Protein AF-A0A081CBL6-F1 (afdb_monomer_lite)

Radius of gyration: 30.65 Å; chains: 1; bounding box: 88×81×90 Å

Foldseek 3Di:
DDPPVVVVVVVVDDDPDPDDDPPPVPPPPPPVPPPPPDDDDDDDDDDDDDDDDDDDDDDDDDDDDDDDDDDDDDDDDDDDPDPPVVVVVVVVVVVVPDDDDDDDDDDPDPDPPPDDPPDPDPVVVVVVVVVVVLVCQLAPALQQAEEDDPVLCVLLVVLLVLLLVLLCCLQPHQLVVCLVVLQVSLVVSLSSLSNQQRRYDAAPDDDGQLLRLRLVVSLVSLLVSLLSSLSSCLSNHDNHHWDFFEDDDPPPPDDDDDDDPDDPDPDPPNDDQAQQQFPHGPSVCVSVVLQQARTPLHAPPADHSPPPDDDDLVRLVVLLCVLCVCLVVLQVLLLLLLLQLLDCLLAVCRQPSQFAFQQVLLVHDVHPCSSLVNLVSVVSNVLSVQSNVLSVVLSCCCVPRVDDSSSCPPPQAAPLLQDLALCCNPRPHHRSSCQSSLLSQFQVVQLVVCCVPPNNPVSNLRSVLRSLQSVQVSSLSSLVSQARPRDPVLSLSSVLSNCSSVRVVVQVVCCVVVVDGRGDPNSSVVNVCSNSVSSSSNVRSSRSSCNSVRDDDGPSPCNVPSCVVVVVVVVVVVVD

Secondary structure (DSSP, 8-state):
--GGGHHHHHHH------S-SSSTTSSTTSTTSSSSS--------------------------------------------SSHHHHHHHHHHHTTS----------S-SSS--S------HHHHHHHHHHHHHHHHHS--GGG-EE--TTTTHHHHHHHHHHHHHHHHHHHS-HHHHHHHHHHHHHHHHHHHHHHHHTEE--SSSSSTTTTS-HHHHHHHHHHHHHHHHHHHHHHH--S---B-BPPPP--S-------------------SB-TTSS-BHHHHHHH-TT-TBBTTS-TTSPBSBSPPP--HHHHHHHHHHHHTTHHHHHHHHHHHHHHHTSTTT-TTTT-SS---GGGGGSSTTGGGHHHHHHHHHHHHHHHHHHHHHHHHHHHHHHTS---GGGTPSPSS--GGG-SSHHHIIIIIS-TTSHHHHIIIIITTHHHHHHHHHHHHHHHHHHHHHHHHHHHHHHHHHHHTTSTT--TT--HHHHHHHHHHHHHHHHHHHHHHHS--S-HHHHHHHHHHHHHHHTHHHHHHHHHTTSTTS------TTTTTSSHHHHHHHHHHHT-

Structure (mmCIF, N/CA/C/O backbone):
data_AF-A0A081CBL6-F1
#
_entry.id   AF-A0A081CBL6-F1
#
loop_
_atom_site.group_PDB
_atom_site.id
_atom_site.type_symbol
_atom_site.label_atom_id
_atom_site.label_alt_id
_atom_site.label_comp_id
_atom_site.label_asym_id
_atom_site.label_entity_id
_atom_site.label_seq_id
_atom_site.pdbx_PDB_ins_code
_atom_site.Cartn_x
_atom_site.Cartn_y
_atom_site.Cartn_z
_atom_site.occupancy
_atom_site.B_iso_or_equiv
_atom_site.auth_seq_id
_atom_site.auth_comp_id
_atom_site.auth_asym_id
_atom_site.auth_atom_id
_atom_site.pdbx_PDB_model_num
ATOM 1 N N . MET A 1 1 ? -8.870 -5.052 -50.401 1.00 42.97 1 MET A N 1
ATOM 2 C CA . MET A 1 1 ? -10.144 -5.650 -49.936 1.00 42.97 1 MET A CA 1
ATOM 3 C C . MET A 1 1 ? -11.299 -4.792 -50.438 1.00 42.97 1 MET A C 1
ATOM 5 O O . MET A 1 1 ? -11.183 -3.577 -50.323 1.00 42.97 1 MET A O 1
ATOM 9 N N . PRO A 1 2 ? -12.350 -5.375 -51.041 1.00 33.22 2 PRO A N 1
ATOM 10 C CA . PRO A 1 2 ? -13.433 -4.615 -51.663 1.00 33.22 2 PRO A CA 1
ATOM 11 C C . PRO A 1 2 ? -14.457 -4.103 -50.634 1.00 33.22 2 PRO A C 1
ATOM 13 O O . PRO A 1 2 ? -14.671 -4.710 -49.584 1.00 33.22 2 PRO A O 1
ATOM 16 N N . ALA A 1 3 ? -15.099 -2.980 -50.969 1.00 31.75 3 ALA A N 1
ATOM 17 C CA . ALA A 1 3 ? -15.988 -2.169 -50.130 1.00 31.75 3 ALA A CA 1
ATOM 18 C C . ALA A 1 3 ? -17.232 -2.889 -49.556 1.00 31.75 3 ALA A C 1
ATOM 20 O O . ALA A 1 3 ? -17.912 -2.338 -48.695 1.00 31.75 3 ALA A O 1
ATOM 21 N N . SER A 1 4 ? -17.499 -4.136 -49.948 1.00 32.12 4 SER A N 1
ATOM 22 C CA . SER A 1 4 ? -18.597 -4.962 -49.427 1.00 32.12 4 SER A CA 1
ATOM 23 C C . SER A 1 4 ? -18.319 -5.602 -48.055 1.00 32.12 4 SER A C 1
ATOM 25 O O . SER A 1 4 ? -19.239 -6.117 -47.426 1.00 32.12 4 SER A O 1
ATOM 27 N N . GLN A 1 5 ? -17.082 -5.543 -47.548 1.00 35.75 5 GLN A N 1
ATOM 28 C CA . GLN A 1 5 ? -16.727 -6.005 -46.192 1.00 35.75 5 GLN A CA 1
ATOM 29 C C . GLN A 1 5 ? -16.885 -4.905 -45.119 1.00 35.75 5 GLN A C 1
ATOM 31 O O . GLN A 1 5 ? -16.987 -5.208 -43.932 1.00 35.75 5 GLN A O 1
ATOM 36 N N . LEU A 1 6 ? -16.966 -3.628 -45.522 1.00 34.22 6 LEU A N 1
ATOM 37 C CA . LEU A 1 6 ? -17.095 -2.489 -44.602 1.00 34.22 6 LEU A CA 1
ATOM 38 C C . LEU A 1 6 ? -18.554 -2.254 -44.159 1.00 34.22 6 LEU A C 1
ATOM 40 O O . LEU A 1 6 ? -18.799 -1.865 -43.019 1.00 34.22 6 LEU A O 1
ATOM 44 N N . GLU A 1 7 ? -19.537 -2.571 -45.011 1.00 31.88 7 GLU A N 1
ATOM 45 C CA . GLU A 1 7 ? -20.964 -2.484 -44.654 1.00 31.88 7 GLU A CA 1
ATOM 46 C C . GLU A 1 7 ? -21.409 -3.566 -43.656 1.00 31.88 7 GLU A C 1
ATOM 48 O O . GLU A 1 7 ? -22.295 -3.317 -42.835 1.00 31.88 7 GLU A O 1
ATOM 53 N N . LEU A 1 8 ? -20.778 -4.747 -43.662 1.00 30.52 8 LEU A N 1
ATOM 54 C CA . LEU A 1 8 ? -21.083 -5.809 -42.695 1.00 30.52 8 LEU A CA 1
ATOM 55 C C . LEU A 1 8 ? -20.517 -5.484 -41.300 1.00 30.52 8 LEU A C 1
ATOM 57 O O . LEU A 1 8 ? -21.144 -5.796 -40.288 1.00 30.52 8 LEU A O 1
ATOM 61 N N . PHE A 1 9 ? -19.378 -4.786 -41.240 1.00 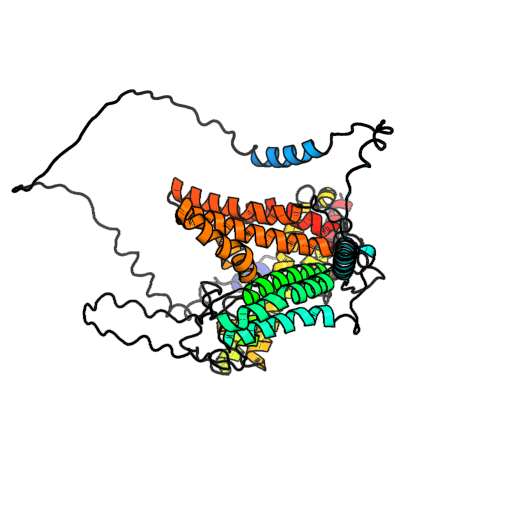31.47 9 PHE A N 1
ATOM 62 C CA . PHE A 1 9 ? -18.771 -4.325 -39.988 1.00 31.47 9 PHE A CA 1
ATOM 63 C C . PHE A 1 9 ? -19.572 -3.174 -39.353 1.00 31.47 9 PHE A C 1
ATOM 65 O O . PHE A 1 9 ? -19.792 -3.171 -38.144 1.00 31.47 9 PHE A O 1
ATOM 72 N N . LEU A 1 10 ? -20.111 -2.255 -40.166 1.00 33.44 10 LEU A N 1
ATOM 73 C CA . LEU A 1 10 ? -20.940 -1.137 -39.692 1.00 33.44 10 LEU A CA 1
ATOM 74 C C . LEU A 1 10 ? -22.372 -1.546 -39.298 1.00 33.44 10 LEU A C 1
ATOM 76 O O . LEU A 1 10 ? -22.990 -0.865 -38.481 1.00 33.44 10 LEU A O 1
ATOM 80 N N . ARG A 1 11 ? -22.895 -2.677 -39.798 1.00 33.78 11 ARG A N 1
ATOM 81 C CA . ARG A 1 11 ? -24.179 -3.246 -39.334 1.00 33.78 11 ARG A CA 1
ATOM 82 C C . ARG A 1 11 ? -24.068 -4.056 -38.036 1.00 33.78 11 ARG A C 1
ATOM 84 O O . ARG A 1 11 ? -25.076 -4.219 -37.353 1.00 33.78 11 ARG A O 1
ATOM 91 N N . LEU A 1 12 ? -22.873 -4.523 -37.665 1.00 29.41 12 LEU A N 1
ATOM 92 C CA . LEU A 1 12 ? -22.628 -5.238 -36.401 1.00 29.41 12 LEU A CA 1
ATOM 93 C C . LEU A 1 12 ? -22.269 -4.305 -35.230 1.00 29.41 12 LEU A C 1
ATOM 95 O O . LEU A 1 12 ? -22.323 -4.723 -34.074 1.00 29.41 12 LEU A O 1
ATOM 99 N N . THR A 1 13 ? -21.983 -3.029 -35.498 1.00 30.98 13 THR A N 1
ATOM 100 C CA . THR A 1 13 ? -21.730 -1.998 -34.480 1.00 30.98 13 THR A CA 1
ATOM 101 C C . THR A 1 13 ? -22.847 -0.951 -34.459 1.00 30.98 13 THR A C 1
ATOM 103 O O . THR A 1 13 ? -22.654 0.202 -34.843 1.00 30.98 13 THR A O 1
ATOM 106 N N . GLY A 1 14 ? -24.040 -1.351 -34.011 1.00 26.73 14 GLY A N 1
ATOM 107 C CA . GLY A 1 14 ? -25.102 -0.411 -33.634 1.00 26.73 14 GLY A CA 1
ATOM 108 C C . GLY A 1 14 ? -24.756 0.376 -32.353 1.00 26.73 14 GLY A C 1
ATOM 109 O O . GLY A 1 14 ? -23.910 -0.063 -31.568 1.00 26.73 14 GLY A O 1
ATOM 110 N N . PRO A 1 15 ? -25.384 1.544 -32.117 1.00 24.92 15 PRO A N 1
ATOM 111 C CA . PRO A 1 15 ? -25.003 2.459 -31.046 1.00 24.92 15 PRO A CA 1
ATOM 112 C C . PRO A 1 15 ? -25.238 1.846 -29.660 1.00 24.92 15 PRO A C 1
ATOM 114 O O . PRO A 1 15 ? -26.349 1.455 -29.301 1.00 24.92 15 PRO A O 1
ATOM 117 N N . TRP A 1 16 ? -24.178 1.816 -28.852 1.00 26.67 16 TRP A N 1
ATOM 118 C CA . TRP A 1 16 ? -24.221 1.508 -27.425 1.00 26.67 16 TRP A CA 1
ATOM 119 C C . TRP A 1 16 ? -24.975 2.616 -26.672 1.00 26.67 16 TRP A C 1
ATOM 121 O O . TRP A 1 16 ? -24.374 3.517 -26.094 1.00 26.67 16 TRP A O 1
ATOM 131 N N . SER A 1 17 ? -26.308 2.573 -26.685 1.00 26.80 17 SER A N 1
ATOM 132 C CA . SER A 1 17 ? -27.156 3.490 -25.908 1.00 26.80 17 SER A CA 1
ATOM 133 C C . SER A 1 17 ? -28.360 2.808 -25.248 1.00 26.80 17 SER A C 1
ATOM 135 O O . SER A 1 17 ? -29.390 3.440 -25.012 1.00 26.80 17 SER A O 1
ATOM 137 N N . SER A 1 18 ? -28.252 1.521 -24.908 1.00 27.67 18 SER A N 1
ATOM 138 C CA . SER A 1 18 ? -29.336 0.783 -24.244 1.00 27.67 18 SER A CA 1
ATOM 139 C C . SER A 1 18 ? -28.851 -0.361 -23.345 1.00 27.67 18 SER A C 1
ATOM 141 O O . SER A 1 18 ? -29.328 -1.482 -23.446 1.00 27.67 18 SER A O 1
ATOM 143 N N . PHE A 1 19 ? -27.939 -0.092 -22.407 1.00 26.27 19 PHE A N 1
ATOM 144 C CA . PHE A 1 19 ? -27.653 -1.033 -21.312 1.00 26.27 19 PHE A CA 1
ATOM 145 C C . PHE A 1 19 ? -27.339 -0.309 -19.997 1.00 26.27 19 PHE A C 1
ATOM 147 O O . PHE A 1 19 ? -26.332 -0.565 -19.354 1.00 26.27 19 PHE A O 1
ATOM 154 N N . ASP A 1 20 ? -28.210 0.619 -19.586 1.00 28.80 20 ASP A N 1
ATOM 155 C CA . ASP A 1 20 ? -28.221 1.097 -18.194 1.00 28.80 20 ASP A CA 1
ATOM 156 C C . ASP A 1 20 ? -29.586 1.674 -17.786 1.00 28.80 20 ASP A C 1
ATOM 158 O O . ASP A 1 20 ? -29.752 2.869 -17.546 1.00 28.80 20 ASP A O 1
ATOM 162 N N . ARG A 1 21 ? -30.623 0.825 -17.773 1.00 24.88 21 ARG A N 1
ATOM 163 C CA . ARG A 1 21 ? -31.972 1.242 -17.345 1.00 24.88 21 ARG A CA 1
ATOM 164 C C . ARG A 1 21 ? -32.588 0.409 -16.217 1.00 24.88 21 ARG A C 1
ATOM 166 O O . ARG A 1 21 ? -33.763 0.575 -15.921 1.00 24.88 21 ARG A O 1
ATOM 173 N N . SER A 1 22 ? -31.797 -0.411 -15.521 1.00 25.64 22 SER A N 1
ATOM 174 C CA . SER A 1 22 ? -32.257 -1.161 -14.335 1.00 25.64 22 SER A CA 1
ATOM 175 C C . SER A 1 22 ? -31.463 -0.882 -13.048 1.00 25.64 22 SER A C 1
ATOM 177 O O . SER A 1 22 ? -31.737 -1.498 -12.023 1.00 25.64 22 SER A O 1
ATOM 179 N N . SER A 1 23 ? -30.512 0.058 -13.076 1.00 28.64 23 SER A N 1
ATOM 180 C CA . SER A 1 23 ? -29.717 0.504 -11.911 1.00 28.64 23 SER A CA 1
ATOM 181 C C . SER A 1 23 ? -30.179 1.857 -11.344 1.00 28.64 23 SER A C 1
ATOM 183 O O . SER A 1 23 ? -29.716 2.285 -10.290 1.00 28.64 23 SER A O 1
ATOM 185 N N . ALA A 1 24 ? -31.065 2.560 -12.059 1.00 26.66 24 ALA A N 1
ATOM 186 C CA . ALA A 1 24 ? -31.340 3.984 -11.855 1.00 26.66 24 ALA A CA 1
ATOM 187 C C . ALA A 1 24 ? -32.461 4.302 -10.845 1.00 26.66 24 ALA A C 1
ATOM 189 O O . ALA A 1 24 ? -32.704 5.469 -10.557 1.00 26.66 24 ALA A O 1
ATOM 190 N N . THR A 1 25 ? -33.129 3.309 -10.256 1.00 27.80 25 THR A N 1
ATOM 191 C CA . THR A 1 25 ? -34.306 3.538 -9.392 1.00 27.80 25 THR A CA 1
ATOM 192 C C . THR A 1 25 ? -34.012 3.663 -7.893 1.00 27.80 25 THR A C 1
ATOM 194 O O . THR A 1 25 ? -34.944 3.766 -7.105 1.00 27.80 25 THR A O 1
ATOM 197 N N . LEU A 1 26 ? -32.743 3.741 -7.472 1.00 28.83 26 LEU A N 1
ATOM 198 C CA . LEU A 1 26 ? -32.376 4.013 -6.066 1.00 28.83 26 LEU A CA 1
ATOM 199 C C . LEU A 1 26 ? -31.451 5.226 -5.863 1.00 28.83 26 LEU A C 1
ATOM 201 O O . LEU A 1 26 ? -31.092 5.534 -4.731 1.00 28.83 26 LEU A O 1
ATOM 205 N N . HIS A 1 27 ? -31.113 5.954 -6.934 1.00 31.59 27 HIS A N 1
ATOM 206 C CA . HIS A 1 27 ? -30.248 7.143 -6.879 1.00 31.59 27 HIS A CA 1
ATOM 207 C C . HIS A 1 27 ? -30.905 8.446 -7.382 1.00 31.59 27 HIS A C 1
ATOM 209 O O . HIS A 1 27 ? -30.238 9.478 -7.422 1.00 31.59 27 HIS A O 1
ATOM 215 N N . ASP A 1 28 ? -32.204 8.443 -7.713 1.00 26.78 28 ASP A N 1
ATOM 216 C CA . ASP A 1 28 ? -32.896 9.614 -8.293 1.00 26.78 28 ASP A CA 1
ATOM 217 C C . ASP A 1 28 ? -33.517 10.580 -7.258 1.00 26.78 28 ASP A C 1
ATOM 219 O O . ASP A 1 28 ? -34.115 11.589 -7.626 1.00 26.78 28 ASP A O 1
ATOM 223 N N . HIS A 1 29 ? -33.353 10.335 -5.950 1.00 27.84 29 HIS A N 1
ATOM 224 C CA . HIS A 1 29 ? -33.934 11.223 -4.930 1.00 27.84 29 HIS A CA 1
ATOM 225 C C . HIS A 1 29 ? -33.075 12.449 -4.566 1.00 27.84 29 HIS A C 1
ATOM 227 O O . HIS A 1 29 ? -33.626 13.428 -4.065 1.00 27.84 29 HIS A O 1
ATOM 233 N N . ASP A 1 30 ? -31.777 12.452 -4.898 1.00 32.84 30 ASP A N 1
ATOM 234 C CA . ASP A 1 30 ? -30.866 13.582 -4.628 1.00 32.84 30 ASP A CA 1
ATOM 235 C C . ASP A 1 30 ? -30.673 14.530 -5.827 1.00 32.84 30 ASP A C 1
ATOM 237 O O . ASP A 1 30 ? -30.264 15.675 -5.654 1.00 32.84 30 ASP A O 1
ATOM 241 N N . ARG A 1 31 ? -31.019 14.117 -7.057 1.00 31.25 31 ARG A N 1
ATOM 242 C CA . ARG A 1 31 ? -30.854 14.961 -8.261 1.00 31.25 31 ARG A CA 1
ATOM 243 C C . ARG A 1 31 ? -31.952 16.004 -8.467 1.00 31.25 31 ARG A C 1
ATOM 245 O O . ARG A 1 31 ? -31.728 16.972 -9.188 1.00 31.25 31 ARG A O 1
ATOM 252 N N . ARG A 1 32 ? -33.128 15.841 -7.849 1.00 29.02 32 ARG A N 1
ATOM 253 C CA . ARG A 1 32 ? -34.268 16.761 -8.036 1.00 29.02 32 ARG A CA 1
ATOM 254 C C . ARG A 1 32 ? -34.315 17.936 -7.053 1.00 29.02 32 ARG A C 1
ATOM 256 O O . ARG A 1 32 ? -35.168 18.800 -7.223 1.00 29.02 32 ARG A O 1
ATOM 263 N N . ARG A 1 33 ? -33.413 18.013 -6.064 1.00 32.50 33 ARG A N 1
ATOM 264 C CA . ARG A 1 33 ? -33.375 19.134 -5.101 1.00 32.50 33 ARG A CA 1
ATOM 265 C C . ARG A 1 33 ? -32.414 20.272 -5.461 1.00 32.50 33 ARG A C 1
ATOM 267 O O . ARG A 1 33 ? -32.643 21.380 -5.004 1.00 32.50 33 ARG A O 1
ATOM 274 N N . GLU A 1 34 ? -31.423 20.067 -6.330 1.00 31.62 34 GLU A N 1
ATOM 275 C CA . GLU A 1 34 ? -30.453 21.128 -6.691 1.00 31.62 34 GLU A CA 1
ATOM 276 C C . GLU A 1 34 ? -30.831 21.956 -7.937 1.00 31.62 34 GLU A C 1
ATOM 278 O O . GLU A 1 34 ? -30.138 22.911 -8.272 1.00 31.62 34 GLU A O 1
ATOM 283 N N . VAL A 1 35 ? -31.937 21.643 -8.626 1.00 29.61 35 VAL A N 1
ATOM 284 C CA . VAL A 1 35 ? -32.333 22.328 -9.882 1.00 29.61 35 VAL A CA 1
ATOM 285 C C . VAL A 1 35 ? -33.513 23.303 -9.697 1.00 29.61 35 VAL A C 1
ATOM 287 O O . VAL A 1 35 ? -33.879 24.015 -10.627 1.00 29.61 35 VAL A O 1
ATOM 290 N N . ALA A 1 36 ? -34.085 23.416 -8.493 1.00 29.20 36 ALA A N 1
ATOM 291 C CA . ALA A 1 36 ? -35.257 24.268 -8.245 1.00 29.20 36 ALA A CA 1
ATOM 292 C C . ALA A 1 36 ? -34.954 25.667 -7.662 1.00 29.20 36 ALA A C 1
ATOM 294 O O . ALA A 1 36 ? -35.874 26.470 -7.554 1.00 29.20 36 ALA A O 1
ATOM 295 N N . GLU A 1 37 ? -33.701 26.005 -7.334 1.00 30.92 37 GLU A N 1
ATOM 296 C CA . GLU A 1 37 ? -33.381 27.240 -6.584 1.00 30.92 37 GLU A CA 1
ATOM 297 C C . GLU A 1 37 ? -32.565 28.285 -7.370 1.00 30.92 37 GLU A C 1
ATOM 299 O O . GLU A 1 37 ? -31.956 29.187 -6.806 1.00 30.92 37 GLU A O 1
ATOM 304 N N . CYS A 1 38 ? -32.591 28.217 -8.703 1.00 28.44 38 CYS A N 1
ATOM 305 C CA . CYS A 1 38 ? -32.017 29.251 -9.567 1.00 28.44 38 CYS A CA 1
ATOM 306 C C . CYS A 1 38 ? -33.053 29.739 -10.582 1.00 28.44 38 CYS A C 1
ATOM 308 O O . CYS A 1 38 ? -33.014 29.355 -11.747 1.00 28.44 38 CYS A O 1
ATOM 310 N N . ARG A 1 39 ? -33.990 30.585 -10.137 1.00 27.95 39 ARG A N 1
ATOM 311 C CA . ARG A 1 39 ? -34.743 31.534 -10.981 1.00 27.95 39 ARG A CA 1
ATOM 312 C C . ARG A 1 39 ? -35.579 32.465 -10.094 1.00 27.95 39 ARG A C 1
ATOM 314 O O . ARG A 1 39 ? -36.661 32.068 -9.676 1.00 27.95 39 ARG A O 1
ATOM 321 N N . ARG A 1 40 ? -35.121 33.707 -9.882 1.00 26.31 40 ARG A N 1
ATOM 322 C CA . ARG A 1 40 ? -35.835 34.964 -10.224 1.00 26.31 40 ARG A CA 1
ATOM 323 C C . ARG A 1 40 ? -35.125 36.224 -9.673 1.00 26.31 40 ARG A C 1
ATOM 325 O O . ARG A 1 40 ? -34.264 36.085 -8.810 1.00 26.31 40 ARG A O 1
ATOM 332 N N . PRO A 1 41 ? -35.401 37.409 -10.259 1.00 29.36 41 PRO A N 1
ATOM 333 C CA . PRO A 1 41 ? -34.462 38.526 -10.363 1.00 29.36 41 PRO A CA 1
ATOM 334 C C . PRO A 1 41 ? -34.690 39.660 -9.346 1.00 29.36 41 PRO A C 1
ATOM 336 O O . PRO A 1 41 ? -35.698 39.706 -8.648 1.00 29.36 41 PRO A O 1
ATOM 339 N N . LEU A 1 42 ? -33.726 40.587 -9.338 1.00 30.47 42 LEU A N 1
ATOM 340 C CA . LEU A 1 42 ? -33.721 41.908 -8.700 1.00 30.47 42 LEU A CA 1
ATOM 341 C C . LEU A 1 42 ? -34.988 42.740 -8.989 1.00 30.47 42 LEU A C 1
ATOM 343 O O . LEU A 1 42 ? -35.357 42.870 -10.153 1.00 30.47 42 LEU A O 1
ATOM 347 N N . HIS A 1 43 ? -35.553 43.392 -7.962 1.00 24.92 43 HIS A N 1
ATOM 348 C CA . HIS A 1 43 ? -35.974 44.803 -8.018 1.00 24.92 43 HIS A CA 1
ATOM 349 C C . HIS A 1 43 ? -36.296 45.400 -6.632 1.00 24.92 43 HIS A C 1
ATOM 351 O O . HIS A 1 43 ? -36.644 44.697 -5.688 1.00 24.92 43 HIS A O 1
ATOM 357 N N . CYS A 1 44 ? -36.102 46.719 -6.566 1.00 24.17 44 CYS A N 1
ATOM 358 C CA . CYS A 1 44 ? -36.130 47.655 -5.442 1.00 24.17 44 CYS A CA 1
ATOM 359 C C . CYS A 1 44 ? -37.512 47.927 -4.811 1.00 24.17 44 CYS A C 1
ATOM 361 O O . CYS A 1 44 ? -38.540 47.724 -5.447 1.00 24.17 44 CYS A O 1
ATOM 363 N N . GLY A 1 45 ? -37.488 48.538 -3.618 1.00 23.30 45 GLY A N 1
ATOM 364 C CA . GLY A 1 45 ? -38.610 49.221 -2.949 1.00 23.30 45 GLY A CA 1
ATOM 365 C C . GLY A 1 45 ? -38.493 49.044 -1.429 1.00 23.30 45 GLY A C 1
ATOM 366 O O . GLY A 1 45 ? -38.679 47.938 -0.948 1.00 23.30 45 GLY A O 1
ATOM 367 N N . ALA A 1 46 ? -37.878 49.975 -0.694 1.00 22.86 46 ALA A N 1
ATOM 368 C CA . ALA A 1 46 ? -38.472 51.197 -0.129 1.00 22.86 46 ALA A CA 1
ATOM 369 C C . ALA A 1 46 ? -39.357 50.931 1.106 1.00 22.86 46 ALA A C 1
ATOM 371 O O . ALA A 1 46 ? -40.309 50.165 1.020 1.00 22.86 46 ALA A O 1
ATOM 372 N N . GLY A 1 47 ? -39.067 51.648 2.199 1.00 22.55 47 GLY A N 1
ATOM 373 C CA . GLY A 1 47 ? -40.078 52.050 3.184 1.00 22.55 47 GLY A CA 1
ATOM 374 C C . GLY A 1 47 ? -39.945 51.487 4.600 1.00 22.55 47 GLY A C 1
ATOM 375 O O . GLY A 1 47 ? -40.233 50.322 4.827 1.00 22.55 47 GLY A O 1
ATOM 376 N N . ASP A 1 48 ? -39.603 52.402 5.513 1.00 24.91 48 ASP A N 1
ATOM 377 C CA . ASP A 1 48 ? -40.121 52.573 6.885 1.00 24.91 48 ASP A CA 1
ATOM 378 C C . ASP A 1 48 ? -39.611 51.617 7.988 1.00 24.91 48 ASP A C 1
ATOM 380 O O . ASP A 1 48 ? -39.873 50.422 7.983 1.00 24.91 48 ASP A O 1
ATOM 384 N N . ALA A 1 49 ? -38.717 52.019 8.905 1.00 22.61 49 ALA A 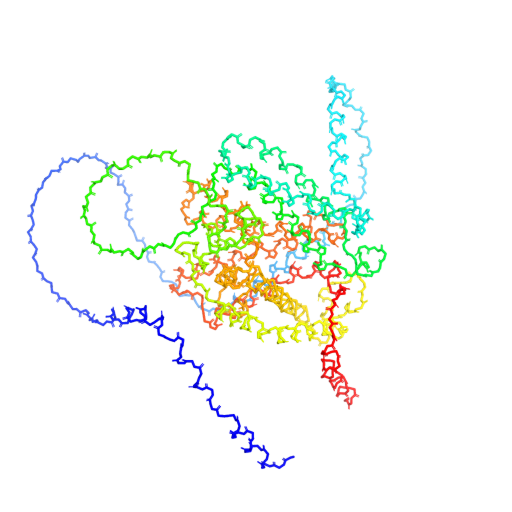N 1
ATOM 385 C CA . ALA A 1 49 ? -38.740 53.090 9.923 1.00 22.61 49 ALA A CA 1
ATOM 386 C C . ALA A 1 49 ? -39.522 52.741 11.212 1.00 22.61 49 ALA A C 1
ATOM 388 O O . ALA A 1 49 ? -40.552 52.082 11.178 1.00 22.61 49 ALA A O 1
ATOM 389 N N . VAL A 1 50 ? -39.010 53.292 12.329 1.00 25.17 50 VAL A N 1
ATOM 390 C CA . VAL A 1 50 ? -39.457 53.254 13.747 1.00 25.17 50 VAL A CA 1
ATOM 391 C C . VAL A 1 50 ? -38.838 52.093 14.567 1.00 25.17 50 VAL A C 1
ATOM 393 O O . VAL A 1 50 ? -39.196 50.945 14.355 1.00 25.17 50 VAL A O 1
ATOM 396 N N . GLN A 1 51 ? -37.813 52.217 15.431 1.00 22.06 51 GLN A N 1
ATOM 397 C CA . GLN A 1 51 ? -37.348 53.202 16.438 1.00 22.06 51 GLN A CA 1
ATOM 398 C C . GLN A 1 51 ? -37.715 52.782 17.881 1.00 22.06 51 GLN A C 1
ATOM 400 O O . GLN A 1 51 ? -38.825 52.325 18.127 1.00 22.06 51 GLN A O 1
ATOM 405 N N . ALA A 1 52 ? -36.759 53.027 18.800 1.00 23.70 52 ALA A N 1
ATOM 406 C CA . ALA A 1 52 ? -36.810 52.977 20.278 1.00 23.70 52 ALA A CA 1
ATOM 407 C C . ALA A 1 52 ? -36.575 51.595 20.953 1.00 23.70 52 ALA A C 1
ATOM 409 O O . ALA A 1 52 ? -37.129 50.597 20.527 1.00 23.70 52 ALA A O 1
ATOM 410 N N . SER A 1 53 ? -35.813 51.434 22.048 1.00 22.56 53 SER A N 1
ATOM 411 C CA . SER A 1 53 ? -35.054 52.364 22.901 1.00 22.56 53 SER A CA 1
ATOM 412 C C . SER A 1 53 ? -34.332 51.581 24.032 1.00 22.56 53 SER A C 1
ATOM 414 O O . SER A 1 53 ? -34.935 50.718 24.657 1.00 22.56 53 SER A O 1
ATOM 416 N N . TYR A 1 54 ? -33.068 51.959 24.280 1.00 23.36 54 TYR A N 1
ATOM 417 C CA . TYR A 1 54 ? -32.352 52.119 25.566 1.00 23.36 54 TYR A CA 1
ATOM 418 C C . TYR A 1 54 ? -31.804 50.971 26.447 1.00 23.36 54 TYR A C 1
ATOM 420 O O . TYR A 1 54 ? -32.503 50.068 26.891 1.00 23.36 54 TYR A O 1
ATOM 428 N N . GLY A 1 55 ? -30.538 51.210 26.846 1.00 24.59 55 GLY A N 1
ATOM 429 C CA . GLY A 1 55 ? -29.846 50.755 28.063 1.00 24.59 55 GLY A CA 1
ATOM 430 C C . GLY A 1 55 ? -28.566 49.960 27.757 1.00 24.59 55 GLY A C 1
ATOM 431 O O . GLY A 1 55 ? -28.661 48.787 27.440 1.00 24.59 55 GLY A O 1
ATOM 432 N N . GLY A 1 56 ? -27.326 50.459 27.792 1.00 23.25 56 GLY A N 1
ATOM 433 C CA . GLY A 1 56 ? -26.749 51.653 28.410 1.00 23.25 56 GLY A CA 1
ATOM 434 C C . GLY A 1 56 ? -25.615 51.248 29.367 1.00 23.25 56 GLY A C 1
ATOM 435 O O . GLY A 1 56 ? -25.915 50.857 30.491 1.00 23.25 56 GLY A O 1
ATOM 436 N N . LYS A 1 57 ? -24.356 51.317 28.895 1.00 25.31 57 LYS A N 1
ATOM 437 C CA . LYS A 1 57 ? -23.090 51.729 29.568 1.00 25.31 57 LYS A CA 1
ATOM 438 C C . LYS A 1 57 ? -21.880 51.121 28.815 1.00 25.31 57 LYS A C 1
ATOM 440 O O . LYS A 1 57 ? -21.793 49.903 28.718 1.00 25.31 57 LYS A O 1
ATOM 445 N N . GLU A 1 58 ? -21.102 51.886 28.035 1.00 25.59 58 GLU A N 1
ATOM 446 C CA . GLU A 1 58 ? -20.012 52.816 28.447 1.00 25.59 58 GLU A CA 1
ATOM 447 C C . GLU A 1 58 ? -18.811 52.073 29.073 1.00 25.59 58 GLU A C 1
ATOM 449 O O . GLU A 1 58 ? -19.022 51.240 29.944 1.00 25.59 58 GLU A O 1
ATOM 454 N N . THR A 1 59 ? -17.527 52.260 28.732 1.00 24.72 59 THR A N 1
ATOM 455 C CA . THR A 1 59 ? -16.752 53.167 27.844 1.00 24.72 59 THR A CA 1
ATOM 456 C C . THR A 1 59 ? -15.342 52.540 27.762 1.00 24.72 59 THR A C 1
ATOM 458 O O . THR A 1 59 ? -14.916 51.909 28.725 1.00 24.72 59 THR A O 1
ATOM 461 N N . LEU A 1 60 ? -14.623 52.523 26.638 1.00 23.81 60 LEU A N 1
ATOM 462 C CA . LEU A 1 60 ? -13.489 53.401 26.259 1.00 23.81 60 LEU A CA 1
ATOM 463 C C . LEU A 1 60 ? -12.723 52.593 25.184 1.00 23.81 60 LEU A C 1
ATOM 465 O O . LEU A 1 60 ? -12.551 51.393 25.356 1.00 23.81 60 LEU A O 1
ATOM 469 N N . GLY A 1 61 ? -12.236 53.107 24.059 1.00 21.77 61 GLY A N 1
ATOM 470 C CA . GLY A 1 61 ? -12.008 54.483 23.640 1.00 21.77 61 GLY A CA 1
ATOM 471 C C . GLY A 1 61 ? -10.602 54.591 23.030 1.00 21.77 61 GLY A C 1
ATOM 472 O O . GLY A 1 61 ? -9.647 54.160 23.666 1.00 21.77 61 GLY A O 1
ATOM 473 N N . LEU A 1 62 ? -10.531 55.222 21.847 1.00 22.38 62 LEU A N 1
ATOM 474 C CA . LEU A 1 62 ? -9.363 55.773 21.115 1.00 22.38 62 LEU A CA 1
ATOM 475 C C . LEU A 1 62 ? -8.685 54.830 20.087 1.00 22.38 62 LEU A C 1
ATOM 477 O O . LEU A 1 62 ? -8.063 53.851 20.477 1.00 22.38 62 LEU A O 1
ATOM 481 N N . ILE A 1 63 ? -8.916 54.948 18.758 1.00 22.41 63 ILE A N 1
ATOM 482 C CA . ILE A 1 63 ? -8.734 56.062 17.761 1.00 22.41 63 ILE A CA 1
ATOM 483 C C . ILE A 1 63 ? -7.229 56.227 17.431 1.00 22.41 63 ILE A C 1
ATOM 485 O O . ILE A 1 63 ? -6.438 56.359 18.354 1.00 22.41 63 ILE A O 1
ATOM 489 N N . PHE A 1 64 ? -6.723 56.040 16.199 1.00 24.39 64 PHE A N 1
ATOM 490 C CA . PHE A 1 64 ? -6.716 56.848 14.943 1.00 24.39 64 PHE A CA 1
ATOM 491 C C . PHE A 1 64 ? -6.226 55.902 13.792 1.00 24.39 64 PHE A C 1
ATOM 493 O O . PHE A 1 64 ? -5.597 54.898 14.103 1.00 24.39 64 PHE A O 1
ATOM 500 N N . ALA A 1 65 ? -6.353 56.081 12.468 1.00 23.66 65 ALA A N 1
ATOM 501 C CA . ALA A 1 65 ? -6.983 57.047 11.570 1.00 23.66 65 ALA A CA 1
ATOM 502 C C . ALA A 1 65 ? -6.948 56.538 10.103 1.00 23.66 65 ALA A C 1
ATOM 504 O O . ALA A 1 65 ? -6.422 55.472 9.803 1.00 23.66 65 ALA A O 1
ATOM 505 N N . ASN A 1 66 ? -7.573 57.353 9.257 1.00 24.09 66 ASN A N 1
ATOM 506 C CA . ASN A 1 66 ? -8.107 57.221 7.898 1.00 24.09 66 ASN A CA 1
ATOM 507 C C . ASN A 1 66 ? -7.030 57.303 6.750 1.00 24.09 66 ASN A C 1
ATOM 509 O O . ASN A 1 66 ? -5.860 57.090 7.053 1.00 24.09 66 ASN A O 1
ATOM 513 N N . PRO A 1 67 ? -7.351 57.550 5.448 1.00 43.69 67 PRO A N 1
ATOM 514 C CA . PRO A 1 67 ? -7.038 56.649 4.324 1.00 43.69 67 PRO A CA 1
ATOM 515 C C . PRO A 1 67 ? -6.353 57.376 3.119 1.00 43.69 67 PRO A C 1
ATOM 517 O O . PRO A 1 67 ? -5.819 58.463 3.295 1.00 43.69 67 PRO A O 1
ATOM 520 N N . HIS A 1 68 ? -6.477 56.811 1.903 1.00 23.02 68 HIS A N 1
ATOM 521 C CA . HIS A 1 68 ? -6.071 57.301 0.560 1.00 23.02 68 HIS A CA 1
ATOM 522 C C . HIS A 1 68 ? -4.624 57.005 0.107 1.00 23.02 68 HIS A C 1
ATOM 524 O O . HIS A 1 68 ? -3.669 57.482 0.701 1.00 23.02 68 HIS A O 1
ATOM 530 N N . ASP A 1 69 ? -4.451 56.225 -0.974 1.00 24.61 69 ASP A N 1
ATOM 531 C CA . ASP A 1 69 ? -4.283 56.806 -2.319 1.00 24.61 69 ASP A CA 1
ATOM 532 C C . ASP A 1 69 ? -4.246 55.775 -3.465 1.00 24.61 69 ASP A C 1
ATOM 534 O O . ASP A 1 69 ? -3.899 54.604 -3.309 1.00 24.61 69 ASP A O 1
ATOM 538 N N . HIS A 1 70 ? -4.670 56.256 -4.634 1.00 24.48 70 HIS A N 1
ATOM 539 C CA . HIS A 1 70 ? -4.774 55.575 -5.922 1.00 24.48 70 HIS A CA 1
ATOM 540 C C . HIS A 1 70 ? -3.409 55.301 -6.579 1.00 24.48 70 HIS A C 1
ATOM 542 O O . HIS A 1 70 ? -2.554 56.179 -6.594 1.00 24.48 70 HIS A O 1
ATOM 548 N N . CYS A 1 71 ? -3.274 54.180 -7.303 1.00 21.44 71 CYS A N 1
ATOM 549 C CA . CYS A 1 71 ? -2.622 54.191 -8.622 1.00 21.44 71 CYS A CA 1
ATOM 550 C C . CYS A 1 71 ? -2.909 52.927 -9.446 1.00 21.44 71 CYS A C 1
ATOM 552 O O . CYS A 1 71 ? -2.543 51.809 -9.088 1.00 21.44 71 CYS A O 1
ATOM 554 N N . LEU A 1 72 ? -3.551 53.149 -10.594 1.00 21.98 72 LEU A N 1
ATOM 555 C CA . LEU A 1 72 ? -3.562 52.265 -11.752 1.00 21.98 72 LEU A CA 1
ATOM 556 C C . LEU A 1 72 ? -2.127 52.088 -12.261 1.00 21.98 72 LEU A C 1
ATOM 558 O O . LEU A 1 72 ? -1.490 53.076 -12.613 1.00 21.98 72 LEU A O 1
ATOM 562 N N . LEU A 1 73 ? -1.662 50.849 -12.423 1.00 22.16 73 LEU A N 1
ATOM 563 C CA . LEU A 1 73 ? -0.651 50.558 -13.435 1.00 22.16 73 LEU A CA 1
ATOM 564 C C . LEU A 1 73 ? -0.974 49.244 -14.149 1.00 22.16 73 LEU A C 1
ATOM 566 O O . LEU A 1 73 ? -0.883 48.147 -13.603 1.00 22.16 73 LEU A O 1
ATOM 570 N N . SER A 1 74 ? -1.385 49.420 -15.401 1.00 23.72 74 SER A N 1
ATOM 571 C CA . SER A 1 74 ? -1.388 48.425 -16.464 1.00 23.72 74 SER A CA 1
ATOM 572 C C . SER A 1 74 ? -0.058 47.670 -16.487 1.00 23.72 74 SER A C 1
ATOM 574 O O . SER A 1 74 ? 0.999 48.290 -16.606 1.00 23.72 74 SER A O 1
ATOM 576 N N . LEU A 1 75 ? -0.096 46.339 -16.411 1.00 22.41 75 LEU A N 1
ATOM 577 C CA . LEU A 1 75 ? 1.063 45.508 -16.715 1.00 22.41 75 LEU A CA 1
ATOM 578 C C . LEU A 1 75 ? 0.642 44.326 -17.583 1.00 22.41 75 LEU A C 1
ATOM 580 O O . LEU A 1 75 ? -0.058 43.402 -17.170 1.00 22.41 75 LEU A O 1
ATOM 584 N N . ARG A 1 76 ? 1.074 44.454 -18.840 1.00 21.56 76 ARG A N 1
ATOM 585 C CA . ARG A 1 76 ? 1.078 43.472 -19.919 1.00 21.56 76 ARG A CA 1
ATOM 586 C C . ARG A 1 76 ? 1.305 42.052 -19.412 1.00 21.56 76 ARG A C 1
ATOM 588 O O . ARG A 1 76 ? 2.323 41.738 -18.802 1.00 21.56 76 ARG A O 1
ATOM 595 N N . ILE A 1 77 ? 0.394 41.184 -19.827 1.00 26.38 77 ILE A N 1
ATOM 596 C CA . ILE A 1 77 ? 0.591 39.746 -19.941 1.00 26.38 77 ILE A CA 1
ATOM 597 C C . ILE A 1 77 ? 1.776 39.514 -20.892 1.00 26.38 77 ILE A C 1
ATOM 599 O O . ILE A 1 77 ? 1.670 39.761 -22.093 1.00 26.38 77 ILE A O 1
ATOM 603 N N . GLN A 1 78 ? 2.900 39.036 -20.362 1.00 21.81 78 GLN A N 1
ATOM 604 C CA . GLN A 1 78 ? 3.925 38.352 -21.144 1.00 21.81 78 GLN A CA 1
ATOM 605 C C . GLN A 1 78 ? 4.173 36.959 -20.558 1.00 21.81 78 GLN A C 1
ATOM 607 O O . GLN A 1 78 ? 4.413 36.771 -19.367 1.00 21.81 78 GLN A O 1
ATOM 612 N N . HIS A 1 79 ? 4.047 35.981 -21.452 1.00 28.47 79 HIS A N 1
ATOM 613 C CA . HIS A 1 79 ? 4.337 34.563 -21.299 1.00 28.47 79 HIS A CA 1
ATOM 614 C C . HIS A 1 79 ? 5.663 34.300 -20.570 1.00 28.47 79 HIS A C 1
ATOM 616 O O . HIS A 1 79 ? 6.707 34.394 -21.199 1.00 28.47 79 HIS A O 1
ATOM 622 N N . THR A 1 80 ? 5.637 33.870 -19.302 1.00 24.86 80 THR A N 1
ATOM 623 C CA . THR A 1 80 ? 6.783 33.172 -18.673 1.00 24.86 80 THR A CA 1
ATOM 624 C C . THR A 1 80 ? 6.387 32.449 -17.377 1.00 24.86 80 THR A C 1
ATOM 626 O O . THR A 1 80 ? 6.889 32.735 -16.300 1.00 24.86 80 THR A O 1
ATOM 629 N N . THR A 1 81 ? 5.495 31.460 -17.448 1.00 25.47 81 THR A N 1
ATOM 630 C CA . THR A 1 81 ? 5.222 30.550 -16.313 1.00 25.47 81 THR A CA 1
ATOM 631 C C . THR A 1 81 ? 4.971 29.126 -16.804 1.00 25.47 81 THR A C 1
ATOM 633 O O . THR A 1 81 ? 3.904 28.556 -16.629 1.00 25.47 81 THR A O 1
ATOM 636 N N . PHE A 1 82 ? 5.977 28.530 -17.449 1.00 25.23 82 PHE A N 1
ATOM 637 C CA . PHE A 1 82 ? 6.006 27.072 -17.663 1.00 25.23 82 PHE A CA 1
ATOM 638 C C . PHE A 1 82 ? 7.421 26.453 -17.651 1.00 25.23 82 PHE A C 1
ATOM 640 O O . PHE A 1 82 ? 7.575 25.254 -17.851 1.00 25.23 82 PHE A O 1
ATOM 647 N N . ARG A 1 83 ? 8.476 27.241 -17.374 1.00 24.20 83 ARG A N 1
ATOM 648 C CA . ARG A 1 83 ? 9.874 26.757 -17.299 1.00 24.20 83 ARG A CA 1
ATOM 649 C C . ARG A 1 83 ? 10.432 26.584 -15.876 1.00 24.20 83 ARG A C 1
ATOM 651 O O . ARG A 1 83 ? 11.497 25.996 -15.724 1.00 24.20 83 ARG A O 1
ATOM 658 N N . SER A 1 84 ? 9.739 27.033 -14.826 1.00 25.94 84 SER A N 1
ATOM 659 C CA . SER A 1 84 ? 10.299 27.040 -13.461 1.00 25.94 84 SER A CA 1
ATOM 660 C C . SER A 1 84 ? 10.200 25.702 -12.715 1.00 25.94 84 SER A C 1
ATOM 662 O O . SER A 1 84 ? 11.029 25.434 -11.851 1.00 25.94 84 SER A O 1
ATOM 664 N N . SER A 1 85 ? 9.266 24.813 -13.068 1.00 28.27 85 SER A N 1
ATOM 665 C CA . SER A 1 85 ? 9.097 23.528 -12.363 1.00 28.27 85 SER A CA 1
ATOM 666 C C . SER A 1 85 ? 10.152 22.478 -12.743 1.00 28.27 85 SER A C 1
ATOM 668 O O . SER A 1 85 ? 10.502 21.639 -11.921 1.00 28.27 85 SER A O 1
ATOM 670 N N . VAL A 1 86 ? 10.707 22.557 -13.959 1.00 32.47 86 VAL A N 1
ATOM 671 C CA . VAL A 1 86 ? 11.783 21.665 -14.440 1.00 32.47 86 VAL A CA 1
ATOM 672 C C . VAL A 1 86 ? 13.165 22.166 -13.991 1.00 32.47 86 VAL A C 1
ATOM 674 O O . VAL A 1 86 ? 14.058 21.371 -13.709 1.00 32.47 86 VAL A O 1
ATOM 677 N N . SER A 1 87 ? 13.333 23.485 -13.838 1.00 26.67 87 SER A N 1
ATOM 678 C CA . SER A 1 87 ? 14.608 24.085 -13.422 1.00 26.67 87 SER A CA 1
ATOM 679 C C . SER A 1 87 ? 14.944 23.839 -11.949 1.00 26.67 87 SER A C 1
ATOM 681 O O . SER A 1 87 ? 16.120 23.747 -11.616 1.00 26.67 87 SER A O 1
ATOM 683 N N . ILE A 1 88 ? 13.947 23.700 -11.068 1.00 33.00 88 ILE A N 1
ATOM 684 C CA . ILE A 1 88 ? 14.178 23.428 -9.637 1.00 33.00 88 ILE A CA 1
ATOM 685 C C . ILE A 1 88 ? 14.590 21.963 -9.415 1.00 33.00 88 ILE A C 1
ATOM 687 O O . ILE A 1 88 ? 15.481 21.696 -8.612 1.00 33.00 88 ILE A O 1
ATOM 691 N N . ALA A 1 89 ? 14.012 21.024 -10.174 1.00 31.61 89 ALA A N 1
ATOM 692 C CA . ALA A 1 89 ? 14.402 19.613 -10.128 1.00 31.61 89 ALA A CA 1
ATOM 693 C C . ALA A 1 89 ? 15.838 19.399 -10.645 1.00 31.61 89 ALA A C 1
ATOM 695 O O . ALA A 1 89 ? 16.620 18.696 -10.010 1.00 31.61 89 ALA A O 1
ATOM 696 N N . ASN A 1 90 ? 16.221 20.086 -11.728 1.00 31.55 90 ASN A N 1
ATOM 697 C CA . ASN A 1 90 ? 17.584 20.013 -12.264 1.00 31.55 90 ASN A CA 1
ATOM 698 C C . ASN A 1 90 ? 18.613 20.765 -11.390 1.00 31.55 90 ASN A C 1
ATOM 700 O O . ASN A 1 90 ? 19.744 20.304 -11.254 1.00 31.55 90 ASN A O 1
ATOM 704 N N . ALA A 1 91 ? 18.234 21.879 -10.747 1.00 29.05 91 ALA A N 1
ATOM 705 C CA . ALA A 1 91 ? 19.121 22.630 -9.847 1.00 29.05 91 ALA A CA 1
ATOM 706 C C . ALA A 1 91 ? 19.412 21.891 -8.527 1.00 29.05 91 ALA A C 1
ATOM 708 O O . ALA A 1 91 ? 20.513 21.999 -7.992 1.00 29.05 91 ALA A O 1
ATOM 709 N N . LEU A 1 92 ? 18.462 21.094 -8.023 1.00 34.31 92 LEU A N 1
ATOM 710 C CA . LEU A 1 92 ? 18.688 20.237 -6.853 1.00 34.31 92 LEU A CA 1
ATOM 711 C C . LEU A 1 92 ? 19.578 19.028 -7.174 1.00 34.31 92 LEU A C 1
ATOM 713 O O . LEU A 1 92 ? 20.258 18.534 -6.283 1.00 34.31 92 LEU A O 1
ATOM 717 N N . GLN A 1 93 ? 19.624 18.585 -8.434 1.00 34.53 93 GLN A N 1
ATOM 718 C CA . GLN A 1 93 ? 20.453 17.458 -8.863 1.00 34.53 93 GLN A CA 1
ATOM 719 C C . GLN A 1 93 ? 21.900 17.874 -9.200 1.00 34.53 93 GLN A C 1
ATOM 721 O O . GLN A 1 93 ? 22.823 17.105 -8.948 1.00 34.53 93 GLN A O 1
ATOM 726 N N . ALA A 1 94 ? 22.121 19.101 -9.692 1.00 29.42 94 ALA A N 1
ATOM 727 C CA . ALA A 1 94 ? 23.455 19.613 -10.036 1.00 29.42 94 ALA A CA 1
ATOM 728 C C . ALA A 1 94 ? 24.295 20.068 -8.821 1.00 29.42 94 ALA A C 1
ATOM 730 O O . ALA A 1 94 ? 25.521 19.979 -8.852 1.00 29.42 94 ALA A O 1
ATOM 731 N N . ASN A 1 95 ? 23.664 20.501 -7.722 1.00 29.67 95 ASN A N 1
ATOM 732 C CA . ASN A 1 95 ? 24.386 20.941 -6.516 1.00 29.67 95 ASN A CA 1
ATOM 733 C C . ASN A 1 95 ? 24.935 19.793 -5.646 1.00 29.67 95 ASN A C 1
ATOM 735 O O . ASN A 1 95 ? 25.678 20.053 -4.704 1.00 29.67 95 ASN A O 1
ATOM 739 N N . PHE A 1 96 ? 24.613 18.532 -5.954 1.00 34.34 96 PHE A N 1
ATOM 740 C CA . PHE A 1 96 ? 25.135 17.367 -5.225 1.00 34.34 96 PHE A CA 1
ATOM 741 C C . PHE A 1 96 ? 26.373 16.718 -5.870 1.00 34.34 96 PHE A C 1
ATOM 743 O O . PHE A 1 96 ? 26.937 15.797 -5.285 1.00 34.34 96 PHE A O 1
ATOM 750 N N . SER A 1 97 ? 26.837 17.202 -7.030 1.00 28.36 97 SER A N 1
ATOM 751 C CA . SER A 1 97 ? 27.982 16.622 -7.757 1.00 28.36 97 SER A CA 1
ATOM 752 C C . SER A 1 97 ? 29.306 17.388 -7.636 1.00 28.36 97 SER A C 1
ATOM 754 O O . SER A 1 97 ? 30.282 16.995 -8.268 1.00 28.36 97 SER A O 1
ATOM 756 N N . GLN A 1 98 ? 29.394 18.454 -6.836 1.00 28.75 98 GLN A N 1
ATOM 757 C CA . GLN A 1 98 ? 30.656 19.180 -6.636 1.00 28.75 98 GLN A CA 1
ATOM 758 C C . GLN A 1 98 ? 30.857 19.579 -5.175 1.00 28.75 98 GLN A C 1
ATOM 760 O O . GLN A 1 98 ? 30.450 20.650 -4.752 1.00 28.75 98 GLN A O 1
ATOM 765 N N . THR A 1 99 ? 31.515 18.713 -4.404 1.00 26.45 99 THR A N 1
ATOM 766 C CA . THR A 1 99 ? 32.378 19.107 -3.275 1.00 26.45 99 THR A CA 1
ATOM 767 C C . THR A 1 99 ? 33.374 17.979 -3.008 1.00 26.45 99 THR A C 1
ATOM 769 O O . THR A 1 99 ? 33.160 17.089 -2.193 1.00 26.45 99 THR A O 1
ATOM 772 N N . SER A 1 100 ? 34.478 18.009 -3.748 1.00 28.56 100 SER A N 1
ATOM 773 C CA . SER A 1 100 ? 35.716 17.298 -3.432 1.00 28.56 100 SER A CA 1
ATOM 774 C C . SER A 1 100 ? 36.659 18.275 -2.730 1.00 28.56 100 SER A C 1
ATOM 776 O O . SER A 1 100 ? 37.046 19.267 -3.346 1.00 28.56 100 SER A O 1
ATOM 778 N N . VAL A 1 101 ? 37.030 18.016 -1.474 1.00 29.05 101 VAL A N 1
ATOM 779 C CA . VAL A 1 101 ? 38.105 18.724 -0.744 1.00 29.05 101 VAL A CA 1
ATOM 780 C C . VAL A 1 101 ? 38.819 17.700 0.170 1.00 29.05 101 VAL A C 1
ATOM 782 O O . VAL A 1 101 ? 38.144 16.787 0.650 1.00 29.05 101 VAL A O 1
ATOM 785 N N . PRO A 1 102 ? 40.158 17.773 0.339 1.00 29.12 102 PRO A N 1
ATOM 786 C CA . PRO A 1 102 ? 41.035 16.601 0.409 1.00 29.12 102 PRO A CA 1
ATOM 787 C C . PRO A 1 102 ? 41.446 16.162 1.823 1.00 29.12 102 PRO A C 1
ATOM 789 O O . PRO A 1 102 ? 41.325 16.907 2.794 1.00 29.12 102 PRO A O 1
ATOM 792 N N . ASP A 1 103 ? 42.006 14.950 1.887 1.00 30.19 103 ASP A N 1
ATOM 793 C CA . ASP A 1 103 ? 42.797 14.417 2.998 1.00 30.19 103 ASP A CA 1
ATOM 794 C C . ASP A 1 103 ? 43.987 15.326 3.336 1.00 30.19 103 ASP A C 1
ATOM 796 O O . ASP A 1 103 ? 44.835 15.561 2.476 1.00 30.19 103 ASP A O 1
ATOM 800 N N . LEU A 1 104 ? 44.088 15.770 4.598 1.00 27.41 104 LEU A N 1
ATOM 801 C CA . LEU A 1 104 ? 45.356 15.912 5.329 1.00 27.41 104 LEU A CA 1
ATOM 802 C C . LEU A 1 104 ? 45.147 16.307 6.806 1.00 27.41 104 LEU A C 1
ATOM 804 O O . LEU A 1 104 ? 44.500 17.297 7.129 1.00 27.41 104 LEU A O 1
ATOM 808 N N . ALA A 1 105 ? 45.810 15.529 7.666 1.00 29.80 105 ALA A N 1
ATOM 809 C CA . ALA A 1 105 ? 46.366 15.880 8.976 1.00 29.80 105 ALA A CA 1
ATOM 810 C C . ALA A 1 105 ? 45.419 16.321 10.114 1.00 29.80 105 ALA A C 1
ATOM 812 O O . ALA A 1 105 ? 45.129 17.496 10.295 1.00 29.80 105 ALA A O 1
ATOM 813 N N . LEU A 1 106 ? 45.100 15.370 11.003 1.00 28.80 106 LEU A N 1
ATOM 814 C CA . LEU A 1 106 ? 44.896 15.622 12.441 1.00 28.80 106 LEU A CA 1
ATOM 815 C C . LEU A 1 106 ? 45.272 14.367 13.255 1.00 28.80 106 LEU A C 1
ATOM 817 O O . LEU A 1 106 ? 44.485 13.780 13.996 1.00 28.80 106 LEU A O 1
ATOM 821 N N . SER A 1 107 ? 46.526 13.945 13.070 1.00 33.12 107 SER A N 1
ATOM 822 C CA . SER A 1 107 ? 47.313 13.316 14.135 1.00 33.12 107 SER A CA 1
ATOM 823 C C . SER A 1 107 ? 47.661 14.408 15.158 1.00 33.12 107 SER A C 1
ATOM 825 O O . SER A 1 107 ? 47.807 15.560 14.772 1.00 33.12 107 SER A O 1
ATOM 827 N N . GLU A 1 108 ? 47.781 14.056 16.439 1.00 32.28 108 GLU A N 1
ATOM 828 C CA . GLU A 1 108 ? 48.105 14.956 17.567 1.00 32.28 108 GLU A CA 1
ATOM 829 C C . GLU A 1 108 ? 46.978 15.859 18.101 1.00 32.28 108 GLU A C 1
ATOM 831 O O . GLU A 1 108 ? 47.053 17.082 18.090 1.00 32.28 108 GLU A O 1
ATOM 836 N N . LYS A 1 109 ? 45.943 15.244 18.692 1.00 27.84 109 LYS A N 1
ATOM 837 C CA . LYS A 1 109 ? 45.239 15.803 19.875 1.00 27.84 109 LYS A CA 1
ATOM 838 C C . LYS A 1 109 ? 44.445 14.746 20.661 1.00 27.84 109 LYS A C 1
ATOM 840 O O . LYS A 1 109 ? 43.377 15.005 21.206 1.00 27.84 109 LYS A O 1
ATOM 845 N N . ARG A 1 110 ? 44.985 13.523 20.751 1.00 30.19 110 ARG A N 1
ATOM 846 C CA . ARG A 1 110 ? 44.497 12.434 21.624 1.00 30.19 110 ARG A CA 1
ATOM 847 C C . ARG A 1 110 ? 45.509 12.139 22.735 1.00 30.19 110 ARG A C 1
ATOM 849 O O . ARG A 1 110 ? 46.003 11.028 22.841 1.00 30.19 110 ARG A O 1
ATOM 856 N N . ALA A 1 111 ? 45.850 13.140 23.542 1.00 31.53 111 ALA A N 1
ATOM 857 C CA . ALA A 1 111 ? 46.722 12.929 24.700 1.00 31.53 111 ALA A CA 1
ATOM 858 C C . ALA A 1 111 ? 46.577 14.023 25.772 1.00 31.53 111 ALA A C 1
ATOM 860 O O . ALA A 1 111 ? 47.578 14.492 26.286 1.00 31.53 111 ALA A O 1
ATOM 861 N N . ALA A 1 112 ? 45.359 14.485 26.094 1.00 29.86 112 ALA A N 1
ATOM 862 C CA . ALA A 1 112 ? 45.162 15.390 27.243 1.00 29.86 112 ALA A CA 1
ATOM 863 C C . ALA A 1 112 ? 43.696 15.543 27.704 1.00 29.86 112 ALA A C 1
ATOM 865 O O . ALA A 1 112 ? 43.293 16.626 28.098 1.00 29.86 112 ALA A O 1
ATOM 866 N N . VAL A 1 113 ? 42.865 14.494 27.655 1.00 30.77 113 VAL A N 1
ATOM 867 C CA . VAL A 1 113 ? 41.585 14.459 28.407 1.00 30.77 113 VAL A CA 1
ATOM 868 C C . VAL A 1 113 ? 41.351 13.032 28.915 1.00 30.77 113 VAL A C 1
ATOM 870 O O . VAL A 1 113 ? 40.348 12.385 28.637 1.00 30.77 113 VAL A O 1
ATOM 873 N N . VAL A 1 114 ? 42.342 12.495 29.626 1.00 38.47 114 VAL A N 1
ATOM 874 C CA . VAL A 1 114 ? 42.206 11.280 30.440 1.00 38.47 114 VAL A CA 1
ATOM 875 C C . VAL A 1 114 ? 42.630 11.658 31.847 1.00 38.47 114 VAL A C 1
ATOM 877 O O . VAL A 1 114 ? 43.761 11.430 32.241 1.00 38.47 114 VAL A O 1
ATOM 880 N N . SER A 1 115 ? 41.740 12.324 32.576 1.00 33.34 115 SER A N 1
ATOM 881 C CA . SER A 1 115 ? 41.727 12.326 34.042 1.00 33.34 115 SER A CA 1
ATOM 882 C C . SER A 1 115 ? 40.495 13.096 34.505 1.00 33.34 115 SER A C 1
ATOM 884 O O . SER A 1 115 ? 40.587 14.272 34.809 1.00 33.34 115 SER A O 1
ATOM 886 N N . TYR A 1 116 ? 39.318 12.470 34.398 1.00 32.69 116 TYR A N 1
ATOM 887 C CA . TYR A 1 116 ? 38.128 12.672 35.251 1.00 32.69 116 TYR A CA 1
ATOM 888 C C . TYR A 1 116 ? 36.992 11.757 34.743 1.00 32.69 116 TYR A C 1
ATOM 890 O O . TYR A 1 116 ? 35.891 12.184 34.411 1.00 32.69 116 TYR A O 1
ATOM 898 N N . ALA A 1 117 ? 37.263 10.452 34.641 1.00 35.88 117 ALA A N 1
ATOM 899 C CA . ALA A 1 117 ? 36.250 9.432 34.357 1.00 35.88 117 ALA A CA 1
ATOM 900 C C . ALA A 1 117 ? 36.084 8.525 35.583 1.00 35.88 117 ALA A C 1
ATOM 902 O O . ALA A 1 117 ? 36.394 7.336 35.571 1.00 35.88 117 ALA A O 1
ATOM 903 N N . GLY A 1 118 ? 35.611 9.116 36.680 1.00 35.59 118 GLY A N 1
ATOM 904 C CA . GLY A 1 118 ? 35.179 8.371 37.853 1.00 35.59 118 GLY A CA 1
ATOM 905 C C . GLY A 1 118 ? 33.922 7.553 37.540 1.00 35.59 118 GLY A C 1
ATOM 906 O O . GLY A 1 118 ? 32.855 8.109 37.305 1.00 35.59 118 GLY A O 1
ATOM 907 N N . ARG A 1 119 ? 34.059 6.222 37.560 1.00 44.75 119 ARG A N 1
ATOM 908 C CA . ARG A 1 119 ? 32.989 5.222 37.766 1.00 44.75 119 ARG A CA 1
ATOM 909 C C . ARG A 1 119 ? 31.711 5.394 36.919 1.00 44.75 119 ARG A C 1
ATOM 911 O O . ARG A 1 119 ? 30.625 5.594 37.462 1.00 44.75 119 ARG A O 1
ATOM 918 N N . ARG A 1 120 ? 31.777 5.146 35.604 1.00 45.25 120 ARG A N 1
ATOM 919 C CA . ARG A 1 120 ? 30.599 4.613 34.884 1.00 45.25 120 ARG A CA 1
ATOM 920 C C . ARG A 1 120 ? 30.603 3.086 35.001 1.00 45.25 120 ARG A C 1
ATOM 922 O O . ARG A 1 120 ? 31.555 2.426 34.611 1.00 45.25 120 ARG A O 1
ATOM 929 N N . LYS A 1 121 ? 29.555 2.559 35.637 1.00 44.34 121 LYS A N 1
ATOM 930 C CA . LYS A 1 121 ? 29.411 1.170 36.102 1.00 44.34 121 LYS A CA 1
ATOM 931 C C . LYS A 1 121 ? 29.472 0.147 34.942 1.00 44.34 121 LYS A C 1
ATOM 933 O O . LYS A 1 121 ? 28.853 0.407 33.909 1.00 44.34 121 LYS A O 1
ATOM 938 N N . PRO A 1 122 ? 30.076 -1.045 35.136 1.00 53.97 122 PRO A N 1
ATOM 939 C CA . PRO A 1 122 ? 30.143 -2.130 34.137 1.00 53.97 122 PRO A CA 1
ATOM 940 C C . PRO A 1 122 ? 28.767 -2.574 33.604 1.00 53.97 122 PRO A C 1
ATOM 942 O O . PRO A 1 122 ? 28.644 -3.005 32.461 1.00 53.97 122 PRO A O 1
ATOM 945 N N . PHE A 1 123 ? 27.706 -2.370 34.389 1.00 46.62 123 PHE A N 1
ATOM 946 C CA . PHE A 1 123 ? 26.317 -2.630 34.001 1.00 46.62 123 PHE A CA 1
ATOM 947 C C . PHE A 1 123 ? 25.844 -1.806 32.786 1.00 46.62 123 PHE A C 1
ATOM 949 O O . PHE A 1 123 ? 25.125 -2.321 31.937 1.00 46.62 123 PHE A O 1
ATOM 956 N N . SER A 1 124 ? 26.280 -0.546 32.662 1.00 53.91 124 SER A N 1
ATOM 957 C CA . SER A 1 124 ? 25.908 0.324 31.531 1.00 53.91 124 SER A CA 1
ATOM 958 C C . SER A 1 124 ? 26.493 -0.189 30.209 1.00 53.91 124 SER A C 1
ATOM 960 O O . SER A 1 124 ? 25.831 -0.181 29.174 1.00 53.91 124 SER A O 1
ATOM 962 N N . MET A 1 125 ? 27.721 -0.714 30.266 1.00 60.09 125 MET A N 1
ATOM 963 C CA . MET A 1 125 ? 28.430 -1.256 29.107 1.00 60.09 125 MET A CA 1
ATOM 964 C C . MET A 1 125 ? 27.842 -2.608 28.668 1.00 60.09 125 MET A C 1
ATOM 966 O O . MET A 1 125 ? 27.642 -2.844 27.476 1.00 60.09 125 MET A O 1
ATOM 970 N N . ALA A 1 126 ? 27.466 -3.460 29.629 1.00 62.41 126 ALA A N 1
ATOM 971 C CA . ALA A 1 126 ? 26.772 -4.719 29.364 1.00 62.41 126 ALA A CA 1
ATOM 972 C C . ALA A 1 126 ? 25.375 -4.500 28.751 1.00 62.41 126 ALA A C 1
ATOM 974 O O . ALA A 1 126 ? 25.030 -5.160 27.773 1.00 62.41 126 ALA A O 1
ATOM 975 N N . LEU A 1 127 ? 24.605 -3.528 29.262 1.00 65.69 127 LEU A N 1
ATOM 976 C CA . LEU A 1 127 ? 23.298 -3.164 28.705 1.00 65.69 127 LEU A CA 1
ATOM 977 C C . LEU A 1 127 ? 23.431 -2.603 27.279 1.00 65.69 127 LEU A C 1
ATOM 979 O O . LEU A 1 127 ? 22.639 -2.960 26.410 1.00 65.69 127 LEU A O 1
ATOM 983 N N . SER A 1 128 ? 24.462 -1.789 27.009 1.00 81.50 128 SER A N 1
ATOM 984 C CA . SER A 1 128 ? 24.729 -1.297 25.651 1.00 81.50 128 SER A CA 1
ATOM 985 C C . SER A 1 128 ? 25.120 -2.411 24.682 1.00 81.50 128 SER A C 1
ATOM 987 O O . SER A 1 128 ? 24.690 -2.387 23.532 1.00 81.50 128 SER A O 1
ATOM 989 N N . LYS A 1 129 ? 25.869 -3.421 25.149 1.00 88.25 129 LYS A N 1
ATOM 990 C CA . LYS A 1 129 ? 26.229 -4.582 24.331 1.00 88.25 129 LYS A CA 1
ATOM 991 C C . LYS A 1 129 ? 25.008 -5.451 24.035 1.00 88.25 129 LYS A C 1
ATOM 993 O O . LYS A 1 129 ? 24.784 -5.786 22.883 1.00 88.25 129 LYS A O 1
ATOM 998 N N . ALA A 1 130 ? 24.184 -5.755 25.037 1.00 86.12 130 ALA A N 1
ATOM 999 C CA . ALA A 1 130 ? 22.964 -6.537 24.840 1.00 86.12 130 ALA A CA 1
ATOM 1000 C C . ALA A 1 130 ? 21.975 -5.838 23.891 1.00 86.12 130 ALA A C 1
ATOM 1002 O O . ALA A 1 130 ? 21.393 -6.482 23.023 1.00 86.12 130 ALA A O 1
ATOM 1003 N N . ALA A 1 131 ? 21.816 -4.516 24.016 1.00 85.62 131 ALA A N 1
ATOM 1004 C CA . ALA A 1 131 ? 20.993 -3.730 23.100 1.00 85.62 131 ALA A CA 1
ATOM 1005 C C . ALA A 1 131 ? 21.556 -3.733 21.668 1.00 85.62 131 ALA A C 1
ATOM 1007 O O . ALA A 1 131 ? 20.792 -3.867 20.715 1.00 85.62 131 ALA A O 1
ATOM 1008 N N . TYR A 1 132 ? 22.879 -3.625 21.518 1.00 88.50 132 TYR A N 1
ATOM 1009 C CA . TYR A 1 132 ? 23.556 -3.722 20.226 1.00 88.50 132 TYR A CA 1
ATOM 1010 C C . TYR A 1 132 ? 23.383 -5.109 19.589 1.00 88.50 132 TYR A C 1
ATOM 1012 O O . TYR A 1 132 ? 22.967 -5.205 18.437 1.00 88.50 132 TYR A O 1
ATOM 1020 N N . ASP A 1 133 ? 23.624 -6.177 20.352 1.00 91.50 133 ASP A N 1
ATOM 1021 C CA . ASP A 1 133 ? 23.479 -7.562 19.895 1.00 91.50 133 ASP A CA 1
ATOM 1022 C C . ASP A 1 133 ? 22.025 -7.851 19.483 1.00 91.50 133 ASP A C 1
ATOM 1024 O O . ASP A 1 133 ? 21.777 -8.469 18.448 1.00 91.50 133 ASP A O 1
ATOM 1028 N N . LEU A 1 134 ? 21.047 -7.341 20.240 1.00 92.06 134 LEU A N 1
ATOM 1029 C CA . LEU A 1 134 ? 19.625 -7.475 19.920 1.00 92.06 134 LEU A CA 1
ATOM 1030 C C . LEU A 1 134 ? 19.232 -6.689 18.662 1.00 92.06 134 LEU A C 1
ATOM 1032 O O . LEU A 1 134 ? 18.484 -7.198 17.826 1.00 92.06 134 LEU A O 1
ATOM 1036 N N . ALA A 1 135 ? 19.746 -5.466 18.505 1.00 89.38 135 ALA A N 1
ATOM 1037 C CA . ALA A 1 135 ? 19.526 -4.667 17.306 1.00 89.38 135 ALA A CA 1
ATOM 1038 C C . ALA A 1 135 ? 20.111 -5.358 16.069 1.00 89.38 135 ALA A C 1
ATOM 1040 O O . ALA A 1 135 ? 19.432 -5.445 15.050 1.00 89.38 135 ALA A O 1
ATOM 1041 N N . ARG A 1 136 ? 21.319 -5.923 16.177 1.00 91.00 136 ARG A N 1
ATOM 1042 C CA . ARG A 1 136 ? 21.979 -6.658 15.090 1.00 91.00 136 ARG A CA 1
ATOM 1043 C C . ARG A 1 136 ? 21.323 -8.006 14.799 1.00 91.00 136 ARG A C 1
ATOM 1045 O O . ARG A 1 136 ? 21.306 -8.451 13.659 1.00 91.00 136 ARG A O 1
ATOM 1052 N N . TRP A 1 137 ? 20.713 -8.636 15.800 1.00 93.69 137 TRP A N 1
ATOM 1053 C CA . TRP A 1 137 ? 19.866 -9.808 15.594 1.00 93.69 137 TRP A CA 1
ATOM 1054 C C . TRP A 1 137 ? 18.571 -9.462 14.841 1.00 93.69 137 TRP A C 1
ATOM 1056 O O . TRP A 1 137 ? 18.127 -10.236 13.993 1.00 93.69 137 TRP A O 1
ATOM 1066 N N . ALA A 1 138 ? 17.944 -8.321 15.133 1.00 92.81 138 ALA A N 1
ATOM 1067 C CA . ALA A 1 138 ? 16.719 -7.901 14.450 1.00 92.81 138 ALA A CA 1
ATOM 1068 C C . ALA A 1 138 ? 16.991 -7.324 13.052 1.00 92.81 138 ALA A C 1
ATOM 1070 O O . ALA A 1 138 ? 16.199 -7.515 12.135 1.00 92.81 138 ALA A O 1
ATOM 1071 N N . VAL A 1 139 ? 18.105 -6.618 12.886 1.00 93.19 139 VAL A N 1
ATOM 1072 C CA . VAL A 1 139 ? 18.512 -5.957 11.646 1.00 93.19 139 VAL A CA 1
ATOM 1073 C C . VAL A 1 139 ? 19.984 -6.299 11.395 1.00 93.19 139 VAL A C 1
ATOM 1075 O O . VAL A 1 139 ? 20.864 -5.501 11.727 1.00 93.19 139 VAL A O 1
ATOM 1078 N N . PRO A 1 140 ? 20.272 -7.511 10.886 1.00 91.38 140 PRO A N 1
ATOM 1079 C CA . PRO A 1 140 ? 21.622 -7.864 10.464 1.00 91.38 140 PRO A CA 1
ATOM 1080 C C . PRO A 1 140 ? 22.018 -7.072 9.212 1.00 91.38 140 PRO A C 1
ATOM 1082 O O . PRO A 1 140 ? 21.196 -6.360 8.621 1.00 91.38 140 PRO A O 1
ATOM 1085 N N . ASP A 1 141 ? 23.282 -7.186 8.799 1.00 88.25 141 ASP A N 1
ATOM 1086 C CA . ASP A 1 141 ? 23.737 -6.511 7.586 1.00 88.25 141 ASP A CA 1
ATOM 1087 C C . ASP A 1 141 ? 23.022 -7.075 6.355 1.00 88.25 141 ASP A C 1
ATOM 1089 O O . ASP A 1 141 ? 22.601 -8.232 6.314 1.00 88.25 141 ASP A O 1
ATOM 1093 N N . PHE A 1 142 ? 22.891 -6.245 5.319 1.00 87.25 142 PHE A N 1
ATOM 1094 C CA . PHE A 1 142 ? 22.145 -6.595 4.109 1.00 87.25 142 PHE A CA 1
ATOM 1095 C C . PHE A 1 142 ? 22.615 -7.915 3.474 1.00 87.25 142 PHE A C 1
ATOM 1097 O O . PHE A 1 142 ? 21.795 -8.699 3.003 1.00 87.25 142 PHE A O 1
ATOM 1104 N N . HIS A 1 143 ? 23.924 -8.171 3.491 1.00 87.25 143 HIS A N 1
ATOM 1105 C CA . HIS A 1 143 ? 24.526 -9.374 2.915 1.00 87.25 143 HIS A CA 1
ATOM 1106 C C . HIS A 1 143 ? 24.430 -10.612 3.822 1.00 87.25 143 HIS A C 1
ATOM 1108 O O . HIS A 1 143 ? 24.610 -11.722 3.332 1.00 87.25 143 HIS A O 1
ATOM 1114 N N . ASP A 1 144 ? 24.077 -10.441 5.099 1.00 90.06 144 ASP A N 1
ATOM 1115 C CA . ASP A 1 144 ? 23.942 -11.532 6.077 1.00 90.06 144 ASP A CA 1
ATOM 1116 C C . ASP A 1 144 ? 22.525 -12.133 6.097 1.00 90.06 144 ASP A C 1
ATOM 1118 O O . ASP A 1 144 ? 22.205 -13.016 6.900 1.00 90.06 144 ASP A O 1
ATOM 1122 N N . LYS A 1 145 ? 21.633 -11.635 5.238 1.00 91.25 145 LYS A N 1
ATOM 1123 C CA . LYS A 1 145 ? 20.260 -12.123 5.142 1.00 91.25 145 LYS A CA 1
ATOM 1124 C C . LYS A 1 145 ? 20.218 -13.564 4.654 1.00 91.25 145 LYS A C 1
ATOM 1126 O O . LYS A 1 145 ? 21.002 -13.990 3.813 1.00 91.25 145 LYS A O 1
ATOM 1131 N N . THR A 1 146 ? 19.225 -14.301 5.137 1.00 93.12 146 THR A N 1
ATOM 1132 C CA . THR A 1 146 ? 19.017 -15.714 4.785 1.00 93.12 146 THR A CA 1
ATOM 1133 C C . THR A 1 146 ? 17.662 -15.928 4.114 1.00 93.12 146 THR A C 1
ATOM 1135 O O . THR A 1 146 ? 16.706 -15.222 4.434 1.00 93.12 146 THR A O 1
ATOM 1138 N N . PRO A 1 147 ? 17.519 -16.891 3.193 1.00 93.69 147 PRO A N 1
ATOM 1139 C CA . PRO A 1 147 ? 16.228 -17.151 2.574 1.00 93.69 147 PRO A CA 1
ATOM 1140 C C . PRO A 1 147 ? 15.205 -17.659 3.603 1.00 93.69 147 PRO A C 1
ATOM 1142 O O . PRO A 1 147 ? 15.556 -18.340 4.576 1.00 93.69 147 PRO A O 1
ATOM 1145 N N . TYR A 1 148 ? 13.926 -17.350 3.390 1.00 93.69 148 TYR A N 1
ATOM 1146 C CA . TYR A 1 148 ? 12.853 -17.933 4.195 1.00 93.69 148 TYR A CA 1
ATOM 1147 C C . TYR A 1 148 ? 12.794 -19.455 4.037 1.00 93.69 148 TYR A C 1
ATOM 1149 O O . TYR A 1 148 ? 12.874 -19.989 2.933 1.00 93.69 148 TYR A O 1
ATOM 1157 N N . ASN A 1 149 ? 12.609 -20.151 5.152 1.00 93.56 149 ASN A N 1
ATOM 1158 C CA . ASN A 1 149 ? 12.462 -21.598 5.232 1.00 93.56 149 ASN A CA 1
ATOM 1159 C C . ASN A 1 149 ? 11.563 -21.975 6.428 1.00 93.56 149 ASN A C 1
ATOM 1161 O O . ASN A 1 149 ? 11.066 -21.118 7.165 1.00 93.56 149 ASN A O 1
ATOM 1165 N N . SER A 1 150 ? 11.357 -23.273 6.647 1.00 92.94 150 SER A N 1
ATOM 1166 C CA . SER A 1 150 ? 10.518 -23.775 7.741 1.00 92.94 150 SER A CA 1
ATOM 1167 C C . SER A 1 150 ? 11.019 -23.391 9.141 1.00 92.94 150 SER A C 1
ATOM 1169 O O . SER A 1 150 ? 10.206 -23.277 10.055 1.00 92.94 150 SER A O 1
ATOM 1171 N N . SER A 1 151 ? 12.322 -23.151 9.326 1.00 94.56 151 SER A N 1
ATOM 1172 C CA . SER A 1 151 ? 12.906 -22.829 10.634 1.00 94.56 151 SER A CA 1
ATOM 1173 C C . SER A 1 151 ? 12.854 -21.343 10.990 1.00 94.56 151 SER A C 1
ATOM 1175 O O . SER A 1 151 ? 13.024 -21.004 12.161 1.00 94.56 151 SER A O 1
ATOM 1177 N N . ASN A 1 152 ? 12.587 -20.450 10.029 1.00 94.75 152 ASN A N 1
ATOM 1178 C CA . ASN A 1 152 ? 12.553 -19.000 10.258 1.00 94.75 152 ASN A CA 1
ATOM 1179 C C . ASN A 1 152 ? 11.221 -18.315 9.896 1.00 94.75 152 ASN A C 1
ATOM 1181 O O . ASN A 1 152 ? 10.997 -17.182 10.327 1.00 94.75 152 ASN A O 1
ATOM 1185 N N . VAL A 1 153 ? 10.298 -18.989 9.196 1.00 93.44 153 VAL A N 1
ATOM 1186 C CA . VAL A 1 153 ? 8.993 -18.416 8.796 1.00 93.44 153 VAL A CA 1
ATOM 1187 C C . VAL A 1 153 ? 8.148 -17.938 9.984 1.00 93.44 153 VAL A C 1
ATOM 1189 O O . VAL A 1 153 ? 7.367 -16.993 9.869 1.00 93.44 153 VAL A O 1
ATOM 1192 N N . TRP A 1 154 ? 8.350 -18.526 11.166 1.00 95.00 154 TRP A N 1
ATOM 1193 C CA . TRP A 1 154 ? 7.689 -18.109 12.404 1.00 95.00 154 TRP A CA 1
ATOM 1194 C C . TRP A 1 154 ? 7.966 -16.641 12.763 1.00 95.00 154 TRP A C 1
ATOM 1196 O O . TRP A 1 154 ? 7.129 -16.014 13.410 1.00 95.00 154 TRP A O 1
ATOM 1206 N N . THR A 1 155 ? 9.085 -16.061 12.306 1.00 94.94 155 THR A N 1
ATOM 1207 C CA . THR A 1 155 ? 9.406 -14.639 12.520 1.00 94.94 155 THR A CA 1
ATOM 1208 C C . THR A 1 155 ? 8.381 -13.704 11.873 1.00 94.94 155 THR A C 1
ATOM 1210 O O . THR A 1 155 ? 8.137 -12.624 12.403 1.00 94.94 155 THR A O 1
ATOM 1213 N N . MET A 1 156 ? 7.722 -14.126 10.785 1.00 93.44 156 MET A N 1
ATOM 1214 C CA . MET A 1 156 ? 6.621 -13.380 10.159 1.00 93.44 156 MET A CA 1
ATOM 1215 C C . MET A 1 156 ? 5.308 -13.510 10.945 1.00 93.44 156 MET A C 1
ATOM 1217 O O . MET A 1 156 ? 4.506 -12.580 10.982 1.00 93.44 156 MET A O 1
ATOM 1221 N N . VAL A 1 157 ? 5.082 -14.665 11.577 1.00 95.75 157 VAL A N 1
ATOM 1222 C CA . VAL A 1 157 ? 3.824 -14.999 12.269 1.00 95.75 157 VAL A CA 1
ATOM 1223 C C . VAL A 1 157 ? 3.798 -14.450 13.697 1.00 95.75 157 VAL A C 1
ATOM 1225 O O . VAL A 1 157 ? 2.762 -13.971 14.157 1.00 95.75 157 VAL A O 1
ATOM 1228 N N . ALA A 1 158 ? 4.936 -14.459 14.393 1.00 96.88 158 ALA A N 1
ATOM 1229 C CA . ALA A 1 158 ? 5.072 -13.976 15.766 1.00 96.88 158 ALA A CA 1
ATOM 1230 C C . ALA A 1 158 ? 4.468 -12.574 16.013 1.00 96.88 158 ALA A C 1
ATOM 1232 O O . ALA A 1 158 ? 3.643 -12.453 16.923 1.00 96.88 158 ALA A O 1
ATOM 1233 N N . PRO A 1 159 ? 4.781 -11.519 15.228 1.00 97.50 159 PRO A N 1
ATOM 1234 C CA . PRO A 1 159 ? 4.200 -10.196 15.461 1.00 97.50 159 PRO A CA 1
ATOM 1235 C C . PRO A 1 159 ? 2.679 -10.181 15.256 1.00 97.50 159 PRO A C 1
ATOM 1237 O O . PRO A 1 159 ? 1.978 -9.493 15.993 1.00 97.50 159 PRO A O 1
ATOM 1240 N N . ILE A 1 160 ? 2.150 -10.976 14.319 1.00 97.19 160 ILE A N 1
ATOM 1241 C CA . ILE A 1 160 ? 0.706 -11.089 14.059 1.00 97.19 160 ILE A CA 1
ATOM 1242 C C . ILE A 1 160 ? -0.010 -11.677 15.283 1.00 97.19 160 ILE A C 1
ATOM 1244 O O . ILE A 1 160 ? -1.035 -11.144 15.710 1.00 97.19 160 ILE A O 1
ATOM 1248 N N . LEU A 1 161 ? 0.550 -12.728 15.890 1.00 97.38 161 LEU A N 1
ATOM 1249 C CA . LEU A 1 161 ? -0.006 -13.342 17.101 1.00 97.38 161 LEU A CA 1
ATOM 1250 C C . LEU A 1 161 ? 0.035 -12.387 18.298 1.00 97.38 161 LEU A C 1
ATOM 1252 O O . LEU A 1 161 ? -0.957 -12.258 19.014 1.00 97.38 161 LEU A O 1
ATOM 1256 N N . ILE A 1 162 ? 1.150 -11.675 18.490 1.00 98.19 162 ILE A N 1
ATOM 1257 C CA . ILE A 1 162 ? 1.293 -10.700 19.580 1.00 98.19 162 ILE A CA 1
ATOM 1258 C C . ILE A 1 162 ? 0.277 -9.559 19.428 1.00 98.19 162 ILE A C 1
ATOM 1260 O O . ILE A 1 162 ? -0.379 -9.185 20.401 1.00 98.19 162 ILE A O 1
ATOM 1264 N N . ILE A 1 163 ? 0.095 -9.035 18.213 1.00 98.19 163 ILE A N 1
ATOM 1265 C CA . ILE A 1 163 ? -0.923 -8.010 17.940 1.00 98.19 163 ILE A CA 1
ATOM 1266 C C . ILE A 1 163 ? -2.330 -8.574 18.174 1.00 98.19 163 ILE A C 1
ATOM 1268 O O . ILE A 1 163 ? -3.173 -7.885 18.746 1.00 98.19 163 ILE A O 1
ATOM 1272 N N . GLY A 1 164 ? -2.584 -9.835 17.813 1.00 97.88 164 GLY A N 1
ATOM 1273 C CA . GLY A 1 164 ? -3.832 -10.529 18.140 1.00 97.88 164 GLY A CA 1
ATOM 1274 C C . GLY A 1 164 ? -4.119 -10.550 19.646 1.00 97.88 164 GLY A C 1
ATOM 1275 O O . GLY A 1 164 ? -5.234 -10.235 20.059 1.00 97.88 164 GLY A O 1
ATOM 1276 N N . ILE A 1 165 ? -3.104 -10.819 20.475 1.00 98.06 165 ILE A N 1
ATOM 1277 C CA . ILE A 1 165 ? -3.209 -10.746 21.942 1.00 98.06 165 ILE A CA 1
ATOM 1278 C C . ILE A 1 165 ? -3.508 -9.311 22.395 1.00 98.06 165 ILE A C 1
ATOM 1280 O O . ILE A 1 165 ? -4.403 -9.103 23.212 1.00 98.06 165 ILE A O 1
ATOM 1284 N N . GLN A 1 166 ? -2.817 -8.304 21.848 1.00 98.19 166 GLN A N 1
ATOM 1285 C CA . GLN A 1 166 ? -3.079 -6.894 22.173 1.00 98.19 166 GLN A CA 1
ATOM 1286 C C . GLN A 1 166 ? -4.526 -6.488 21.852 1.00 98.19 166 GLN A C 1
ATOM 1288 O O . GLN A 1 166 ? -5.173 -5.831 22.669 1.00 98.19 166 GLN A O 1
ATOM 1293 N N . ILE A 1 167 ? -5.044 -6.906 20.693 1.00 97.38 167 ILE A N 1
ATOM 1294 C CA . ILE A 1 167 ? -6.429 -6.660 20.271 1.00 97.38 167 ILE A CA 1
ATOM 1295 C C . ILE A 1 167 ? -7.412 -7.377 21.202 1.00 97.38 167 ILE A C 1
ATOM 1297 O O . ILE A 1 167 ? -8.374 -6.759 21.659 1.00 97.38 167 ILE A O 1
ATOM 1301 N N . HIS A 1 168 ? -7.171 -8.650 21.518 1.00 96.88 168 HIS A N 1
ATOM 1302 C CA . HIS A 1 168 ? -8.030 -9.424 22.413 1.00 96.88 168 HIS A CA 1
ATOM 1303 C C . HIS A 1 168 ? -8.122 -8.782 23.804 1.00 96.88 168 HIS A C 1
ATOM 1305 O O . HIS A 1 168 ? -9.222 -8.545 24.308 1.00 96.88 168 HIS A O 1
ATOM 1311 N N . LEU A 1 169 ? -6.975 -8.410 24.385 1.00 96.69 169 LEU A N 1
ATOM 1312 C CA . LEU A 1 169 ? -6.908 -7.709 25.668 1.00 96.69 169 LEU A CA 1
ATOM 1313 C C . LEU A 1 169 ? -7.671 -6.379 25.632 1.00 96.69 169 LEU A C 1
ATOM 1315 O O . LEU A 1 169 ? -8.410 -6.065 26.562 1.00 96.69 169 LEU A O 1
ATOM 1319 N N . LEU A 1 170 ? -7.532 -5.616 24.545 1.00 95.88 170 LEU A N 1
ATOM 1320 C CA . LEU A 1 170 ? -8.220 -4.338 24.367 1.00 95.88 170 LEU A CA 1
ATOM 1321 C C . LEU A 1 170 ? -9.746 -4.497 24.259 1.00 95.88 170 LEU A C 1
ATOM 1323 O O . LEU A 1 170 ? -10.484 -3.666 24.791 1.00 95.88 170 LEU A O 1
ATOM 1327 N N . LEU A 1 171 ? -10.225 -5.520 23.549 1.00 94.44 171 LEU A N 1
ATOM 1328 C CA . LEU A 1 171 ? -11.654 -5.734 23.318 1.00 94.44 171 LEU A CA 1
ATOM 1329 C C . LEU A 1 171 ? -12.367 -6.346 24.526 1.00 94.44 171 LEU A C 1
ATOM 1331 O O . LEU A 1 171 ? -13.460 -5.899 24.875 1.00 94.44 171 LEU A O 1
ATOM 1335 N N . ARG A 1 172 ? -11.775 -7.380 25.136 1.00 94.38 172 ARG A N 1
ATOM 1336 C CA . ARG A 1 172 ? -12.456 -8.239 26.120 1.00 94.38 172 ARG A CA 1
ATOM 1337 C C . ARG A 1 172 ? -12.264 -7.793 27.563 1.00 94.38 172 ARG A C 1
ATOM 1339 O O . ARG A 1 172 ? -13.113 -8.082 28.399 1.00 94.38 172 ARG A O 1
ATOM 1346 N N . TYR A 1 173 ? -11.204 -7.046 27.849 1.00 93.88 173 TYR A N 1
ATOM 1347 C CA . TYR A 1 173 ? -10.884 -6.584 29.197 1.00 93.88 173 TYR A CA 1
ATOM 1348 C C . TYR A 1 173 ? -10.918 -5.060 29.274 1.00 93.88 173 TYR A C 1
ATOM 1350 O O . TYR A 1 173 ? -11.093 -4.361 28.269 1.00 93.88 173 TYR A O 1
ATOM 1358 N N . ASP A 1 174 ? -10.826 -4.516 30.484 1.00 92.88 174 ASP A N 1
ATOM 1359 C CA . ASP A 1 174 ? -10.765 -3.070 30.650 1.00 92.88 174 ASP A CA 1
ATOM 1360 C C . ASP A 1 174 ? -9.448 -2.518 30.052 1.00 92.88 174 ASP A C 1
ATOM 1362 O O . ASP A 1 174 ? -8.360 -2.980 30.424 1.00 92.88 174 ASP A O 1
ATOM 1366 N N . PRO A 1 175 ? -9.501 -1.536 29.126 1.00 94.00 175 PRO A N 1
ATOM 1367 C CA . PRO A 1 175 ? -8.303 -1.024 28.470 1.00 94.00 175 PRO A CA 1
ATOM 1368 C C . PRO A 1 175 ? -7.279 -0.421 29.430 1.00 94.00 175 PRO A C 1
ATOM 1370 O O . PRO A 1 175 ? -6.092 -0.464 29.109 1.00 94.00 175 PRO A O 1
ATOM 1373 N N . SER A 1 176 ? -7.711 0.142 30.566 1.00 93.69 176 SER A N 1
ATOM 1374 C CA . SER A 1 176 ? -6.803 0.787 31.520 1.00 93.69 176 SER A CA 1
ATOM 1375 C C . SER A 1 176 ? -5.997 -0.242 32.313 1.00 93.69 176 SER A C 1
ATOM 1377 O O . SER A 1 176 ? -4.781 -0.106 32.425 1.00 93.69 176 SER A O 1
ATOM 1379 N N . THR A 1 177 ? -6.641 -1.331 32.747 1.00 95.12 177 THR A N 1
ATOM 1380 C CA . THR A 1 177 ? -5.974 -2.433 33.464 1.00 95.12 177 THR A CA 1
ATOM 1381 C C . THR A 1 177 ? -4.990 -3.209 32.588 1.00 95.12 177 THR A C 1
ATOM 1383 O O . THR A 1 177 ? -3.912 -3.585 33.041 1.00 95.12 177 THR A O 1
ATOM 1386 N N . THR A 1 178 ? -5.324 -3.423 31.312 1.00 96.62 178 THR A N 1
ATOM 1387 C CA . THR A 1 178 ? -4.475 -4.184 30.381 1.00 96.62 178 THR A CA 1
ATOM 1388 C C . THR A 1 178 ? -3.404 -3.343 29.696 1.00 96.62 178 THR A C 1
ATOM 1390 O O . THR A 1 178 ? -2.536 -3.907 29.032 1.00 96.62 178 THR A O 1
ATOM 1393 N N . LEU A 1 179 ? -3.435 -2.011 29.831 1.00 97.19 179 LEU A N 1
ATOM 1394 C CA . LEU A 1 179 ? -2.500 -1.111 29.152 1.00 97.19 179 LEU A CA 1
ATOM 1395 C C . LEU A 1 179 ? -1.023 -1.456 29.420 1.00 97.19 179 LEU A C 1
ATOM 1397 O O . LEU A 1 179 ? -0.285 -1.543 28.441 1.00 97.19 179 LEU A O 1
ATOM 1401 N N . PRO A 1 180 ? -0.563 -1.717 30.664 1.00 97.50 180 PRO A N 1
ATOM 1402 C CA . PRO A 1 180 ? 0.844 -2.044 30.907 1.00 97.50 180 PRO A CA 1
ATOM 1403 C C . PRO A 1 180 ? 1.286 -3.331 30.199 1.00 97.50 180 PRO A C 1
ATOM 1405 O O . PRO A 1 180 ? 2.368 -3.373 29.617 1.00 97.50 180 PRO A O 1
ATOM 1408 N N . LEU A 1 181 ? 0.429 -4.360 30.196 1.00 97.50 181 LEU A N 1
ATOM 1409 C CA . LEU A 1 181 ? 0.691 -5.628 29.511 1.00 97.50 181 LEU A CA 1
ATOM 1410 C C . LEU A 1 181 ? 0.686 -5.454 27.988 1.00 97.50 181 LEU A C 1
ATOM 1412 O O . LEU A 1 181 ? 1.573 -5.940 27.296 1.00 97.50 181 LEU A O 1
ATOM 1416 N N . ARG A 1 182 ? -0.293 -4.728 27.441 1.00 97.94 182 ARG A N 1
ATOM 1417 C CA . ARG A 1 182 ? -0.346 -4.443 26.001 1.00 97.94 182 ARG A CA 1
ATOM 1418 C C . ARG A 1 182 ? 0.862 -3.618 25.549 1.00 97.94 182 ARG A C 1
ATOM 1420 O O . ARG A 1 182 ? 1.426 -3.912 24.495 1.00 97.94 182 ARG A O 1
ATOM 1427 N N . ALA A 1 183 ? 1.283 -2.639 26.349 1.00 97.94 183 ALA A N 1
ATOM 1428 C CA . ALA A 1 183 ? 2.442 -1.796 26.077 1.00 97.94 183 ALA A CA 1
ATOM 1429 C C . ALA A 1 183 ? 3.768 -2.573 26.155 1.00 97.94 183 ALA A C 1
ATOM 1431 O O . ALA A 1 183 ? 4.643 -2.352 25.320 1.00 97.94 183 ALA A O 1
ATOM 1432 N N . SER A 1 184 ? 3.920 -3.517 27.093 1.00 97.62 184 SER A N 1
ATOM 1433 C CA . SER A 1 184 ? 5.148 -4.322 27.213 1.00 97.62 184 SER A CA 1
ATOM 1434 C C . SER A 1 184 ? 5.372 -5.275 26.030 1.00 97.62 184 SER A C 1
ATOM 1436 O O . SER A 1 184 ? 6.513 -5.623 25.729 1.00 97.62 184 SER A O 1
ATOM 1438 N N . LEU A 1 185 ? 4.309 -5.638 25.305 1.00 98.12 185 LEU A N 1
ATOM 1439 C CA . LEU A 1 185 ? 4.376 -6.459 24.091 1.00 98.12 185 LEU A CA 1
ATOM 1440 C C . LEU A 1 185 ? 4.876 -5.698 22.846 1.00 98.12 185 LEU A C 1
ATOM 1442 O O . LEU A 1 185 ? 5.359 -6.325 21.903 1.00 98.12 185 LEU A O 1
ATOM 1446 N N . VAL A 1 186 ? 4.803 -4.361 22.840 1.00 98.19 186 VAL A N 1
ATOM 1447 C CA . VAL A 1 186 ? 5.217 -3.502 21.711 1.00 98.19 186 VAL A CA 1
ATOM 1448 C C . VAL A 1 186 ? 6.676 -3.720 21.282 1.00 98.19 186 VAL A C 1
ATOM 1450 O O . VAL A 1 186 ? 6.900 -3.975 20.094 1.00 98.19 186 VAL A O 1
ATOM 1453 N N . PRO A 1 187 ? 7.686 -3.650 22.176 1.00 97.00 187 PRO A N 1
ATOM 1454 C CA . PRO A 1 187 ? 9.076 -3.879 21.779 1.00 97.00 187 PRO A CA 1
ATOM 1455 C C . PRO A 1 187 ? 9.300 -5.292 21.226 1.00 97.00 187 PRO A C 1
ATOM 1457 O O . PRO A 1 187 ? 10.044 -5.453 20.263 1.00 97.00 187 PRO A O 1
ATOM 1460 N N . ILE A 1 188 ? 8.612 -6.302 21.767 1.00 96.62 188 ILE A N 1
ATOM 1461 C CA . ILE A 1 188 ? 8.741 -7.699 21.330 1.00 96.62 188 ILE A CA 1
ATOM 1462 C C . ILE A 1 188 ? 8.200 -7.869 19.904 1.00 96.62 188 ILE A C 1
ATOM 1464 O O . ILE A 1 188 ? 8.902 -8.375 19.028 1.00 96.62 188 ILE A O 1
ATOM 1468 N N . ALA A 1 189 ? 6.979 -7.394 19.639 1.00 97.81 189 ALA A N 1
ATOM 1469 C CA . ALA A 1 189 ? 6.395 -7.429 18.298 1.0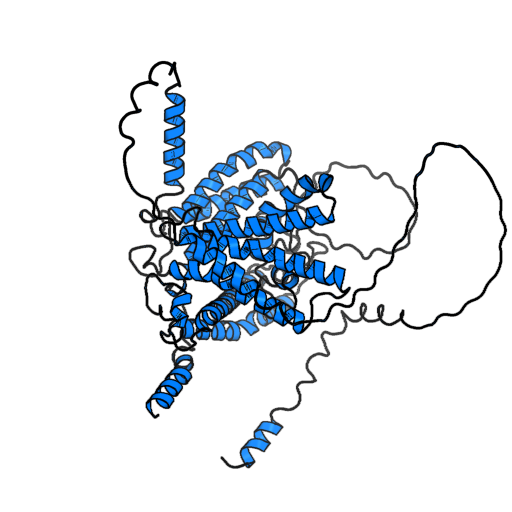0 97.81 189 ALA A CA 1
ATOM 1470 C C . ALA A 1 189 ? 7.221 -6.614 17.291 1.00 97.81 189 ALA A C 1
ATOM 1472 O O . ALA A 1 189 ? 7.409 -7.051 16.157 1.00 97.81 189 ALA A O 1
ATOM 1473 N N . THR A 1 190 ? 7.760 -5.465 17.712 1.00 97.44 190 THR A N 1
ATOM 1474 C CA . THR A 1 190 ? 8.619 -4.619 16.871 1.00 97.44 190 THR A CA 1
ATOM 1475 C C . THR A 1 190 ? 9.895 -5.350 16.460 1.00 97.44 190 THR A C 1
ATOM 1477 O O . THR A 1 190 ? 10.248 -5.343 15.283 1.00 97.44 190 THR A O 1
ATOM 1480 N N . LEU A 1 191 ? 10.562 -6.030 17.397 1.00 96.75 191 LEU A N 1
ATOM 1481 C CA . LEU A 1 191 ? 11.776 -6.798 17.116 1.00 96.75 191 LEU A CA 1
ATOM 1482 C C . LEU A 1 191 ? 11.523 -7.933 16.121 1.00 96.75 191 LEU A C 1
ATOM 1484 O O . LEU A 1 191 ? 12.291 -8.088 15.174 1.00 96.75 191 LEU A O 1
ATOM 1488 N N . PHE A 1 192 ? 10.435 -8.693 16.284 1.00 97.38 192 PHE A N 1
ATOM 1489 C CA . PHE A 1 192 ? 10.097 -9.748 15.325 1.00 97.38 192 PHE A CA 1
ATOM 1490 C C . PHE A 1 192 ? 9.675 -9.196 13.964 1.00 97.38 192 PHE A C 1
ATOM 1492 O O . PHE A 1 192 ? 10.074 -9.755 12.947 1.00 97.38 192 PHE A O 1
ATOM 1499 N N . ALA A 1 193 ? 8.935 -8.085 13.921 1.00 97.12 193 ALA A N 1
ATOM 1500 C CA . ALA A 1 193 ? 8.593 -7.428 12.663 1.00 97.12 193 ALA A CA 1
ATOM 1501 C C . ALA A 1 193 ? 9.857 -6.982 11.909 1.00 97.12 193 ALA A C 1
ATOM 1503 O O . ALA A 1 193 ? 10.001 -7.301 10.730 1.00 97.12 193 ALA A O 1
ATOM 1504 N N . LEU A 1 194 ? 10.810 -6.334 12.591 1.00 96.06 194 LEU A N 1
ATOM 1505 C CA . LEU A 1 194 ? 12.105 -5.961 12.011 1.00 96.06 194 LEU A CA 1
ATOM 1506 C C . LEU A 1 194 ? 12.883 -7.188 11.526 1.00 96.06 194 LEU A C 1
ATOM 1508 O O . LEU A 1 194 ? 13.292 -7.227 10.366 1.00 96.06 194 LEU A O 1
ATOM 1512 N N . ARG A 1 195 ? 13.003 -8.219 12.370 1.00 95.94 195 ARG A N 1
ATOM 1513 C CA . ARG A 1 195 ? 13.698 -9.459 12.010 1.00 95.94 195 ARG A CA 1
ATOM 1514 C C . ARG A 1 195 ? 13.094 -10.125 10.790 1.00 95.94 195 ARG A C 1
ATOM 1516 O O . ARG A 1 195 ? 13.837 -10.541 9.906 1.00 95.94 195 ARG A O 1
ATOM 1523 N N . SER A 1 196 ? 11.767 -10.195 10.728 1.00 95.06 196 SER A N 1
ATOM 1524 C CA . SER A 1 196 ? 11.073 -10.835 9.619 1.00 95.06 196 SER A CA 1
ATOM 1525 C C . SER A 1 196 ? 11.535 -10.254 8.285 1.00 95.06 196 SER A C 1
ATOM 1527 O O . SER A 1 196 ? 11.849 -11.023 7.391 1.00 95.06 196 SER A O 1
ATOM 1529 N N . THR A 1 197 ? 11.702 -8.934 8.166 1.00 93.88 197 THR A N 1
ATOM 1530 C CA . THR A 1 197 ? 12.056 -8.290 6.891 1.00 93.88 197 THR A CA 1
ATOM 1531 C C . THR A 1 197 ? 13.552 -8.044 6.675 1.00 93.88 197 THR A C 1
ATOM 1533 O O . THR A 1 197 ? 13.992 -7.970 5.525 1.00 93.88 197 THR A O 1
ATOM 1536 N N . TYR A 1 198 ? 14.336 -7.844 7.737 1.00 93.69 198 TYR A N 1
ATOM 1537 C CA . TYR A 1 198 ? 15.748 -7.472 7.615 1.00 93.69 198 TYR A CA 1
ATOM 1538 C C . TYR A 1 198 ? 16.709 -8.632 7.837 1.00 93.69 198 TYR A C 1
ATOM 1540 O O . TYR A 1 198 ? 17.847 -8.511 7.415 1.00 93.69 198 TYR A O 1
ATOM 1548 N N . ALA A 1 199 ? 16.285 -9.746 8.436 1.00 94.50 199 ALA A N 1
ATOM 1549 C CA . ALA A 1 199 ? 17.123 -10.943 8.543 1.00 94.50 199 ALA A CA 1
ATOM 1550 C C . ALA A 1 199 ? 16.840 -11.975 7.446 1.00 94.50 199 ALA A C 1
ATOM 1552 O O . ALA A 1 199 ? 17.652 -12.879 7.226 1.00 94.50 199 ALA A O 1
ATOM 1553 N N . HIS A 1 200 ? 15.698 -11.844 6.766 1.00 94.25 200 HIS A N 1
ATOM 1554 C CA . HIS A 1 200 ? 15.230 -12.832 5.809 1.00 94.25 200 HIS A CA 1
ATOM 1555 C C . HIS A 1 200 ? 14.797 -12.224 4.477 1.00 94.25 200 HIS A C 1
ATOM 1557 O O . HIS A 1 200 ? 14.408 -11.057 4.408 1.00 94.25 200 HIS A O 1
ATOM 1563 N N . PHE A 1 201 ? 14.866 -13.030 3.419 1.00 92.94 201 PHE A N 1
ATOM 1564 C CA . PHE A 1 201 ? 14.372 -12.673 2.093 1.00 92.94 201 PHE A CA 1
ATOM 1565 C C . PHE A 1 201 ? 13.647 -13.844 1.427 1.00 92.94 201 PHE A C 1
ATOM 1567 O O . PHE A 1 201 ? 13.909 -15.017 1.680 1.00 92.94 201 PHE A O 1
ATOM 1574 N N . TYR A 1 202 ? 12.716 -13.512 0.548 1.00 91.19 202 TYR A N 1
ATOM 1575 C CA . TYR A 1 202 ? 12.084 -14.424 -0.385 1.00 91.19 202 TYR A CA 1
ATOM 1576 C C . TYR A 1 202 ? 12.885 -14.459 -1.691 1.00 91.19 202 TYR A C 1
ATOM 1578 O O . TYR A 1 202 ? 13.229 -13.409 -2.249 1.00 91.19 202 TYR A O 1
ATOM 1586 N N . ALA A 1 203 ? 13.141 -15.665 -2.191 1.00 89.31 203 ALA A N 1
ATOM 1587 C CA . ALA A 1 203 ? 13.772 -15.907 -3.480 1.00 89.31 203 ALA A CA 1
ATOM 1588 C C . ALA A 1 203 ? 12.983 -16.951 -4.273 1.00 89.31 203 ALA A C 1
ATOM 1590 O O . ALA A 1 203 ? 12.471 -17.916 -3.712 1.00 89.31 203 ALA A O 1
ATOM 1591 N N . VAL A 1 204 ? 12.885 -16.729 -5.583 1.00 83.75 204 VAL A N 1
ATOM 1592 C CA . VAL A 1 204 ? 12.297 -17.669 -6.549 1.00 83.75 204 VAL A CA 1
ATOM 1593 C C . VAL A 1 204 ? 13.391 -18.542 -7.166 1.00 83.75 204 VAL A C 1
ATOM 1595 O O . VAL A 1 204 ? 13.200 -19.739 -7.349 1.00 83.75 204 VAL A O 1
ATOM 1598 N N . ALA A 1 205 ? 14.538 -17.939 -7.475 1.00 75.25 205 ALA A N 1
ATOM 1599 C CA . ALA A 1 205 ? 15.718 -18.584 -8.038 1.00 75.25 205 ALA A CA 1
ATOM 1600 C C . ALA A 1 205 ? 16.967 -17.801 -7.607 1.00 75.25 205 ALA A C 1
ATOM 1602 O O . ALA A 1 205 ? 16.842 -16.631 -7.275 1.00 75.25 205 ALA A O 1
ATOM 1603 N N . GLY A 1 206 ? 18.154 -18.411 -7.648 1.00 73.38 206 GLY A N 1
ATOM 1604 C CA . GLY A 1 206 ? 19.411 -17.756 -7.260 1.00 73.38 206 GLY A CA 1
ATOM 1605 C C . GLY A 1 206 ? 19.813 -17.994 -5.800 1.00 73.38 206 GLY A C 1
ATOM 1606 O O . GLY A 1 206 ? 19.005 -18.418 -4.977 1.00 73.38 206 GLY A O 1
ATOM 1607 N N . ALA A 1 207 ? 21.096 -17.767 -5.502 1.00 72.50 207 ALA A N 1
ATOM 1608 C CA . ALA A 1 207 ? 21.699 -18.081 -4.202 1.00 72.50 207 ALA A CA 1
ATOM 1609 C C . ALA A 1 207 ? 21.593 -16.941 -3.172 1.00 72.50 207 ALA A C 1
ATOM 1611 O O . ALA A 1 207 ? 21.675 -17.192 -1.972 1.00 72.50 207 ALA A O 1
ATOM 1612 N N . ASP A 1 208 ? 21.401 -15.700 -3.626 1.00 82.19 208 ASP A N 1
ATOM 1613 C CA . ASP A 1 208 ? 21.390 -14.501 -2.784 1.00 82.19 208 ASP A CA 1
ATOM 1614 C C . ASP A 1 208 ? 20.160 -13.621 -3.046 1.00 82.19 208 ASP A C 1
ATOM 1616 O O . ASP A 1 208 ? 19.377 -13.864 -3.964 1.00 82.19 208 ASP A O 1
ATOM 1620 N N . GLN A 1 209 ? 19.972 -12.586 -2.225 1.00 81.94 209 GLN A N 1
ATOM 1621 C CA . GLN A 1 209 ? 18.811 -11.709 -2.326 1.00 81.94 209 GLN A CA 1
ATOM 1622 C C . GLN A 1 209 ? 18.735 -10.955 -3.657 1.00 81.94 209 GLN A C 1
ATOM 1624 O O . GLN A 1 209 ? 17.631 -10.786 -4.173 1.00 81.94 209 GLN A O 1
ATOM 1629 N N . LEU A 1 210 ? 19.856 -10.471 -4.195 1.00 81.88 210 LEU A N 1
ATOM 1630 C CA . LEU A 1 210 ? 19.868 -9.633 -5.398 1.00 81.88 210 LEU A CA 1
ATOM 1631 C C . LEU A 1 210 ? 19.520 -10.459 -6.633 1.00 81.88 210 LEU A C 1
ATOM 1633 O O . LEU A 1 210 ? 18.662 -10.069 -7.419 1.00 81.88 210 LEU A O 1
ATOM 1637 N N . ASN A 1 211 ? 20.096 -11.652 -6.718 1.00 80.81 211 ASN A N 1
ATOM 1638 C CA . ASN A 1 211 ? 19.836 -12.634 -7.759 1.00 80.81 211 ASN A CA 1
ATOM 1639 C C . ASN A 1 211 ? 18.565 -13.458 -7.496 1.00 80.81 211 ASN A C 1
ATOM 1641 O O . ASN A 1 211 ? 18.123 -14.191 -8.375 1.00 80.81 211 ASN A O 1
ATOM 1645 N N . GLY A 1 212 ? 17.958 -13.293 -6.314 1.00 76.50 212 GLY A N 1
ATOM 1646 C CA . GLY A 1 212 ? 16.797 -14.016 -5.792 1.00 76.50 212 GLY A CA 1
ATOM 1647 C C . GLY A 1 212 ? 15.515 -13.863 -6.613 1.00 76.50 212 GLY A C 1
ATOM 1648 O O . GLY A 1 212 ? 14.551 -14.611 -6.430 1.00 76.50 212 GLY A O 1
ATOM 1649 N N . ARG A 1 213 ? 15.456 -12.833 -7.470 1.00 82.56 213 ARG A N 1
ATOM 1650 C CA . ARG A 1 213 ? 14.303 -12.476 -8.317 1.00 82.56 213 ARG A CA 1
ATOM 1651 C C . ARG A 1 213 ? 12.968 -12.313 -7.561 1.00 82.56 213 ARG A C 1
ATOM 1653 O O . ARG A 1 213 ? 11.906 -12.303 -8.175 1.00 82.56 213 ARG A O 1
ATOM 1660 N N . GLY A 1 214 ? 13.006 -12.132 -6.239 1.00 86.69 214 GLY A N 1
ATOM 1661 C CA . GLY A 1 214 ? 11.840 -12.036 -5.348 1.00 86.69 214 GLY A CA 1
ATOM 1662 C C . GLY A 1 214 ? 11.504 -10.622 -4.859 1.00 86.69 214 GLY A C 1
ATOM 1663 O O . GLY A 1 214 ? 10.734 -10.475 -3.908 1.00 86.69 214 GLY A O 1
ATOM 1664 N N . GLN A 1 215 ? 12.069 -9.569 -5.466 1.00 88.00 215 GLN A N 1
ATOM 1665 C CA . GLN A 1 215 ? 12.067 -8.218 -4.878 1.00 88.00 215 GLN A CA 1
ATOM 1666 C C . GLN A 1 215 ? 10.676 -7.633 -4.618 1.00 88.00 215 GLN A C 1
ATOM 1668 O O . GLN A 1 215 ? 10.479 -6.954 -3.614 1.00 88.00 215 GLN A O 1
ATOM 1673 N N . HIS A 1 216 ? 9.681 -7.938 -5.456 1.00 87.31 216 HIS A N 1
ATOM 1674 C CA . HIS A 1 216 ? 8.299 -7.508 -5.217 1.00 87.31 216 HIS A CA 1
ATOM 1675 C C . HIS A 1 216 ? 7.746 -8.002 -3.876 1.00 87.31 216 HIS A C 1
ATOM 1677 O O . HIS A 1 216 ? 7.094 -7.247 -3.150 1.00 87.31 216 HIS A O 1
ATOM 1683 N N . ILE A 1 217 ? 8.018 -9.265 -3.541 1.00 89.56 217 ILE A N 1
ATOM 1684 C CA . ILE A 1 217 ? 7.575 -9.875 -2.288 1.00 89.56 217 ILE A CA 1
ATOM 1685 C C . ILE A 1 217 ? 8.385 -9.293 -1.132 1.00 89.56 217 ILE A C 1
ATOM 1687 O O . ILE A 1 217 ? 7.792 -8.885 -0.140 1.00 89.56 217 ILE A O 1
ATOM 1691 N N . ASN A 1 218 ? 9.702 -9.148 -1.288 1.00 92.12 218 ASN A N 1
ATOM 1692 C CA . ASN A 1 218 ? 10.570 -8.589 -0.248 1.00 92.12 218 ASN A CA 1
ATOM 1693 C C . ASN A 1 218 ? 10.188 -7.151 0.138 1.00 92.12 218 ASN A C 1
ATOM 1695 O O . ASN A 1 218 ? 10.047 -6.859 1.324 1.00 92.12 218 ASN A O 1
ATOM 1699 N N . VAL A 1 219 ? 9.923 -6.273 -0.839 1.00 91.88 219 VAL A N 1
ATOM 1700 C CA . VAL A 1 219 ? 9.418 -4.910 -0.572 1.00 91.88 219 VAL A CA 1
ATOM 1701 C C . VAL A 1 219 ? 8.059 -4.954 0.123 1.00 91.88 219 VAL A C 1
ATOM 1703 O O . VAL A 1 219 ? 7.817 -4.200 1.066 1.00 91.88 219 VAL A O 1
ATOM 1706 N N . THR A 1 220 ? 7.166 -5.847 -0.312 1.00 92.50 220 THR A N 1
ATOM 1707 C CA . THR A 1 220 ? 5.835 -5.998 0.295 1.00 92.50 220 THR A CA 1
ATOM 1708 C C . THR A 1 220 ? 5.937 -6.443 1.753 1.00 92.50 220 THR A C 1
ATOM 1710 O O . THR A 1 220 ? 5.258 -5.878 2.609 1.00 92.50 220 THR A O 1
ATOM 1713 N N . VAL A 1 221 ? 6.813 -7.405 2.053 1.00 93.94 221 VAL A N 1
ATOM 1714 C CA . VAL A 1 221 ? 7.102 -7.864 3.416 1.00 93.94 221 VAL A CA 1
ATOM 1715 C C . VAL A 1 221 ? 7.702 -6.736 4.256 1.00 93.94 221 VAL A C 1
ATOM 1717 O O . VAL A 1 221 ? 7.272 -6.546 5.391 1.00 93.94 221 VAL A O 1
ATOM 1720 N N . GLY A 1 222 ? 8.606 -5.927 3.698 1.00 94.50 222 GLY A N 1
ATOM 1721 C CA . GLY A 1 222 ? 9.151 -4.754 4.384 1.00 94.50 222 GLY A CA 1
ATOM 1722 C C . GLY A 1 222 ? 8.087 -3.712 4.732 1.00 94.50 222 GLY A C 1
ATOM 1723 O O . GLY A 1 222 ? 7.988 -3.281 5.883 1.00 94.50 222 GLY A O 1
ATOM 1724 N N . CYS A 1 223 ? 7.212 -3.369 3.784 1.00 95.44 223 CYS A N 1
ATOM 1725 C CA . CYS A 1 223 ? 6.069 -2.491 4.044 1.00 95.44 223 CYS A CA 1
ATOM 1726 C C . CYS A 1 223 ? 5.105 -3.089 5.086 1.00 95.44 223 CYS A C 1
ATOM 1728 O O . CYS A 1 223 ? 4.602 -2.368 5.954 1.00 95.44 223 CYS A O 1
ATOM 1730 N N . ALA A 1 224 ? 4.853 -4.401 5.023 1.00 95.38 224 ALA A N 1
ATOM 1731 C CA . ALA A 1 224 ? 4.003 -5.105 5.977 1.00 95.38 224 ALA A CA 1
ATOM 1732 C C . ALA A 1 224 ? 4.603 -5.079 7.389 1.00 95.38 224 ALA A C 1
ATOM 1734 O O . ALA A 1 224 ? 3.894 -4.737 8.330 1.00 95.38 224 ALA A O 1
ATOM 1735 N N . ALA A 1 225 ? 5.905 -5.337 7.540 1.00 96.06 225 ALA A N 1
ATOM 1736 C CA . ALA A 1 225 ? 6.612 -5.250 8.815 1.00 96.06 225 ALA A CA 1
ATOM 1737 C C . ALA A 1 225 ? 6.477 -3.856 9.442 1.00 96.06 225 ALA A C 1
ATOM 1739 O O . ALA A 1 225 ? 6.125 -3.741 10.615 1.00 96.06 225 ALA A O 1
ATOM 1740 N N . MET A 1 226 ? 6.655 -2.789 8.657 1.00 96.19 226 MET A N 1
ATOM 1741 C CA . MET A 1 226 ? 6.441 -1.422 9.148 1.00 96.19 226 MET A CA 1
ATOM 1742 C C . MET A 1 226 ? 4.988 -1.172 9.571 1.00 96.19 226 MET A C 1
ATOM 1744 O O . MET A 1 226 ? 4.739 -0.515 10.582 1.00 96.19 226 MET A O 1
ATOM 1748 N N . CYS A 1 227 ? 4.012 -1.724 8.846 1.00 96.81 227 CYS A N 1
ATOM 1749 C CA . CYS A 1 227 ? 2.609 -1.649 9.255 1.00 96.81 227 CYS A CA 1
ATOM 1750 C C . CYS A 1 227 ? 2.341 -2.410 10.556 1.00 96.81 227 CYS A C 1
ATOM 1752 O O . CYS A 1 227 ? 1.628 -1.887 11.406 1.00 96.81 227 CYS A O 1
ATOM 1754 N N . LEU A 1 228 ? 2.940 -3.588 10.750 1.00 97.06 228 LEU A N 1
ATOM 1755 C CA . LEU A 1 228 ? 2.832 -4.352 11.995 1.00 97.06 228 LEU A CA 1
ATOM 1756 C C . LEU A 1 228 ? 3.427 -3.581 13.177 1.00 97.06 228 LEU A C 1
ATOM 1758 O O . LEU A 1 228 ? 2.825 -3.570 14.249 1.00 97.06 228 LEU A O 1
ATOM 1762 N N . ILE A 1 229 ? 4.541 -2.868 12.974 1.00 97.62 229 ILE A N 1
ATOM 1763 C CA . ILE A 1 229 ? 5.100 -1.955 13.982 1.00 97.62 229 ILE A CA 1
ATOM 1764 C C . ILE A 1 229 ? 4.064 -0.878 14.329 1.00 97.62 229 ILE A C 1
ATOM 1766 O O . ILE A 1 229 ? 3.689 -0.724 15.488 1.00 97.62 229 ILE A O 1
ATOM 1770 N N . ILE A 1 230 ? 3.512 -0.183 13.331 1.00 97.44 230 ILE A N 1
ATOM 1771 C CA . ILE A 1 230 ? 2.474 0.835 13.564 1.00 97.44 230 ILE A CA 1
ATOM 1772 C C . ILE A 1 230 ? 1.277 0.246 14.325 1.00 97.44 230 ILE A C 1
ATOM 1774 O O . ILE A 1 230 ? 0.764 0.872 15.253 1.00 97.44 230 ILE A O 1
ATOM 1778 N N . TRP A 1 231 ? 0.829 -0.954 13.958 1.00 97.00 231 TRP A N 1
ATOM 1779 C CA . TRP A 1 231 ? -0.315 -1.604 14.590 1.00 97.00 231 TRP A CA 1
ATOM 1780 C C . TRP A 1 231 ? -0.030 -2.028 16.025 1.00 97.00 231 TRP A C 1
ATOM 1782 O O . TRP A 1 231 ? -0.893 -1.816 16.872 1.00 97.00 231 TRP A O 1
ATOM 1792 N N . THR A 1 232 ? 1.155 -2.565 16.335 1.00 97.88 232 THR A N 1
ATOM 1793 C CA . THR A 1 232 ? 1.480 -2.918 17.723 1.00 97.88 232 THR A CA 1
ATOM 1794 C C . THR A 1 232 ? 1.578 -1.675 18.601 1.00 97.88 232 THR A C 1
ATOM 1796 O O . THR A 1 232 ? 1.055 -1.682 19.710 1.00 97.88 232 THR A O 1
ATOM 1799 N N . PHE A 1 233 ? 2.115 -0.560 18.093 1.00 97.38 233 PHE A N 1
ATOM 1800 C CA . PHE A 1 233 ? 2.069 0.716 18.812 1.00 97.38 233 PHE A CA 1
ATOM 1801 C C . PHE A 1 233 ? 0.629 1.204 19.004 1.00 97.38 233 PHE A C 1
ATOM 1803 O O . PHE A 1 233 ? 0.253 1.610 20.101 1.00 97.38 233 PHE A O 1
ATOM 1810 N N . HIS A 1 234 ? -0.203 1.137 17.963 1.00 96.12 234 HIS A N 1
ATOM 1811 C CA . HIS A 1 234 ? -1.590 1.582 18.044 1.00 96.12 234 HIS A CA 1
ATOM 1812 C C . HIS A 1 234 ? -2.410 0.748 19.040 1.00 96.12 234 HIS A C 1
ATOM 1814 O O . HIS A 1 234 ? -2.944 1.287 20.009 1.00 96.12 234 HIS A O 1
ATOM 1820 N N . TRP A 1 235 ? -2.492 -0.568 18.840 1.00 96.44 235 TRP A N 1
ATOM 1821 C CA . TRP A 1 235 ? -3.277 -1.467 19.690 1.00 96.44 235 TRP A CA 1
ATOM 1822 C C . TRP A 1 235 ? -2.647 -1.682 21.068 1.00 96.44 235 TRP A C 1
ATOM 1824 O O . TRP A 1 235 ? -3.365 -1.938 22.035 1.00 96.44 235 TRP A O 1
ATOM 1834 N N . GLY A 1 236 ? -1.328 -1.524 21.178 1.00 96.94 236 GLY A N 1
ATOM 1835 C CA . GLY A 1 236 ? -0.585 -1.578 22.432 1.00 96.94 236 GLY A CA 1
ATOM 1836 C C . GLY A 1 236 ? -0.851 -0.387 23.351 1.00 96.94 236 GLY A C 1
ATOM 1837 O O . GLY A 1 236 ? -0.904 -0.562 24.565 1.00 96.94 236 GLY A O 1
ATOM 1838 N N . LEU A 1 237 ? -1.052 0.810 22.783 1.00 96.62 237 LEU A N 1
ATOM 1839 C CA . LEU A 1 237 ? -1.101 2.067 23.542 1.00 96.62 237 LEU A CA 1
ATOM 1840 C C . LEU A 1 237 ? -2.474 2.746 23.568 1.00 96.62 237 LEU A C 1
ATOM 1842 O O . LEU A 1 237 ? -2.680 3.682 24.339 1.00 96.62 237 LEU A O 1
ATOM 1846 N N . VAL A 1 238 ? -3.435 2.317 22.744 1.00 94.31 238 VAL A N 1
ATOM 1847 C CA . VAL A 1 238 ? -4.764 2.938 22.739 1.00 94.31 238 VAL A CA 1
ATOM 1848 C C . VAL A 1 238 ? -5.496 2.683 24.065 1.00 94.31 238 VAL A C 1
ATOM 1850 O O . VAL A 1 238 ? -5.604 1.548 24.543 1.00 94.31 238 VAL A O 1
ATOM 1853 N N . CYS A 1 239 ? -6.026 3.756 24.655 1.00 92.62 239 CYS A N 1
ATOM 1854 C CA . CYS A 1 239 ? -6.746 3.718 25.936 1.00 92.62 239 CYS A CA 1
ATOM 1855 C C . CYS A 1 239 ? -8.261 3.526 25.781 1.00 92.62 239 CYS A C 1
ATOM 1857 O O . CYS A 1 239 ? -8.989 3.503 26.768 1.00 92.62 239 CYS A O 1
ATOM 1859 N N . ARG A 1 240 ? -8.766 3.465 24.546 1.00 91.38 240 ARG A N 1
ATOM 1860 C CA . ARG A 1 240 ? -10.196 3.353 24.247 1.00 91.38 240 ARG A CA 1
ATOM 1861 C C . ARG A 1 240 ? -10.439 2.209 23.281 1.00 91.38 240 ARG A C 1
ATOM 1863 O O . ARG A 1 240 ? -9.667 2.016 22.345 1.00 91.38 240 ARG A O 1
ATOM 1870 N N . ARG A 1 241 ? -11.537 1.488 23.500 1.00 93.00 241 ARG A N 1
ATOM 1871 C CA . ARG A 1 241 ? -11.963 0.410 22.609 1.00 93.00 241 ARG A CA 1
ATOM 1872 C C . ARG A 1 241 ? -12.360 0.975 21.236 1.00 93.00 241 ARG A C 1
ATOM 1874 O O . ARG A 1 241 ? -12.956 2.058 21.183 1.00 93.00 241 ARG A O 1
ATOM 1881 N N . PRO A 1 242 ? -12.039 0.275 20.135 1.00 92.88 242 PRO A N 1
ATOM 1882 C CA . PRO A 1 242 ? -12.526 0.645 18.815 1.00 92.88 242 PRO A CA 1
ATOM 1883 C C . PRO A 1 242 ? -14.048 0.487 18.756 1.00 92.88 242 PRO A C 1
ATOM 1885 O O . PRO A 1 242 ? -14.625 -0.354 19.439 1.00 92.88 242 PRO A O 1
ATOM 1888 N N . ARG A 1 243 ? -14.704 1.301 17.928 1.00 92.19 243 ARG A N 1
ATOM 1889 C CA . ARG A 1 243 ? -16.164 1.314 17.796 1.00 92.19 243 ARG A CA 1
ATOM 1890 C C . ARG A 1 243 ? -16.608 0.845 16.423 1.00 92.19 243 ARG A C 1
ATOM 1892 O O . ARG A 1 243 ? -16.001 1.197 15.404 1.00 92.19 243 ARG A O 1
ATOM 1899 N N . LEU A 1 244 ? -17.696 0.084 16.415 1.00 92.62 244 LEU A N 1
ATOM 1900 C CA . LEU A 1 244 ? -18.390 -0.310 15.199 1.00 92.62 244 LEU A CA 1
ATOM 1901 C C . LEU A 1 244 ? -19.158 0.889 14.635 1.00 92.62 244 LEU A C 1
ATOM 1903 O O . LEU A 1 244 ? -19.815 1.636 15.356 1.00 92.62 244 LEU A O 1
ATOM 1907 N N . LYS A 1 245 ? -19.072 1.074 13.321 1.00 91.56 245 LYS A N 1
ATOM 1908 C CA . LYS A 1 245 ? -19.750 2.140 12.588 1.00 91.56 245 LYS A CA 1
ATOM 1909 C C . LYS A 1 245 ? -21.240 1.819 12.500 1.00 91.56 245 LYS A C 1
ATOM 1911 O O . LYS A 1 245 ? -21.615 0.795 11.933 1.00 91.56 245 LYS A O 1
ATOM 1916 N N . VAL A 1 246 ? -22.085 2.716 12.997 1.00 89.56 246 VAL A N 1
ATOM 1917 C CA . VAL A 1 246 ? -23.550 2.604 12.919 1.00 89.56 246 VAL A CA 1
ATOM 1918 C C . VAL A 1 246 ? -24.078 3.565 11.855 1.00 89.56 246 VAL A C 1
ATOM 1920 O O . VAL A 1 246 ? -23.622 4.706 11.766 1.00 89.56 246 VAL A O 1
ATOM 1923 N N . ALA A 1 247 ? -25.022 3.110 11.027 1.00 84.38 247 ALA A N 1
ATOM 1924 C CA . ALA A 1 247 ? -25.727 3.969 10.085 1.00 84.38 247 ALA A CA 1
ATOM 1925 C C . ALA A 1 247 ? -26.444 5.089 10.851 1.00 84.38 247 ALA A C 1
ATOM 1927 O O . ALA A 1 247 ? -27.273 4.826 11.722 1.00 84.38 247 ALA A O 1
ATOM 1928 N N . GLN A 1 248 ? -26.137 6.344 10.526 1.00 75.38 248 GLN A N 1
ATOM 1929 C CA . GLN A 1 248 ? -26.909 7.464 11.052 1.00 75.38 248 GLN A CA 1
ATOM 1930 C C . GLN A 1 248 ? -28.296 7.423 10.407 1.00 75.38 248 GLN A C 1
ATOM 1932 O O . GLN A 1 248 ? -28.401 7.388 9.179 1.00 75.38 248 GLN A O 1
ATOM 1937 N N . LYS A 1 249 ? -29.360 7.408 11.223 1.00 60.41 249 LYS A N 1
ATOM 1938 C CA . LYS A 1 249 ? -30.709 7.667 10.708 1.00 60.41 249 LYS A CA 1
ATOM 1939 C C . LYS A 1 249 ? -30.705 9.062 10.065 1.00 60.41 249 LYS A C 1
ATOM 1941 O O . LYS A 1 249 ? -30.057 9.955 10.621 1.00 60.41 249 LYS A O 1
ATOM 1946 N N . PRO A 1 250 ? -31.389 9.271 8.926 1.00 45.56 250 PRO A N 1
ATOM 1947 C CA . PRO A 1 250 ? -31.581 10.613 8.393 1.00 45.56 250 PRO A CA 1
ATOM 1948 C C . PRO A 1 250 ? -32.158 11.480 9.510 1.00 45.56 250 PRO A C 1
ATOM 1950 O O . PRO A 1 250 ? -33.107 11.065 10.174 1.00 45.56 250 PRO A O 1
ATOM 1953 N N . ALA A 1 251 ? -31.544 12.632 9.773 1.00 47.22 251 ALA A N 1
ATOM 1954 C CA . ALA A 1 251 ? -32.058 13.554 10.769 1.00 47.22 251 ALA A CA 1
ATOM 1955 C C . ALA A 1 251 ? -33.454 14.008 10.323 1.00 47.22 251 ALA A C 1
ATOM 1957 O O . ALA A 1 251 ? -33.581 14.792 9.383 1.00 47.22 251 ALA A O 1
ATOM 1958 N N . GLU A 1 252 ? -34.495 13.507 10.986 1.00 37.66 252 GLU A N 1
ATOM 1959 C CA . GLU A 1 252 ? -35.797 14.158 10.987 1.00 37.66 252 GLU A CA 1
ATOM 1960 C C . GLU A 1 252 ? -35.598 15.519 11.647 1.00 37.66 252 GLU A C 1
ATOM 1962 O O . GLU A 1 252 ? -35.500 15.670 12.866 1.00 37.66 252 GLU A O 1
ATOM 1967 N N . HIS A 1 253 ? -35.441 16.524 10.797 1.00 41.34 253 HIS A N 1
ATOM 1968 C CA . HIS A 1 253 ? -35.446 17.917 11.180 1.00 41.34 253 HIS A CA 1
ATOM 1969 C C . HIS A 1 253 ? -36.884 18.253 11.596 1.00 41.34 253 HIS A C 1
ATOM 1971 O O . HIS A 1 253 ? -37.666 18.676 10.755 1.00 41.34 253 HIS A O 1
ATOM 1977 N N . ASN A 1 254 ? -37.242 17.935 12.847 1.00 44.03 254 ASN A N 1
ATOM 1978 C CA . ASN A 1 254 ? -38.264 18.559 13.704 1.00 44.03 254 ASN A CA 1
ATOM 1979 C C . ASN A 1 254 ? -38.812 17.560 14.736 1.00 44.03 254 ASN A C 1
ATOM 1981 O O . ASN A 1 254 ? -39.818 16.903 14.503 1.00 44.03 254 ASN A O 1
ATOM 1985 N N . ALA A 1 255 ? -38.216 17.544 15.927 1.00 33.84 255 ALA A N 1
ATOM 1986 C CA . ALA A 1 255 ? -38.958 17.329 17.167 1.00 33.84 255 ALA A CA 1
ATOM 1987 C C . ALA A 1 255 ? -38.183 17.985 18.317 1.00 33.84 255 ALA A C 1
ATOM 1989 O O . ALA A 1 255 ? -37.164 17.483 18.789 1.00 33.84 255 ALA A O 1
ATOM 1990 N N . LYS A 1 256 ? -38.649 19.168 18.728 1.00 42.91 256 LYS A N 1
ATOM 1991 C CA . LYS A 1 256 ? -38.349 19.723 20.049 1.00 42.91 256 LYS A CA 1
ATOM 1992 C C . LYS A 1 256 ? -39.155 18.939 21.092 1.00 42.91 256 LYS A C 1
ATOM 1994 O O . LYS A 1 256 ? -40.305 18.590 20.841 1.00 42.91 256 LYS A O 1
ATOM 1999 N N . SER A 1 257 ? -38.568 18.820 22.284 1.00 36.25 257 SER A N 1
ATOM 2000 C CA . SER A 1 257 ? -39.081 18.170 23.505 1.00 36.25 257 SER A CA 1
ATOM 2001 C C . SER A 1 257 ? -39.029 16.633 23.469 1.00 36.25 257 SER A C 1
ATOM 2003 O O . SER A 1 257 ? -39.212 16.029 22.427 1.00 36.25 257 SER A O 1
ATOM 2005 N N . ALA A 1 258 ? -38.720 15.919 24.545 1.00 32.78 258 ALA A N 1
ATOM 2006 C CA . ALA A 1 258 ? -38.710 16.274 25.953 1.00 32.78 258 ALA A CA 1
ATOM 2007 C C . ALA A 1 258 ? -37.570 15.529 26.666 1.00 32.78 258 ALA A C 1
ATOM 2009 O O . ALA A 1 258 ? -37.070 14.510 26.189 1.00 32.78 258 ALA A O 1
ATOM 2010 N N . GLY A 1 259 ? -37.133 16.082 27.795 1.00 37.44 259 GLY A N 1
ATOM 2011 C CA . GLY A 1 259 ? -36.061 15.514 28.594 1.00 37.44 259 GLY A CA 1
ATOM 2012 C C . GLY A 1 259 ? -36.384 14.112 29.095 1.00 37.44 259 GLY A C 1
ATOM 2013 O O . GLY A 1 259 ? -37.482 13.839 29.565 1.00 37.44 259 GLY A O 1
ATOM 2014 N N . MET A 1 260 ? -35.371 13.253 29.087 1.00 31.62 260 MET A N 1
ATOM 2015 C CA . MET A 1 260 ? -35.245 12.246 30.124 1.00 31.62 260 MET A CA 1
ATOM 2016 C C . MET A 1 260 ? -33.762 12.017 30.384 1.00 31.62 260 MET A C 1
ATOM 2018 O O . MET A 1 260 ? -33.015 11.529 29.537 1.00 31.62 260 MET A O 1
ATOM 2022 N N . SER A 1 261 ? -33.344 12.451 31.571 1.00 39.69 261 SER A N 1
ATOM 2023 C CA . SER A 1 261 ? -32.077 12.110 32.206 1.00 39.69 261 SER A CA 1
ATOM 2024 C C . SER A 1 261 ? -32.027 10.590 32.391 1.00 39.69 261 SER A C 1
ATOM 2026 O O . SER A 1 261 ? -32.475 10.040 33.394 1.00 39.69 261 SER A O 1
ATOM 2028 N N . GLY A 1 262 ? -31.553 9.893 31.361 1.00 30.67 262 GLY A N 1
ATOM 2029 C CA . GLY A 1 262 ? -31.327 8.456 31.365 1.00 30.67 262 GLY A CA 1
ATOM 2030 C C . GLY A 1 262 ? -29.910 8.156 31.829 1.00 30.67 262 GLY A C 1
ATOM 2031 O O . GLY A 1 262 ? -28.972 8.211 31.040 1.00 30.67 262 GLY A O 1
ATOM 2032 N N . ARG A 1 263 ? -29.778 7.892 33.131 1.00 30.66 263 ARG A N 1
ATOM 2033 C CA . ARG A 1 263 ? -28.800 7.004 33.781 1.00 30.66 263 ARG A CA 1
ATOM 2034 C C . ARG A 1 263 ? -27.659 6.533 32.858 1.00 30.66 263 ARG A C 1
ATOM 2036 O O . ARG A 1 263 ? -27.837 5.618 32.062 1.00 30.66 263 ARG A O 1
ATOM 2043 N N . LYS A 1 264 ? -26.457 7.100 33.028 1.00 33.88 264 LYS A N 1
ATOM 2044 C CA . LYS A 1 264 ? -25.205 6.483 32.556 1.00 33.88 264 LYS A CA 1
ATOM 2045 C C . LYS A 1 264 ? -24.994 5.180 33.330 1.00 33.88 264 LYS A C 1
ATOM 2047 O O . LYS A 1 264 ? -24.279 5.151 34.325 1.00 33.88 264 LYS A O 1
ATOM 2052 N N . THR A 1 265 ? -25.653 4.108 32.911 1.00 30.22 265 THR A N 1
ATOM 2053 C CA . THR A 1 265 ? -25.258 2.758 33.291 1.00 30.22 265 THR A CA 1
ATOM 2054 C C . THR A 1 265 ? -23.926 2.482 32.614 1.00 30.22 265 THR A C 1
ATOM 2056 O O . THR A 1 265 ? -23.849 2.368 31.394 1.00 30.22 265 THR A O 1
ATOM 2059 N N . SER A 1 266 ? -22.878 2.396 33.425 1.00 33.38 266 SER A N 1
ATOM 2060 C CA . SER A 1 266 ? -21.564 1.838 33.109 1.00 33.38 266 SER A CA 1
ATOM 2061 C C . SER A 1 266 ? -21.653 0.328 32.849 1.00 33.38 266 SER A C 1
ATOM 2063 O O . SER A 1 266 ? -20.916 -0.456 33.443 1.00 33.38 266 SER A O 1
ATOM 2065 N N . ALA A 1 267 ? -22.598 -0.093 32.007 1.00 36.00 267 ALA A N 1
ATOM 2066 C CA . ALA A 1 267 ? -22.596 -1.433 31.465 1.00 36.00 267 ALA A CA 1
ATOM 2067 C C . ALA A 1 267 ? -21.400 -1.501 30.518 1.00 36.00 267 ALA A C 1
ATOM 2069 O O . ALA A 1 267 ? -21.261 -0.667 29.620 1.00 36.00 267 ALA A O 1
ATOM 2070 N N . VAL A 1 268 ? -20.509 -2.455 30.766 1.00 43.78 268 VAL A N 1
ATOM 2071 C CA . VAL A 1 268 ? -19.572 -2.931 29.756 1.00 43.78 268 VAL A CA 1
ATOM 2072 C C . VAL A 1 268 ? -20.415 -3.167 28.500 1.00 43.78 268 VAL A C 1
ATOM 2074 O O . VAL A 1 268 ? -21.307 -4.007 28.518 1.00 43.78 268 VAL A O 1
ATOM 2077 N N . GLU A 1 269 ? -20.244 -2.351 27.454 1.00 57.38 269 GLU A N 1
ATOM 2078 C CA . GLU A 1 269 ? -20.808 -2.673 26.142 1.00 57.38 269 GLU A CA 1
ATOM 2079 C C . GLU A 1 269 ? -20.146 -3.989 25.735 1.00 57.38 269 GLU A C 1
ATOM 2081 O O . GLU A 1 269 ? -18.977 -4.007 25.331 1.00 57.38 269 GLU A O 1
ATOM 2086 N N . ASP A 1 270 ? -20.854 -5.095 25.956 1.00 72.06 270 ASP A N 1
ATOM 2087 C CA . ASP A 1 270 ? -20.379 -6.422 25.611 1.00 72.06 270 ASP A CA 1
ATOM 2088 C C . ASP A 1 270 ? -20.232 -6.484 24.094 1.00 72.06 270 ASP A C 1
ATOM 2090 O O . ASP A 1 270 ? -21.203 -6.465 23.332 1.00 72.06 270 ASP A O 1
ATOM 2094 N N . PHE A 1 271 ? -18.979 -6.498 23.640 1.00 85.31 271 PHE A N 1
ATOM 2095 C CA . PHE A 1 271 ? -18.679 -6.661 22.228 1.00 85.31 271 PHE A CA 1
ATOM 2096 C C . PHE A 1 271 ? -19.177 -8.029 21.764 1.00 85.31 271 PHE A C 1
ATOM 2098 O O . PHE A 1 271 ? -18.911 -9.032 22.438 1.00 85.31 271 PHE A O 1
ATOM 2105 N N . PRO A 1 272 ? -19.815 -8.114 20.584 1.00 90.81 272 PRO A N 1
ATOM 2106 C CA . PRO A 1 272 ? -20.222 -9.400 20.051 1.00 90.81 272 PRO A CA 1
ATOM 2107 C C . PRO A 1 272 ? -18.996 -10.307 19.871 1.00 90.81 272 PRO A C 1
ATOM 2109 O O . PRO A 1 272 ? -17.866 -9.850 19.664 1.00 90.81 272 PRO A O 1
ATOM 2112 N N . LEU A 1 273 ? -19.205 -11.619 19.982 1.00 91.56 273 LEU A N 1
ATOM 2113 C CA . LEU A 1 273 ? -18.128 -12.589 19.773 1.00 91.56 273 LEU A CA 1
ATOM 2114 C C . LEU A 1 273 ? -17.631 -12.547 18.319 1.00 91.56 273 LEU A C 1
ATOM 2116 O O . LEU A 1 273 ? -16.428 -12.567 18.062 1.00 91.56 273 LEU A O 1
ATOM 2120 N N . TYR A 1 274 ? -18.570 -12.401 17.385 1.00 92.94 274 TYR A N 1
ATOM 2121 C CA . TYR A 1 274 ? -18.327 -12.326 15.950 1.00 92.94 274 TYR A CA 1
ATOM 2122 C C . TYR A 1 274 ? -18.639 -10.936 15.403 1.00 92.94 274 TYR A C 1
ATOM 2124 O O . TYR A 1 274 ? -19.484 -10.214 15.940 1.00 92.94 274 TYR A O 1
ATOM 2132 N N . PHE A 1 275 ? -17.995 -10.571 14.297 1.00 93.06 275 PHE A N 1
ATOM 2133 C CA . PHE A 1 275 ? -18.365 -9.371 13.564 1.00 93.06 275 PHE A CA 1
ATOM 2134 C C . PHE A 1 275 ? -19.832 -9.479 13.087 1.00 93.06 275 PHE A C 1
ATOM 2136 O O . PHE A 1 275 ? -20.231 -10.531 12.575 1.00 93.06 275 PHE A O 1
ATOM 2143 N N . PRO A 1 276 ? -20.656 -8.420 13.223 1.00 91.81 276 PRO A N 1
ATOM 2144 C CA . PRO A 1 276 ? -22.080 -8.490 12.903 1.00 91.81 276 PRO A CA 1
ATOM 2145 C C . PRO A 1 276 ? -22.374 -9.032 11.493 1.00 91.81 276 PRO A C 1
ATOM 2147 O O . PRO A 1 276 ? -21.911 -8.491 10.488 1.00 91.81 276 PRO A O 1
ATOM 2150 N N . GLY A 1 277 ? -23.167 -10.108 11.424 1.00 88.25 277 GLY A N 1
ATOM 2151 C CA . GLY A 1 277 ? -23.582 -10.750 10.170 1.00 88.25 277 GLY A CA 1
ATOM 2152 C C . GLY A 1 277 ? -22.562 -11.692 9.529 1.00 88.25 277 GLY A C 1
ATOM 2153 O O . GLY A 1 277 ? -22.781 -12.128 8.398 1.00 88.25 277 GLY A O 1
ATOM 2154 N N . THR A 1 278 ? -21.468 -12.017 10.221 1.00 90.62 278 THR A N 1
ATOM 2155 C CA . THR A 1 278 ? -20.442 -12.948 9.737 1.00 90.62 278 THR A CA 1
ATOM 2156 C C . THR A 1 278 ? -20.106 -14.004 10.796 1.00 90.62 278 THR A C 1
ATOM 2158 O O . THR A 1 278 ? -20.617 -13.978 11.914 1.00 90.62 278 THR A O 1
ATOM 2161 N N . ARG A 1 279 ? -19.244 -14.959 10.430 1.00 89.69 279 ARG A N 1
ATOM 2162 C CA . ARG A 1 279 ? -18.643 -15.938 11.354 1.00 89.69 279 ARG A CA 1
ATOM 2163 C C . ARG A 1 279 ? -17.216 -15.560 11.759 1.00 89.69 279 ARG A C 1
ATOM 2165 O O . ARG A 1 279 ? -16.510 -16.377 12.340 1.00 89.69 279 ARG A O 1
ATOM 2172 N N . TRP A 1 280 ? -16.774 -14.346 11.432 1.00 90.56 280 TRP A N 1
ATOM 2173 C CA . TRP A 1 280 ? -15.427 -13.882 11.744 1.00 90.56 280 TRP A CA 1
ATOM 2174 C C . TRP A 1 280 ? -15.353 -13.443 13.204 1.00 90.56 280 TRP A C 1
ATOM 2176 O O . TRP A 1 280 ? -16.112 -12.549 13.584 1.00 90.56 280 TRP A O 1
ATOM 2186 N N . PRO A 1 281 ? -14.476 -14.041 14.034 1.00 94.81 281 PRO A N 1
ATOM 2187 C CA . PRO A 1 281 ? -14.214 -13.529 15.372 1.00 94.81 281 PRO A CA 1
ATOM 2188 C C . PRO A 1 281 ? -13.808 -12.059 15.296 1.00 94.81 281 PRO A C 1
ATOM 2190 O O . PRO A 1 281 ? -13.046 -11.669 14.407 1.00 94.81 281 PRO A O 1
ATOM 2193 N N . LEU A 1 282 ? -14.315 -11.246 16.219 1.00 94.56 282 LEU A N 1
ATOM 2194 C CA . LEU A 1 282 ? -14.126 -9.796 16.169 1.00 94.56 282 LEU A CA 1
ATOM 2195 C C . LEU A 1 282 ? -12.638 -9.392 16.202 1.00 94.56 282 LEU A C 1
ATOM 2197 O O . LEU A 1 282 ? -12.228 -8.447 15.532 1.00 94.56 282 LEU A O 1
ATOM 2201 N N . GLU A 1 283 ? -11.825 -10.144 16.943 1.00 95.38 283 GLU A N 1
ATOM 2202 C CA . GLU A 1 283 ? -10.373 -9.998 17.022 1.00 95.38 283 GLU A CA 1
ATOM 2203 C C . GLU A 1 283 ? -9.696 -10.208 15.661 1.00 95.38 283 GLU A C 1
ATOM 2205 O O . GLU A 1 283 ? -8.857 -9.404 15.251 1.00 95.38 283 GLU A O 1
ATOM 2210 N N . LEU A 1 284 ? -10.083 -11.270 14.942 1.00 94.50 284 LEU A N 1
ATOM 2211 C CA . LEU A 1 284 ? -9.544 -11.571 13.614 1.00 94.50 284 LEU A CA 1
ATOM 2212 C C . LEU A 1 284 ? -10.012 -10.543 12.582 1.00 94.50 284 LEU A C 1
ATOM 2214 O O . LEU A 1 284 ? -9.254 -10.210 11.673 1.00 94.50 284 LEU A O 1
ATOM 2218 N N . ASP A 1 285 ? -11.222 -10.000 12.746 1.00 93.62 285 ASP A N 1
ATOM 2219 C CA . ASP A 1 285 ? -11.718 -8.922 11.892 1.00 93.62 285 ASP A CA 1
ATOM 2220 C C . ASP A 1 285 ? -10.879 -7.647 12.024 1.00 93.62 285 ASP A C 1
ATOM 2222 O O . ASP A 1 285 ? -10.531 -7.046 11.015 1.00 93.62 285 ASP A O 1
ATOM 2226 N N . LEU A 1 286 ? -10.490 -7.247 13.238 1.00 93.38 286 LEU A N 1
ATOM 2227 C CA . LEU A 1 286 ? -9.588 -6.101 13.425 1.00 93.38 286 LEU A CA 1
ATOM 2228 C C . LEU A 1 286 ? -8.168 -6.374 12.925 1.00 93.38 286 LEU A C 1
ATOM 2230 O O . LEU A 1 286 ? -7.517 -5.462 12.415 1.00 93.38 286 LEU A O 1
ATOM 2234 N N . LEU A 1 287 ? -7.685 -7.608 13.075 1.00 94.38 287 LEU A N 1
ATOM 2235 C CA . LEU A 1 287 ? -6.328 -7.986 12.687 1.00 94.38 287 LEU A CA 1
ATOM 2236 C C . LEU A 1 287 ? -6.157 -8.068 11.162 1.00 94.38 287 LEU A C 1
ATOM 2238 O O . LEU A 1 287 ? -5.160 -7.586 10.627 1.00 94.38 287 LEU A O 1
ATOM 2242 N N . PHE A 1 288 ? -7.126 -8.660 10.456 1.00 91.38 288 PHE A N 1
ATOM 2243 C CA . PHE A 1 288 ? -7.048 -8.906 9.009 1.00 91.38 288 PHE A CA 1
ATOM 2244 C C . PHE A 1 288 ? -7.935 -7.974 8.173 1.00 91.38 288 PHE A C 1
ATOM 2246 O O . PHE A 1 288 ? -7.709 -7.803 6.972 1.00 91.38 288 PHE A O 1
ATOM 2253 N N . GLY A 1 289 ? -8.916 -7.309 8.782 1.00 88.62 289 GLY A N 1
ATOM 2254 C CA . GLY A 1 289 ? -9.795 -6.325 8.151 1.00 88.62 289 GLY A CA 1
ATOM 2255 C C . GLY A 1 289 ? -9.125 -4.967 7.963 1.00 88.62 289 GLY A C 1
ATOM 2256 O O . GLY A 1 289 ? -9.662 -3.940 8.365 1.00 88.62 289 GLY A O 1
ATOM 2257 N N . ILE A 1 290 ? -7.980 -4.934 7.282 1.00 87.38 290 ILE A N 1
ATOM 2258 C CA . ILE A 1 290 ? -7.079 -3.772 7.139 1.00 87.38 290 ILE A CA 1
ATOM 2259 C C . ILE A 1 290 ? -7.716 -2.506 6.529 1.00 87.38 290 ILE A C 1
ATOM 2261 O O . ILE A 1 290 ? -7.185 -1.405 6.657 1.00 87.38 290 ILE A O 1
ATOM 2265 N N . ARG A 1 291 ? -8.880 -2.628 5.874 1.00 91.88 291 ARG A N 1
ATOM 2266 C CA . ARG A 1 291 ? -9.668 -1.485 5.360 1.00 91.88 291 ARG A CA 1
ATOM 2267 C C . ARG A 1 291 ? -10.595 -0.858 6.413 1.00 91.88 291 ARG A C 1
ATOM 2269 O O . ARG A 1 291 ? -11.169 0.206 6.163 1.00 91.88 291 ARG A O 1
ATOM 2276 N N . GLY A 1 292 ? -10.789 -1.529 7.546 1.00 92.12 292 GLY A N 1
ATOM 2277 C CA . GLY A 1 292 ? -11.666 -1.120 8.641 1.00 92.12 292 GLY A CA 1
ATOM 2278 C C . GLY A 1 292 ? -13.142 -1.008 8.253 1.00 92.12 292 GLY A C 1
ATOM 2279 O O . GLY A 1 292 ? -13.860 -0.197 8.828 1.00 92.12 292 GLY A O 1
ATOM 2280 N N . ILE A 1 293 ? -13.629 -1.744 7.247 1.00 92.81 293 ILE A N 1
ATOM 2281 C CA . ILE A 1 293 ? -15.038 -1.628 6.828 1.00 92.81 293 ILE A CA 1
ATOM 2282 C C . ILE A 1 293 ? -15.950 -2.095 7.966 1.00 92.81 293 ILE A C 1
ATOM 2284 O O . ILE A 1 293 ? -15.758 -3.166 8.538 1.00 92.81 293 ILE A O 1
ATOM 2288 N N . GLY A 1 294 ? -16.931 -1.260 8.306 1.00 91.56 294 GLY A N 1
ATOM 2289 C CA . GLY A 1 294 ? -17.783 -1.446 9.476 1.00 91.56 294 GLY A CA 1
ATOM 2290 C C . GLY A 1 294 ? -17.208 -0.904 10.789 1.00 91.56 294 GLY A C 1
ATOM 2291 O O . GLY A 1 294 ? -17.917 -0.915 11.787 1.00 91.56 294 GLY A O 1
ATOM 2292 N N . TRP A 1 295 ? -15.994 -0.353 10.802 1.00 93.44 295 TRP A N 1
ATOM 2293 C CA . TRP A 1 295 ? -15.400 0.323 11.960 1.00 93.44 295 TRP A CA 1
ATOM 2294 C C . TRP A 1 295 ? -15.411 1.847 11.782 1.00 93.44 295 TRP A C 1
ATOM 2296 O O . TRP A 1 295 ? -15.319 2.352 10.661 1.00 93.44 295 TRP A O 1
ATOM 2306 N N . GLU A 1 296 ? -15.507 2.611 12.875 1.00 91.69 296 GLU A N 1
ATOM 2307 C CA . GLU A 1 296 ? -15.512 4.088 12.816 1.00 91.69 296 GLU A CA 1
ATOM 2308 C C . GLU A 1 296 ? -14.230 4.665 12.193 1.00 91.69 296 GLU A C 1
ATOM 2310 O O . GLU A 1 296 ? -14.263 5.693 11.515 1.00 91.69 296 GLU A O 1
ATOM 2315 N N . HIS A 1 297 ? -13.101 3.987 12.398 1.00 89.81 297 HIS A N 1
ATOM 2316 C CA . HIS A 1 297 ? -11.800 4.373 11.856 1.00 89.81 297 HIS A CA 1
ATOM 2317 C C . HIS A 1 297 ? -11.580 3.930 10.397 1.00 89.81 297 HIS A C 1
ATOM 2319 O O . HIS A 1 297 ? -10.543 4.240 9.808 1.00 89.81 297 HIS A O 1
ATOM 2325 N N . GLY A 1 298 ? -12.526 3.179 9.826 1.00 88.88 298 GLY A N 1
ATOM 2326 C CA . GLY A 1 298 ? -12.437 2.617 8.488 1.00 88.88 298 GLY A CA 1
ATOM 2327 C C . GLY A 1 298 ? -12.549 3.626 7.354 1.00 88.88 298 GLY A C 1
ATOM 2328 O O . GLY A 1 298 ? -12.623 4.846 7.531 1.00 88.88 298 GLY A O 1
ATOM 2329 N N . ILE A 1 299 ? -12.604 3.102 6.130 1.00 89.25 299 ILE A N 1
ATOM 2330 C CA . ILE A 1 299 ? -12.870 3.923 4.947 1.00 89.25 299 ILE A CA 1
ATOM 2331 C C . ILE A 1 299 ? -14.222 4.659 5.061 1.00 89.25 299 ILE A C 1
ATOM 2333 O O . ILE A 1 299 ? -15.250 4.093 5.441 1.00 89.25 299 ILE A O 1
ATOM 2337 N N . LYS A 1 300 ? -14.238 5.948 4.693 1.00 83.94 300 LYS A N 1
ATOM 2338 C CA . LYS A 1 300 ? -15.419 6.823 4.850 1.00 83.94 300 LYS A CA 1
ATOM 2339 C C . LYS A 1 300 ? -16.647 6.296 4.108 1.00 83.94 300 LYS A C 1
ATOM 2341 O O . LYS A 1 300 ? -17.721 6.204 4.696 1.00 83.94 300 LYS A O 1
ATOM 2346 N N . ASP A 1 301 ? -16.440 5.887 2.861 1.00 87.12 301 ASP A N 1
ATOM 2347 C CA . ASP A 1 301 ? -17.485 5.401 1.955 1.00 87.12 301 ASP A CA 1
ATOM 2348 C C . ASP A 1 301 ? -17.787 3.897 2.168 1.00 87.12 301 ASP A C 1
ATOM 2350 O O . ASP A 1 301 ? -18.488 3.289 1.369 1.00 87.12 301 ASP A O 1
ATOM 2354 N N . GLY A 1 302 ? -17.213 3.268 3.204 1.00 87.12 302 GLY A N 1
ATOM 2355 C CA . GLY A 1 302 ? -17.491 1.873 3.550 1.00 87.12 302 GLY A CA 1
ATOM 2356 C C . GLY A 1 302 ? -18.824 1.711 4.273 1.00 87.12 302 GLY A C 1
ATOM 2357 O O . GLY A 1 302 ? -19.232 2.584 5.051 1.00 87.12 302 GLY A O 1
ATOM 2358 N N . VAL A 1 303 ? -19.472 0.572 4.042 1.00 90.00 303 VAL A N 1
ATOM 2359 C CA . VAL A 1 303 ? -20.757 0.213 4.654 1.00 90.00 303 VAL A CA 1
ATOM 2360 C C . VAL A 1 303 ? -20.615 0.134 6.188 1.00 90.00 303 VAL A C 1
ATOM 2362 O O . VAL A 1 303 ? -19.574 -0.315 6.681 1.00 90.00 303 VAL A O 1
ATOM 2365 N N . PRO A 1 304 ? -21.599 0.630 6.965 1.00 90.75 304 PRO A N 1
ATOM 2366 C CA . PRO A 1 304 ? -21.603 0.493 8.422 1.00 90.75 304 PRO A CA 1
ATOM 2367 C C . PRO A 1 304 ? -21.781 -0.972 8.860 1.00 90.75 304 PRO A C 1
ATOM 2369 O O . PRO A 1 304 ? -22.263 -1.802 8.096 1.00 90.75 304 PRO A O 1
ATOM 2372 N N . ALA A 1 305 ? -21.402 -1.288 10.100 1.00 88.25 305 ALA A N 1
ATOM 2373 C CA . ALA A 1 305 ? -21.643 -2.600 10.705 1.00 88.25 305 ALA A CA 1
ATOM 2374 C C . ALA A 1 305 ? -23.124 -2.815 11.053 1.00 88.25 305 ALA A C 1
ATOM 2376 O O . ALA A 1 305 ? -23.612 -3.942 10.996 1.00 88.25 305 ALA A O 1
ATOM 2377 N N . PHE A 1 306 ? -23.831 -1.733 11.400 1.00 87.94 306 PHE A N 1
ATOM 2378 C CA . PHE A 1 306 ? -25.251 -1.757 11.747 1.00 87.94 306 PHE A CA 1
ATOM 2379 C C . PHE A 1 306 ? -26.071 -0.768 10.903 1.00 87.94 306 PHE A C 1
ATOM 2381 O O . PHE A 1 306 ? -25.598 0.350 10.676 1.00 87.94 306 PHE A O 1
ATOM 2388 N N . PRO A 1 307 ? -27.310 -1.120 10.500 1.00 87.94 307 PRO A N 1
ATOM 2389 C CA . PRO A 1 307 ? -27.940 -2.440 10.647 1.00 87.94 307 PRO A CA 1
ATOM 2390 C C . PRO A 1 307 ? -27.211 -3.514 9.825 1.00 87.94 307 PRO A C 1
ATOM 2392 O O . PRO A 1 307 ? -26.573 -3.202 8.822 1.00 87.94 307 PRO A O 1
ATOM 2395 N N . VAL A 1 308 ? -27.285 -4.771 10.274 1.00 86.44 308 VAL A N 1
ATOM 2396 C CA . VAL A 1 308 ? -26.567 -5.881 9.633 1.00 86.44 308 VAL A CA 1
ATOM 2397 C C . VAL A 1 308 ? -27.127 -6.111 8.229 1.00 86.44 308 VAL A C 1
ATOM 2399 O O . VAL A 1 308 ? -28.321 -6.392 8.098 1.00 86.44 308 VAL A O 1
ATOM 2402 N N . PRO A 1 309 ? -26.304 -6.032 7.170 1.00 83.31 309 PRO A N 1
ATOM 2403 C CA . PRO A 1 309 ? -26.793 -6.273 5.823 1.00 83.31 309 PRO A CA 1
ATOM 2404 C C . PRO A 1 309 ? -27.212 -7.735 5.628 1.00 83.31 309 PRO A C 1
ATOM 2406 O O . PRO A 1 309 ? -26.420 -8.655 5.832 1.00 83.31 309 PRO A O 1
ATOM 2409 N N . SER A 1 310 ? -28.439 -7.964 5.162 1.00 82.25 310 SER A N 1
ATOM 2410 C CA . SER A 1 310 ? -28.894 -9.291 4.744 1.00 82.25 310 SER A CA 1
ATOM 2411 C C . SER A 1 310 ? -28.440 -9.588 3.313 1.00 82.25 310 SER A C 1
ATOM 2413 O O . SER A 1 310 ? -28.658 -8.778 2.412 1.00 82.25 310 SER A O 1
ATOM 2415 N N . SER A 1 311 ? -27.851 -10.763 3.074 1.00 85.00 311 SER A N 1
ATOM 2416 C CA . SER A 1 311 ? -27.532 -11.242 1.722 1.00 85.00 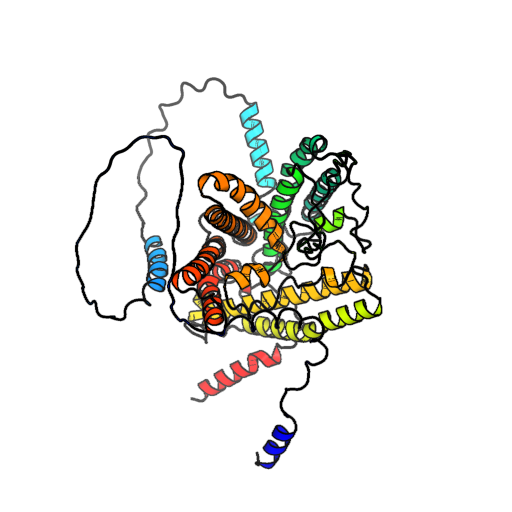311 SER A CA 1
ATOM 2417 C C . SER A 1 311 ? -27.938 -12.702 1.558 1.00 85.00 311 SER A C 1
ATOM 2419 O O . SER A 1 311 ? -27.555 -13.560 2.348 1.00 85.00 311 SER A O 1
ATOM 2421 N N . THR A 1 312 ? -28.712 -12.990 0.514 1.00 90.12 312 THR A N 1
ATOM 2422 C CA . THR A 1 312 ? -29.079 -14.366 0.143 1.00 90.12 312 THR A CA 1
ATOM 2423 C C . THR A 1 312 ? -27.905 -15.076 -0.536 1.00 90.12 312 THR A C 1
ATOM 2425 O O . THR A 1 312 ? -27.060 -14.433 -1.165 1.00 90.12 312 THR A O 1
ATOM 2428 N N . LEU A 1 313 ? -27.875 -16.413 -0.496 1.00 90.31 313 LEU A N 1
ATOM 2429 C CA . LEU A 1 313 ? -26.843 -17.217 -1.168 1.00 90.31 313 LEU A CA 1
ATOM 2430 C C . LEU A 1 313 ? -26.735 -16.886 -2.669 1.00 90.31 313 LEU A C 1
ATOM 2432 O O . LEU A 1 313 ? -25.640 -16.727 -3.207 1.00 90.31 313 LEU A O 1
ATOM 2436 N N . ARG A 1 314 ? -27.878 -16.684 -3.339 1.00 92.69 314 ARG A N 1
ATOM 2437 C CA . ARG A 1 314 ? -27.935 -16.292 -4.757 1.00 92.69 314 ARG A CA 1
ATOM 2438 C C . ARG A 1 314 ? -27.309 -14.918 -5.006 1.00 92.69 314 ARG A C 1
ATOM 2440 O O . ARG A 1 314 ? -26.633 -14.730 -6.014 1.00 92.69 314 ARG A O 1
ATOM 2447 N N . GLN A 1 315 ? -27.533 -13.949 -4.117 1.00 92.50 315 GLN A N 1
ATOM 2448 C CA . GLN A 1 315 ? -26.908 -12.624 -4.216 1.00 92.50 315 GLN A CA 1
ATOM 2449 C C . GLN A 1 315 ? -25.395 -12.697 -3.990 1.00 92.50 315 GLN A C 1
ATOM 2451 O O . GLN A 1 315 ? -24.661 -12.030 -4.714 1.00 92.50 315 GLN A O 1
ATOM 2456 N N . ARG A 1 316 ? -24.930 -13.537 -3.055 1.00 92.62 316 ARG A N 1
ATOM 2457 C CA . ARG A 1 316 ? -23.498 -13.764 -2.809 1.00 92.62 316 ARG A CA 1
ATOM 2458 C C . ARG A 1 316 ? -22.799 -14.320 -4.044 1.00 92.62 316 ARG A C 1
ATOM 2460 O O . ARG A 1 316 ? -21.843 -13.716 -4.510 1.00 92.62 316 ARG A O 1
ATOM 2467 N N . TRP A 1 317 ? -23.326 -15.387 -4.643 1.00 94.12 317 TRP A N 1
ATOM 2468 C CA . TRP A 1 317 ? -22.735 -15.961 -5.858 1.00 94.12 317 TRP A CA 1
ATOM 2469 C C . TRP A 1 317 ? -22.780 -15.015 -7.055 1.00 94.12 317 TRP A C 1
ATOM 2471 O O . TRP A 1 317 ? -21.796 -14.895 -7.776 1.00 94.12 317 TRP A O 1
ATOM 2481 N N . ARG A 1 318 ? -23.878 -14.273 -7.245 1.00 95.31 318 ARG A N 1
ATOM 2482 C CA . ARG A 1 318 ? -23.931 -13.220 -8.274 1.00 95.31 318 ARG A CA 1
ATOM 2483 C C . ARG A 1 318 ? -22.868 -12.150 -8.055 1.00 95.31 318 ARG A C 1
ATOM 2485 O O . ARG A 1 318 ? -22.291 -11.675 -9.027 1.00 95.31 318 ARG A O 1
ATOM 2492 N N . TRP A 1 319 ? -22.631 -11.757 -6.807 1.00 95.19 319 TRP A N 1
ATOM 2493 C CA . TRP A 1 319 ? -21.574 -10.812 -6.473 1.00 95.19 319 TRP A CA 1
ATOM 2494 C C . TRP A 1 319 ? -20.192 -11.405 -6.770 1.00 95.19 319 TRP A C 1
ATOM 2496 O O . TRP A 1 319 ? -19.418 -10.761 -7.463 1.00 95.19 319 TRP A O 1
ATOM 2506 N N . VAL A 1 320 ? -19.924 -12.654 -6.372 1.00 95.94 320 VAL A N 1
ATOM 2507 C CA . VAL A 1 320 ? -18.661 -13.354 -6.674 1.00 95.94 320 VAL A CA 1
ATOM 2508 C C . VAL A 1 320 ? -18.403 -13.404 -8.181 1.00 95.94 320 VAL A C 1
ATOM 2510 O O . VAL A 1 320 ? -17.336 -13.003 -8.632 1.00 95.94 320 VAL A O 1
ATOM 2513 N N . LEU A 1 321 ? -19.395 -13.806 -8.981 1.00 95.81 321 LEU A N 1
ATOM 2514 C CA . LEU A 1 321 ? -19.266 -13.846 -10.441 1.00 95.81 321 LEU A CA 1
ATOM 2515 C C . LEU A 1 321 ? -18.993 -12.459 -11.037 1.00 95.81 321 LEU A C 1
ATOM 2517 O O . LEU A 1 321 ? -18.172 -12.332 -11.939 1.00 95.81 321 LEU A O 1
ATOM 2521 N N . ARG A 1 322 ? -19.636 -11.404 -10.518 1.00 95.50 322 ARG A N 1
ATOM 2522 C CA . ARG A 1 322 ? -19.371 -10.018 -10.943 1.00 95.50 322 ARG A CA 1
ATOM 2523 C C . ARG A 1 322 ? -17.968 -9.551 -10.565 1.00 95.50 322 ARG A C 1
ATOM 2525 O O . ARG A 1 322 ? -17.348 -8.846 -11.352 1.00 95.50 322 ARG A O 1
ATOM 2532 N N . THR A 1 323 ? -17.476 -9.942 -9.395 1.00 94.94 323 THR A N 1
ATOM 2533 C CA . THR A 1 323 ? -16.120 -9.631 -8.927 1.00 94.94 323 THR A CA 1
ATOM 2534 C C . THR A 1 323 ? -15.060 -10.377 -9.739 1.00 94.94 323 THR A C 1
ATOM 2536 O O . THR A 1 323 ? -13.995 -9.827 -10.000 1.00 94.94 323 THR A O 1
ATOM 2539 N N . LEU A 1 324 ? -15.351 -11.602 -10.184 1.00 95.50 324 LEU A N 1
ATOM 2540 C CA . LEU A 1 324 ? -14.446 -12.399 -11.015 1.00 95.50 324 LEU A CA 1
ATOM 2541 C C . LEU A 1 324 ? -14.517 -12.050 -12.508 1.00 95.50 324 LEU A C 1
ATOM 2543 O O . LEU A 1 324 ? -13.546 -12.281 -13.219 1.00 95.50 324 LEU A O 1
ATOM 2547 N N . ALA A 1 325 ? -15.616 -11.474 -13.002 1.00 95.94 325 ALA A N 1
ATOM 2548 C CA . ALA A 1 325 ? -15.789 -11.196 -14.432 1.00 95.94 325 ALA A CA 1
ATOM 2549 C C . ALA A 1 325 ? -14.649 -10.361 -15.065 1.00 95.94 325 ALA A C 1
ATOM 2551 O O . ALA A 1 325 ? -14.252 -10.680 -16.183 1.00 95.94 325 ALA A O 1
ATOM 2552 N N . PRO A 1 326 ? -14.063 -9.346 -14.395 1.00 94.69 326 PRO A N 1
ATOM 2553 C CA . PRO A 1 326 ? -12.944 -8.587 -14.962 1.00 94.69 326 PRO A CA 1
ATOM 2554 C C . PRO A 1 326 ? -11.579 -9.281 -14.845 1.00 94.69 326 PRO A C 1
ATOM 2556 O O . PRO A 1 326 ? -10.624 -8.826 -15.472 1.00 94.69 326 PRO A O 1
ATOM 2559 N N . VAL A 1 327 ? -11.453 -10.360 -14.060 1.00 95.38 327 VAL A N 1
ATOM 2560 C CA . VAL A 1 327 ? -10.170 -11.041 -13.791 1.00 95.38 327 VAL A CA 1
ATOM 2561 C C . VAL A 1 327 ? -9.416 -11.421 -15.072 1.00 95.38 327 VAL A C 1
ATOM 2563 O O . VAL A 1 327 ? -8.234 -11.085 -15.139 1.00 95.38 327 VAL A O 1
ATOM 2566 N N . PRO A 1 328 ? -10.039 -12.022 -16.109 1.00 95.62 328 PRO A N 1
ATOM 2567 C CA . PRO A 1 328 ? -9.333 -12.343 -17.349 1.00 95.62 328 PRO A CA 1
ATOM 2568 C C . PRO A 1 328 ? -8.722 -11.111 -18.025 1.00 95.62 328 PRO A C 1
ATOM 2570 O O . PRO A 1 328 ? -7.570 -11.150 -18.440 1.00 95.62 328 PRO A O 1
ATOM 2573 N N . LEU A 1 329 ? -9.450 -9.991 -18.079 1.00 95.31 329 LEU A N 1
ATOM 2574 C CA . LEU A 1 329 ? -8.949 -8.753 -18.680 1.00 95.31 329 LEU A CA 1
ATOM 2575 C C . LEU A 1 329 ? -7.777 -8.174 -17.879 1.00 95.31 329 LEU A C 1
ATOM 2577 O O . LEU A 1 329 ? -6.740 -7.853 -18.453 1.00 95.31 329 LEU A O 1
ATOM 2581 N N . TYR A 1 330 ? -7.923 -8.058 -16.556 1.00 94.62 330 TYR A N 1
ATOM 2582 C CA . TYR A 1 330 ? -6.846 -7.563 -15.692 1.00 94.62 330 TYR A CA 1
ATOM 2583 C C . TYR A 1 330 ? -5.604 -8.454 -15.758 1.00 94.62 330 TYR A C 1
ATOM 2585 O O . TYR A 1 330 ? -4.486 -7.945 -15.721 1.00 94.62 330 TYR A O 1
ATOM 2593 N N . TYR A 1 331 ? -5.795 -9.767 -15.882 1.00 94.88 331 TYR A N 1
ATOM 2594 C CA . TYR A 1 331 ? -4.707 -10.715 -16.066 1.00 94.88 331 TYR A CA 1
ATOM 2595 C C . TYR A 1 331 ? -4.000 -10.529 -17.413 1.00 94.88 331 TYR A C 1
ATOM 2597 O O . TYR A 1 331 ? -2.779 -10.433 -17.440 1.00 94.88 331 TYR A O 1
ATOM 2605 N N . LEU A 1 332 ? -4.747 -10.415 -18.515 1.00 95.19 332 LEU A N 1
ATOM 2606 C CA . LEU A 1 332 ? -4.168 -10.200 -19.845 1.00 95.19 332 LEU A CA 1
ATOM 2607 C C . LEU A 1 332 ? -3.390 -8.884 -19.927 1.00 95.19 332 LEU A C 1
ATOM 2609 O O . LEU A 1 332 ? -2.303 -8.853 -20.493 1.00 95.19 332 LEU A O 1
ATOM 2613 N N . VAL A 1 333 ? -3.903 -7.806 -19.324 1.00 94.81 333 VAL A N 1
ATOM 2614 C CA . VAL A 1 333 ? -3.175 -6.529 -19.243 1.00 94.81 333 VAL A CA 1
ATOM 2615 C C . VAL A 1 333 ? -1.912 -6.677 -18.393 1.00 94.81 333 VAL A C 1
ATOM 2617 O O . VAL A 1 333 ? -0.853 -6.192 -18.781 1.00 94.81 333 VAL A O 1
ATOM 2620 N N . TYR A 1 334 ? -2.000 -7.358 -17.248 1.00 93.69 334 TYR A N 1
ATOM 2621 C CA . TYR A 1 334 ? -0.842 -7.637 -16.400 1.00 93.69 334 TYR A CA 1
ATOM 2622 C C . TYR A 1 334 ? 0.245 -8.415 -17.159 1.00 93.69 334 TYR A C 1
ATOM 2624 O O . TYR A 1 334 ? 1.399 -7.990 -17.163 1.00 93.69 334 TYR A O 1
ATOM 2632 N N . ASP A 1 335 ? -0.125 -9.504 -17.835 1.00 93.56 335 ASP A N 1
ATOM 2633 C CA . ASP A 1 335 ? 0.785 -10.352 -18.613 1.00 93.56 335 ASP A CA 1
ATOM 2634 C C . ASP A 1 335 ? 1.397 -9.593 -19.800 1.00 93.56 335 ASP A C 1
ATOM 2636 O O . ASP A 1 335 ? 2.610 -9.659 -20.014 1.00 93.56 335 ASP A O 1
ATOM 2640 N N . ALA A 1 336 ? 0.596 -8.780 -20.503 1.00 93.69 336 ALA A N 1
ATOM 2641 C CA . ALA A 1 336 ? 1.062 -7.972 -21.627 1.00 93.69 336 ALA A CA 1
ATOM 2642 C C . ALA A 1 336 ? 2.130 -6.962 -21.207 1.00 93.69 336 ALA A C 1
ATOM 2644 O O . ALA A 1 336 ? 3.180 -6.864 -21.839 1.00 93.69 336 ALA A O 1
ATOM 2645 N N . ILE A 1 337 ? 1.888 -6.232 -20.115 1.00 92.38 337 ILE A N 1
ATOM 2646 C CA . ILE A 1 337 ? 2.841 -5.235 -19.627 1.00 92.38 337 ILE A CA 1
ATOM 2647 C C . ILE A 1 337 ? 4.101 -5.901 -19.065 1.00 92.38 337 ILE A C 1
ATOM 2649 O O . ILE A 1 337 ? 5.196 -5.389 -19.272 1.00 92.38 337 ILE A O 1
ATOM 2653 N N . PHE A 1 338 ? 3.986 -7.052 -18.397 1.00 89.50 338 PHE A N 1
ATOM 2654 C CA . PHE A 1 338 ? 5.169 -7.798 -17.961 1.00 89.50 338 PHE A CA 1
ATOM 2655 C C . PHE A 1 338 ? 5.979 -8.357 -19.129 1.00 89.50 338 PHE A C 1
ATOM 2657 O O . PHE A 1 338 ? 7.204 -8.343 -19.062 1.00 89.50 338 PHE A O 1
ATOM 2664 N N . THR A 1 339 ? 5.315 -8.812 -20.192 1.00 90.75 339 THR A N 1
ATOM 2665 C CA . THR A 1 339 ? 5.983 -9.215 -21.436 1.00 90.75 339 THR A CA 1
ATOM 2666 C C . THR A 1 339 ? 6.754 -8.033 -22.017 1.00 90.75 339 THR A C 1
ATOM 2668 O O . THR A 1 339 ? 7.933 -8.167 -22.314 1.00 90.75 339 THR A O 1
ATOM 2671 N N . LEU A 1 340 ? 6.121 -6.859 -22.085 1.00 89.75 340 LEU A N 1
ATOM 2672 C CA . LEU A 1 340 ? 6.747 -5.635 -22.577 1.00 89.75 340 LEU A CA 1
ATOM 2673 C C . LEU A 1 340 ? 7.947 -5.203 -21.714 1.00 89.75 340 LEU A C 1
ATOM 2675 O O . LEU A 1 340 ? 8.986 -4.849 -22.242 1.00 89.75 340 LEU A O 1
ATOM 2679 N N . ILE A 1 341 ? 7.844 -5.288 -20.386 1.00 89.44 341 ILE A N 1
ATOM 2680 C CA . ILE A 1 341 ? 8.946 -4.991 -19.450 1.00 89.44 341 ILE A CA 1
ATOM 2681 C C . ILE A 1 341 ? 10.148 -5.942 -19.621 1.00 89.44 341 ILE A C 1
ATOM 2683 O O . ILE A 1 341 ? 11.277 -5.576 -19.285 1.00 89.44 341 ILE A O 1
ATOM 2687 N N . ARG A 1 342 ? 9.911 -7.168 -20.098 1.00 88.19 342 ARG A N 1
ATOM 2688 C CA . ARG A 1 342 ? 10.956 -8.167 -20.370 1.00 88.19 342 ARG A CA 1
ATOM 2689 C C . ARG A 1 342 ? 11.600 -8.009 -21.747 1.00 88.19 342 ARG A C 1
ATOM 2691 O O . ARG A 1 342 ? 12.544 -8.738 -22.026 1.00 88.19 342 ARG A O 1
ATOM 2698 N N . ASP A 1 343 ? 11.090 -7.110 -22.577 1.00 88.62 343 ASP A N 1
ATOM 2699 C CA . ASP A 1 343 ? 11.662 -6.785 -23.877 1.00 88.62 343 ASP A CA 1
ATOM 2700 C C . ASP A 1 343 ? 12.735 -5.699 -23.701 1.00 88.62 343 ASP A C 1
ATOM 2702 O O . ASP A 1 343 ? 12.501 -4.672 -23.052 1.00 88.62 343 ASP A O 1
ATOM 2706 N N . ASP A 1 344 ? 13.923 -5.934 -24.250 1.00 88.50 344 ASP A N 1
ATOM 2707 C CA . ASP A 1 344 ? 15.091 -5.059 -24.130 1.00 88.50 344 ASP A CA 1
ATOM 2708 C C . ASP A 1 344 ? 14.905 -3.712 -24.844 1.00 88.50 344 ASP A C 1
ATOM 2710 O O . ASP A 1 344 ? 15.436 -2.690 -24.397 1.00 88.50 344 ASP A O 1
ATOM 2714 N N . ARG A 1 345 ? 14.062 -3.665 -25.884 1.00 86.50 345 ARG A N 1
ATOM 2715 C CA . ARG A 1 345 ? 13.697 -2.426 -26.592 1.00 86.50 345 ARG A CA 1
ATOM 2716 C C . ARG A 1 345 ? 12.900 -1.474 -25.705 1.00 86.50 345 ARG A C 1
ATOM 2718 O O . ARG A 1 345 ? 13.036 -0.251 -25.820 1.00 86.50 345 ARG A O 1
ATOM 2725 N N . PHE A 1 346 ? 12.055 -2.020 -24.826 1.00 88.00 346 PHE A N 1
ATOM 2726 C CA . PHE A 1 346 ? 11.248 -1.240 -23.883 1.00 88.00 346 PHE A CA 1
ATOM 2727 C C . PHE A 1 346 ? 11.996 -0.962 -22.575 1.00 88.00 346 PHE A C 1
ATOM 2729 O O . PHE A 1 346 ? 11.887 0.133 -22.020 1.00 88.00 346 PHE A O 1
ATOM 2736 N N . ASN A 1 347 ? 12.757 -1.940 -22.088 1.00 89.81 347 ASN A N 1
ATOM 2737 C CA . ASN A 1 347 ? 13.526 -1.863 -20.857 1.00 89.81 347 ASN A CA 1
ATOM 2738 C C . ASN A 1 347 ? 14.955 -2.347 -21.107 1.00 89.81 347 ASN A C 1
ATOM 2740 O O . ASN A 1 347 ? 15.210 -3.545 -21.132 1.00 89.81 347 ASN A O 1
ATOM 2744 N N . VAL A 1 348 ? 15.906 -1.418 -21.168 1.00 89.56 348 VAL A N 1
ATOM 2745 C CA . VAL A 1 348 ? 17.327 -1.727 -21.419 1.00 89.56 348 VAL A CA 1
ATOM 2746 C C . VAL A 1 348 ? 17.956 -2.661 -20.374 1.00 89.56 348 VAL A C 1
ATOM 2748 O O . VAL A 1 348 ? 19.003 -3.248 -20.619 1.00 89.56 348 VAL A O 1
ATOM 2751 N N . HIS A 1 349 ? 17.314 -2.816 -19.210 1.00 88.38 349 HIS A N 1
ATOM 2752 C CA . HIS A 1 349 ? 17.738 -3.719 -18.136 1.00 88.38 349 HIS A CA 1
ATOM 2753 C C . HIS A 1 349 ? 16.993 -5.060 -18.146 1.00 88.38 349 HIS A C 1
ATOM 2755 O O . HIS A 1 349 ? 17.063 -5.812 -17.170 1.00 88.38 349 HIS A O 1
ATOM 2761 N N . ALA A 1 350 ? 16.244 -5.369 -19.206 1.00 85.31 350 ALA A N 1
ATOM 2762 C CA . ALA A 1 350 ? 15.575 -6.652 -19.360 1.00 85.31 350 ALA A CA 1
ATOM 2763 C C . ALA A 1 350 ? 16.588 -7.806 -19.260 1.00 85.31 350 ALA A C 1
ATOM 2765 O O . ALA A 1 350 ? 17.663 -7.780 -19.848 1.00 85.31 350 ALA A O 1
ATOM 2766 N N . GLY A 1 351 ? 16.270 -8.819 -18.450 1.00 77.06 351 GLY A N 1
ATOM 2767 C CA . GLY A 1 351 ? 17.145 -9.978 -18.233 1.00 77.06 351 GLY A CA 1
ATOM 2768 C C . GLY A 1 351 ? 18.306 -9.764 -17.250 1.00 77.06 351 GLY A C 1
ATOM 2769 O O . GLY A 1 351 ? 18.843 -10.757 -16.754 1.00 77.06 351 GLY A O 1
ATOM 2770 N N . SER A 1 352 ? 18.643 -8.518 -16.886 1.00 81.62 352 SER A N 1
ATOM 2771 C CA . SER A 1 352 ? 19.592 -8.227 -15.797 1.00 81.62 352 SER A CA 1
ATOM 2772 C C . SER A 1 352 ? 19.098 -8.836 -14.485 1.00 81.62 352 SER A C 1
ATOM 2774 O O . SER A 1 352 ? 17.893 -8.864 -14.239 1.00 81.62 352 SER A O 1
ATOM 2776 N N . ALA A 1 353 ? 20.001 -9.306 -13.621 1.00 72.62 353 ALA A N 1
ATOM 2777 C CA . ALA A 1 353 ? 19.638 -9.812 -12.295 1.00 72.62 353 ALA A CA 1
ATOM 2778 C C . ALA A 1 353 ? 19.476 -8.690 -11.254 1.00 72.62 353 ALA A C 1
ATOM 2780 O O . ALA A 1 353 ? 18.606 -8.770 -10.391 1.00 72.62 353 ALA A O 1
ATOM 2781 N N . THR A 1 354 ? 20.270 -7.623 -11.358 1.00 74.12 354 THR A N 1
ATOM 2782 C CA . THR A 1 354 ? 20.335 -6.535 -10.367 1.00 74.12 354 THR A CA 1
ATOM 2783 C C . THR A 1 354 ? 19.475 -5.323 -10.723 1.00 74.12 354 THR A C 1
ATOM 2785 O O . THR A 1 354 ? 19.300 -4.434 -9.895 1.00 74.12 354 THR A O 1
ATOM 2788 N N . GLY A 1 355 ? 18.915 -5.277 -11.934 1.00 84.50 355 GLY A N 1
ATOM 2789 C CA . GLY A 1 355 ? 18.174 -4.126 -12.452 1.00 84.50 355 GLY A CA 1
ATOM 2790 C C . GLY A 1 355 ? 19.094 -2.974 -12.857 1.00 84.50 355 GLY A C 1
ATOM 2791 O O . GLY A 1 355 ? 20.270 -3.194 -13.149 1.00 84.50 355 GLY A O 1
ATOM 2792 N N . GLY A 1 356 ? 18.554 -1.753 -12.881 1.00 88.19 356 GLY A N 1
ATOM 2793 C CA . GLY A 1 356 ? 19.281 -0.545 -13.282 1.00 88.19 356 GLY A CA 1
ATOM 2794 C C . GLY A 1 356 ? 18.448 0.732 -13.154 1.00 88.19 356 GLY A C 1
ATOM 2795 O O . GLY A 1 356 ? 17.372 0.720 -12.560 1.00 88.19 356 GLY A O 1
ATOM 2796 N N . SER A 1 357 ? 18.945 1.868 -13.648 1.00 92.06 357 SER A N 1
ATOM 2797 C CA . SER A 1 357 ? 18.198 3.125 -13.555 1.00 92.06 357 SER A CA 1
ATOM 2798 C C . SER A 1 357 ? 17.135 3.197 -14.648 1.00 92.06 357 SER A C 1
ATOM 2800 O O . SER A 1 357 ? 17.397 2.881 -15.808 1.00 92.06 357 SER A O 1
ATOM 2802 N N . ILE A 1 358 ? 15.936 3.689 -14.321 1.00 93.38 358 ILE A N 1
ATOM 2803 C CA . ILE A 1 358 ? 14.892 3.896 -15.344 1.00 93.38 358 ILE A CA 1
ATOM 2804 C C . ILE A 1 358 ? 15.312 4.952 -16.373 1.00 93.38 358 ILE A C 1
ATOM 2806 O O . ILE A 1 358 ? 14.788 4.983 -17.483 1.00 93.38 358 ILE A O 1
ATOM 2810 N N . TRP A 1 359 ? 16.254 5.829 -16.014 1.00 94.75 359 TRP A N 1
ATOM 2811 C CA . TRP A 1 359 ? 16.769 6.876 -16.889 1.00 94.75 359 TRP A CA 1
ATOM 2812 C C . TRP A 1 359 ? 17.590 6.328 -18.056 1.00 94.75 359 TRP A C 1
ATOM 2814 O O . TRP A 1 359 ? 17.638 6.976 -19.100 1.00 94.75 359 TRP A O 1
ATOM 2824 N N . ASP A 1 360 ? 18.142 5.123 -17.927 1.00 92.75 360 ASP A N 1
ATOM 2825 C CA . ASP A 1 360 ? 18.879 4.456 -19.003 1.00 92.75 360 ASP A CA 1
ATOM 2826 C C . ASP A 1 360 ? 17.940 4.073 -20.157 1.00 92.75 360 ASP A C 1
ATOM 2828 O O . ASP A 1 360 ? 18.339 4.077 -21.319 1.00 92.75 360 ASP A O 1
ATOM 2832 N N . CYS A 1 361 ? 16.640 3.894 -19.877 1.00 90.69 361 CYS A N 1
ATOM 2833 C CA . CYS A 1 361 ? 15.612 3.673 -20.899 1.00 90.69 361 CYS A CA 1
ATOM 2834 C C . CYS A 1 361 ? 15.424 4.880 -21.838 1.00 90.69 361 CYS A C 1
ATOM 2836 O O . CYS A 1 361 ? 14.700 4.772 -22.825 1.00 90.69 361 CYS A O 1
ATOM 2838 N N . ARG A 1 362 ? 16.083 6.023 -21.576 1.00 92.44 362 ARG A N 1
ATOM 2839 C CA . ARG A 1 362 ? 16.181 7.127 -22.547 1.00 92.44 362 ARG A CA 1
ATOM 2840 C C . ARG A 1 362 ? 16.989 6.775 -23.789 1.00 92.44 362 ARG A C 1
ATOM 2842 O O . ARG A 1 362 ? 16.823 7.438 -24.806 1.00 92.44 362 ARG A O 1
ATOM 2849 N N . GLN A 1 363 ? 17.875 5.792 -23.680 1.00 85.62 363 GLN A N 1
ATOM 2850 C CA . GLN A 1 363 ? 18.687 5.289 -24.786 1.00 85.62 363 GLN A CA 1
ATOM 2851 C C . GLN A 1 363 ? 17.941 4.216 -25.590 1.00 85.62 363 GLN A C 1
ATOM 2853 O O . GLN A 1 363 ? 18.369 3.864 -26.683 1.00 85.62 363 GLN A O 1
ATOM 2858 N N . GLY A 1 364 ? 16.831 3.704 -25.048 1.00 81.06 364 GLY A N 1
ATOM 2859 C CA . GLY A 1 364 ? 15.986 2.721 -25.710 1.00 81.06 364 GLY A CA 1
ATOM 2860 C C . GLY A 1 364 ? 15.060 3.337 -26.757 1.00 81.06 364 GLY A C 1
ATOM 2861 O O . GLY A 1 364 ? 15.066 4.541 -27.026 1.00 81.06 364 GLY A O 1
ATOM 2862 N N . PHE A 1 365 ? 14.189 2.488 -27.293 1.00 83.62 365 PHE A N 1
ATOM 2863 C CA . PHE A 1 365 ? 13.309 2.781 -28.423 1.00 83.62 365 PHE A CA 1
ATOM 2864 C C . PHE A 1 365 ? 12.447 4.046 -28.260 1.00 83.62 365 PHE A C 1
ATOM 2866 O O . PHE A 1 365 ? 12.200 4.785 -29.211 1.00 83.62 365 PHE A O 1
ATOM 2873 N N . PHE A 1 366 ? 11.990 4.321 -27.036 1.00 88.12 366 PHE A N 1
ATOM 2874 C CA . PHE A 1 366 ? 11.055 5.412 -26.739 1.00 88.12 366 PHE A CA 1
ATOM 2875 C C . PHE A 1 366 ? 11.732 6.734 -26.342 1.00 88.12 366 PHE A C 1
ATOM 2877 O O . PHE A 1 366 ? 11.043 7.695 -25.978 1.00 88.12 366 PHE A O 1
ATOM 2884 N N . GLY A 1 367 ? 13.066 6.806 -26.383 1.00 91.38 367 GLY A N 1
ATOM 2885 C CA . GLY A 1 367 ? 13.816 8.031 -26.120 1.00 91.38 367 GLY A CA 1
ATOM 2886 C C . GLY A 1 367 ? 13.431 8.696 -24.793 1.00 91.38 367 GLY A C 1
ATOM 2887 O O . GLY A 1 367 ? 13.234 8.049 -23.764 1.00 91.38 367 GLY A O 1
ATOM 2888 N N . ALA A 1 368 ? 13.225 10.016 -24.811 1.00 93.38 368 ALA A N 1
ATOM 2889 C CA . ALA A 1 368 ? 12.870 10.796 -23.620 1.00 93.38 368 ALA A CA 1
ATOM 2890 C C . ALA A 1 368 ? 11.599 10.316 -22.879 1.00 93.38 368 ALA A C 1
ATOM 2892 O O . ALA A 1 368 ? 11.459 10.594 -21.685 1.00 93.38 368 ALA A O 1
ATOM 2893 N N . ALA A 1 369 ? 10.690 9.598 -23.550 1.00 94.12 369 ALA A N 1
ATOM 2894 C CA . ALA A 1 369 ? 9.477 9.056 -22.938 1.00 94.12 369 ALA A CA 1
ATOM 2895 C C . ALA A 1 369 ? 9.715 7.743 -22.169 1.00 94.12 369 ALA A C 1
ATOM 2897 O O . ALA A 1 369 ? 8.936 7.433 -21.266 1.00 94.12 369 ALA A O 1
ATOM 2898 N N . GLY A 1 370 ? 10.790 7.003 -22.470 1.00 93.19 370 GLY A N 1
ATOM 2899 C CA . GLY A 1 370 ? 11.083 5.673 -21.916 1.00 93.19 370 GLY A CA 1
ATOM 2900 C C . GLY A 1 370 ? 10.927 5.558 -20.390 1.00 93.19 370 GLY A C 1
ATOM 2901 O O . GLY A 1 370 ? 10.121 4.744 -19.934 1.00 93.19 370 GLY A O 1
ATOM 2902 N N . PRO A 1 371 ? 11.580 6.413 -19.576 1.00 94.25 371 PRO A N 1
ATOM 2903 C CA . PRO A 1 371 ? 11.478 6.343 -18.113 1.00 94.25 371 PRO A CA 1
ATOM 2904 C C . PRO A 1 371 ? 10.039 6.487 -17.595 1.00 94.25 371 PRO A C 1
ATOM 2906 O O . PRO A 1 371 ? 9.633 5.822 -16.641 1.00 94.25 371 PRO A O 1
ATOM 2909 N N . TYR A 1 372 ? 9.241 7.344 -18.235 1.00 95.94 372 TYR A N 1
ATOM 2910 C CA . TYR A 1 372 ? 7.848 7.575 -17.856 1.00 95.94 372 TYR A CA 1
ATOM 2911 C C . TYR A 1 372 ? 6.940 6.431 -18.312 1.00 95.94 372 TYR A C 1
ATOM 2913 O O . TYR A 1 372 ? 6.017 6.068 -17.586 1.00 95.94 372 TYR A O 1
ATOM 2921 N N . LEU A 1 373 ? 7.216 5.821 -19.467 1.00 94.69 373 LEU A N 1
ATOM 2922 C CA . LEU A 1 373 ? 6.505 4.624 -19.918 1.00 94.69 373 LEU A CA 1
ATOM 2923 C C . LEU A 1 373 ? 6.752 3.440 -18.978 1.00 94.69 373 LEU A C 1
ATOM 2925 O O . LEU A 1 373 ? 5.795 2.753 -18.630 1.00 94.69 373 LEU A O 1
ATOM 2929 N N . ILE A 1 374 ? 7.980 3.264 -18.478 1.00 93.00 374 ILE A N 1
ATOM 2930 C CA . ILE A 1 374 ? 8.301 2.274 -17.436 1.00 93.00 374 ILE A CA 1
ATOM 2931 C C . ILE A 1 374 ? 7.517 2.560 -16.147 1.00 93.00 374 ILE A C 1
ATOM 2933 O O . ILE A 1 374 ? 6.894 1.659 -15.582 1.00 93.00 374 ILE A O 1
ATOM 2937 N N . CYS A 1 375 ? 7.468 3.821 -15.705 1.00 94.81 375 CYS A N 1
ATOM 2938 C CA . CYS A 1 375 ? 6.668 4.216 -14.541 1.00 94.81 375 CYS A CA 1
ATOM 2939 C C . CYS A 1 375 ? 5.169 3.922 -14.735 1.00 94.81 375 CYS A C 1
ATOM 2941 O O . CYS A 1 375 ? 4.505 3.411 -13.829 1.00 94.81 375 CYS A O 1
ATOM 2943 N N . ALA A 1 376 ? 4.621 4.236 -15.912 1.00 95.25 376 ALA A N 1
ATOM 2944 C CA . ALA A 1 376 ? 3.221 3.987 -16.242 1.00 95.25 376 ALA A CA 1
ATOM 2945 C C . ALA A 1 376 ? 2.916 2.482 -16.298 1.00 95.25 376 ALA A C 1
ATOM 2947 O O . ALA A 1 376 ? 1.937 2.035 -15.697 1.00 95.25 376 ALA A O 1
ATOM 2948 N N . ALA A 1 377 ? 3.785 1.702 -16.946 1.00 93.38 377 ALA A N 1
ATOM 2949 C CA . ALA A 1 377 ? 3.721 0.247 -16.998 1.00 93.38 377 ALA A CA 1
ATOM 2950 C C . ALA A 1 377 ? 3.666 -0.351 -15.585 1.00 93.38 377 ALA A C 1
ATOM 2952 O O . ALA A 1 377 ? 2.776 -1.148 -15.283 1.00 93.38 377 ALA A O 1
ATOM 2953 N N . TYR A 1 378 ? 4.525 0.114 -14.675 1.00 89.50 378 TYR A N 1
ATOM 2954 C CA . TYR A 1 378 ? 4.485 -0.299 -13.275 1.00 89.50 378 TYR A CA 1
ATOM 2955 C C . TYR A 1 378 ? 3.202 0.084 -12.541 1.00 89.50 378 TYR A C 1
ATOM 2957 O O . TYR A 1 378 ? 2.635 -0.724 -11.805 1.00 89.50 378 TYR A O 1
ATOM 2965 N N . GLY A 1 379 ? 2.716 1.312 -12.728 1.00 91.88 379 GLY A N 1
ATOM 2966 C CA . GLY A 1 379 ? 1.449 1.739 -12.136 1.00 91.88 379 GLY A CA 1
ATOM 2967 C C . GLY A 1 379 ? 0.280 0.848 -12.576 1.00 91.88 379 GLY A C 1
ATOM 2968 O O . GLY A 1 379 ? -0.583 0.491 -11.762 1.00 91.88 379 GLY A O 1
ATOM 2969 N N . VAL A 1 380 ? 0.274 0.440 -13.849 1.00 93.19 380 VAL A N 1
ATOM 2970 C CA . VAL A 1 380 ? -0.729 -0.468 -14.420 1.00 93.19 380 VAL A CA 1
ATOM 2971 C C . VAL A 1 380 ? -0.581 -1.882 -13.860 1.00 93.19 380 VAL A C 1
ATOM 2973 O O . VAL A 1 380 ? -1.575 -2.428 -13.374 1.00 93.19 380 VAL A O 1
ATOM 2976 N N . THR A 1 381 ? 0.622 -2.467 -13.854 1.00 90.62 381 THR A N 1
ATOM 2977 C CA . THR A 1 381 ? 0.839 -3.825 -13.318 1.00 90.62 381 THR A CA 1
ATOM 2978 C C . THR A 1 381 ? 0.501 -3.907 -11.839 1.00 90.62 381 THR A C 1
ATOM 2980 O O . THR A 1 381 ? -0.170 -4.851 -11.421 1.00 90.62 381 THR A O 1
ATOM 2983 N N . PHE A 1 382 ? 0.876 -2.895 -11.053 1.00 90.25 382 PHE A N 1
ATOM 2984 C CA . PHE A 1 382 ? 0.520 -2.813 -9.641 1.00 90.25 382 PHE A CA 1
ATOM 2985 C C . PHE A 1 382 ? -0.998 -2.766 -9.454 1.00 90.25 382 PHE A C 1
ATOM 2987 O O . PHE A 1 382 ? -1.549 -3.510 -8.644 1.00 90.25 382 PHE A O 1
ATOM 2994 N N . THR A 1 383 ? -1.702 -1.957 -10.251 1.00 92.88 383 THR A N 1
ATOM 2995 C CA . THR A 1 383 ? -3.164 -1.883 -10.163 1.00 92.88 383 THR A CA 1
ATOM 2996 C C . THR A 1 383 ? -3.830 -3.204 -10.553 1.00 92.88 383 THR A C 1
ATOM 2998 O O . THR A 1 383 ? -4.774 -3.628 -9.883 1.00 92.88 383 THR A O 1
ATOM 3001 N N . CYS A 1 384 ? -3.335 -3.875 -11.597 1.00 93.25 384 CYS A N 1
ATOM 3002 C CA . CYS A 1 384 ? -3.864 -5.170 -12.017 1.00 93.25 384 CYS A CA 1
ATOM 3003 C C . CYS A 1 384 ? -3.622 -6.244 -10.957 1.00 93.25 384 CYS A C 1
ATOM 3005 O O . CYS A 1 384 ? -4.570 -6.901 -10.537 1.00 93.25 384 CYS A O 1
ATOM 3007 N N . SER A 1 385 ? -2.392 -6.353 -10.453 1.00 90.94 385 SER A N 1
ATOM 3008 C CA . SER A 1 385 ? -2.024 -7.286 -9.383 1.00 90.94 385 SER A CA 1
ATOM 3009 C C . SER A 1 385 ? -2.921 -7.123 -8.156 1.00 90.94 385 SER A C 1
ATOM 3011 O O . SER A 1 385 ? -3.502 -8.086 -7.658 1.00 90.94 385 SER A O 1
ATOM 3013 N N . MET A 1 386 ? -3.129 -5.883 -7.717 1.00 91.31 386 MET A N 1
ATOM 3014 C CA . MET A 1 386 ? -3.948 -5.601 -6.543 1.00 91.31 386 MET A CA 1
ATOM 3015 C C . MET A 1 386 ? -5.434 -5.898 -6.759 1.00 91.31 386 MET A C 1
ATOM 3017 O O . MET A 1 386 ? -6.112 -6.328 -5.823 1.00 91.31 386 MET A O 1
ATOM 3021 N N . TYR A 1 387 ? -5.953 -5.685 -7.972 1.00 93.50 387 TYR A N 1
ATOM 3022 C CA . TYR A 1 387 ? -7.315 -6.086 -8.313 1.00 93.50 387 TYR A CA 1
ATOM 3023 C C . TYR A 1 387 ? -7.464 -7.611 -8.309 1.00 93.50 387 TYR A C 1
ATOM 3025 O O . TYR A 1 387 ? -8.395 -8.119 -7.689 1.00 93.50 387 TYR A O 1
ATOM 3033 N N . LEU A 1 388 ? -6.533 -8.339 -8.936 1.00 93.25 388 LEU A N 1
ATOM 3034 C CA . LEU A 1 388 ? -6.530 -9.806 -8.974 1.00 93.25 388 LEU A CA 1
ATOM 3035 C C . LEU A 1 388 ? -6.500 -10.395 -7.557 1.00 93.25 388 LEU A C 1
ATOM 3037 O O . LEU A 1 388 ? -7.347 -11.217 -7.210 1.00 93.25 388 LEU A O 1
ATOM 3041 N N . GLN A 1 389 ? -5.589 -9.909 -6.707 1.00 92.06 389 GLN A N 1
ATOM 3042 C CA . GLN A 1 389 ? -5.508 -10.307 -5.299 1.00 92.06 389 GLN A CA 1
ATOM 3043 C C . GLN A 1 389 ? -6.811 -10.011 -4.550 1.00 92.06 389 GLN A C 1
ATOM 3045 O O . GLN A 1 389 ? -7.331 -10.873 -3.844 1.00 92.06 389 GLN A O 1
ATOM 3050 N N . HIS A 1 390 ? -7.374 -8.811 -4.727 1.00 93.31 390 HIS A N 1
ATOM 3051 C CA . HIS A 1 390 ? -8.644 -8.446 -4.108 1.00 93.31 390 HIS A CA 1
ATOM 3052 C C . HIS A 1 390 ? -9.777 -9.378 -4.548 1.00 93.31 390 HIS A C 1
ATOM 3054 O O . HIS A 1 390 ? -10.496 -9.890 -3.698 1.00 93.31 390 HIS A O 1
ATOM 3060 N N . ALA A 1 391 ? -9.923 -9.625 -5.851 1.00 94.88 391 ALA A N 1
ATOM 3061 C CA . ALA A 1 391 ? -10.993 -10.448 -6.401 1.00 94.88 391 ALA A CA 1
ATOM 3062 C C . ALA A 1 391 ? -10.930 -11.892 -5.885 1.00 94.88 391 ALA A C 1
ATOM 3064 O O . ALA A 1 391 ? -11.959 -12.439 -5.488 1.00 94.88 391 ALA A O 1
ATOM 3065 N N . VAL A 1 392 ? -9.731 -12.484 -5.828 1.00 94.12 392 VAL A N 1
ATOM 3066 C CA . VAL A 1 392 ? -9.522 -13.845 -5.310 1.00 94.12 392 VAL A CA 1
ATOM 3067 C C . VAL A 1 392 ? -9.856 -13.920 -3.823 1.00 94.12 392 VAL A C 1
ATOM 3069 O O . VAL A 1 392 ? -10.709 -14.717 -3.428 1.00 94.12 392 VAL A O 1
ATOM 3072 N N . VAL A 1 393 ? -9.242 -13.065 -2.998 1.00 93.81 393 VAL A N 1
ATOM 3073 C CA . VAL A 1 393 ? -9.442 -13.098 -1.541 1.00 93.81 393 VAL A CA 1
ATOM 3074 C C . VAL A 1 393 ? -10.904 -12.817 -1.191 1.00 93.81 393 VAL A C 1
ATOM 3076 O O . VAL A 1 393 ? -11.488 -13.518 -0.366 1.00 93.81 393 VAL A O 1
ATOM 3079 N N . ALA A 1 394 ? -11.530 -11.848 -1.859 1.00 94.25 394 ALA A N 1
ATOM 3080 C CA . ALA A 1 394 ? -12.923 -11.510 -1.620 1.00 94.25 394 ALA A CA 1
ATOM 3081 C C . ALA A 1 394 ? -13.882 -12.638 -2.013 1.00 94.25 394 ALA A C 1
ATOM 3083 O O . ALA A 1 394 ? -14.832 -12.934 -1.290 1.00 94.25 394 ALA A O 1
ATOM 3084 N N . SER A 1 395 ? -13.623 -13.294 -3.147 1.00 95.19 395 SER A N 1
ATOM 3085 C CA . SER A 1 395 ? -14.441 -14.414 -3.616 1.00 95.19 395 SER A CA 1
ATOM 3086 C C . SER A 1 395 ? -14.353 -15.608 -2.671 1.00 95.19 395 SER A C 1
ATOM 3088 O O . SER A 1 395 ? -15.377 -16.212 -2.360 1.00 95.19 395 SER A O 1
ATOM 3090 N N . ILE A 1 396 ? -13.158 -15.902 -2.150 1.00 94.25 396 ILE A N 1
ATOM 3091 C CA . ILE A 1 396 ? -12.947 -16.932 -1.126 1.00 94.25 396 ILE A CA 1
ATOM 3092 C C . ILE A 1 396 ? -13.686 -16.564 0.169 1.00 94.25 396 ILE A C 1
ATOM 3094 O O . ILE A 1 396 ? -14.431 -17.382 0.709 1.00 94.25 396 ILE A O 1
ATOM 3098 N N . ALA A 1 397 ? -13.543 -15.328 0.652 1.00 93.25 397 ALA A N 1
ATOM 3099 C CA . ALA A 1 397 ? -14.191 -14.874 1.882 1.00 93.25 397 ALA A CA 1
ATOM 3100 C C . ALA A 1 397 ? -15.726 -14.936 1.799 1.00 93.25 397 ALA A C 1
ATOM 3102 O O . ALA A 1 397 ? -16.379 -15.465 2.700 1.00 93.25 397 ALA A O 1
ATOM 3103 N N . VAL A 1 398 ? -16.311 -14.439 0.707 1.00 93.75 398 VAL A N 1
ATOM 3104 C CA . VAL A 1 398 ? -17.769 -14.395 0.508 1.00 93.75 398 VAL A CA 1
ATOM 3105 C C . VAL A 1 398 ? -18.340 -15.772 0.162 1.00 93.75 398 VAL A C 1
ATOM 3107 O O . VAL A 1 398 ? -19.401 -16.144 0.669 1.00 93.75 398 VAL A O 1
ATOM 3110 N N . GLY A 1 399 ? -17.655 -16.521 -0.706 1.00 91.56 399 GLY A N 1
ATOM 3111 C CA . GLY A 1 399 ? -18.117 -17.807 -1.224 1.00 91.56 399 GLY A CA 1
ATOM 3112 C C . GLY A 1 399 ? -17.926 -18.968 -0.249 1.00 91.56 399 GLY A C 1
ATOM 3113 O O . GLY A 1 399 ? -18.845 -19.764 -0.083 1.00 91.56 399 GLY A O 1
ATOM 3114 N N . LEU A 1 400 ? -16.764 -19.053 0.412 1.00 90.38 400 LEU A N 1
ATOM 3115 C CA . LEU A 1 400 ? -16.398 -20.190 1.269 1.00 90.38 400 LEU A CA 1
ATOM 3116 C C . LEU A 1 400 ? -16.558 -19.886 2.762 1.00 90.38 400 LEU A C 1
ATOM 3118 O O . LEU A 1 400 ? -17.105 -20.702 3.499 1.00 90.38 400 LEU A O 1
ATOM 3122 N N . PHE A 1 401 ? -16.132 -18.704 3.216 1.00 90.19 401 PHE A N 1
ATOM 3123 C CA . PHE A 1 401 ? -16.168 -18.340 4.644 1.00 90.19 401 PHE A CA 1
ATOM 3124 C C . PHE A 1 401 ? -17.448 -17.615 5.073 1.00 90.19 401 PHE A C 1
ATOM 3126 O O . PHE A 1 401 ? -17.628 -17.273 6.243 1.00 90.19 401 PHE A O 1
ATOM 3133 N N . GLY A 1 402 ? -18.372 -17.409 4.137 1.00 87.50 402 GLY A N 1
ATOM 3134 C CA . GLY A 1 402 ? -19.680 -16.839 4.416 1.00 87.50 402 GLY A CA 1
ATOM 3135 C C . GLY A 1 402 ? -19.655 -15.360 4.807 1.00 87.50 402 GLY A C 1
ATOM 3136 O O . GLY A 1 402 ? -20.615 -14.904 5.437 1.00 87.50 402 GLY A O 1
ATOM 3137 N N . ASP A 1 403 ? -18.610 -14.624 4.424 1.00 91.75 403 ASP A N 1
ATOM 3138 C CA . ASP A 1 403 ? -18.512 -13.181 4.625 1.00 91.75 403 ASP A CA 1
ATOM 3139 C C . ASP A 1 403 ? -19.562 -12.409 3.798 1.00 91.75 403 ASP A C 1
ATOM 3141 O O . ASP A 1 403 ? -20.188 -12.934 2.869 1.00 91.75 403 ASP A O 1
ATOM 3145 N N . LEU A 1 404 ? -19.792 -11.147 4.153 1.00 92.38 404 LEU A N 1
ATOM 3146 C CA . LEU A 1 404 ? -20.784 -10.298 3.503 1.00 92.38 404 LEU A CA 1
ATOM 3147 C C . LEU A 1 404 ? -20.188 -9.612 2.261 1.00 92.38 404 LEU A C 1
ATOM 3149 O O . LEU A 1 404 ? -19.192 -8.901 2.394 1.00 92.38 404 LEU A O 1
ATOM 3153 N N . PRO A 1 405 ? -20.833 -9.700 1.079 1.00 93.38 405 PRO A N 1
ATOM 3154 C CA . PRO A 1 405 ? -20.377 -9.018 -0.139 1.00 93.38 405 PRO A CA 1
ATOM 3155 C C . PRO A 1 405 ? -20.062 -7.528 0.055 1.00 93.38 405 PRO A C 1
ATOM 3157 O O . PRO A 1 405 ? -19.030 -7.026 -0.374 1.00 93.38 405 PRO A O 1
ATOM 3160 N N . LEU A 1 406 ? -20.919 -6.830 0.803 1.00 90.88 406 LEU A N 1
ATOM 3161 C CA . LEU A 1 406 ? -20.798 -5.397 1.075 1.00 90.88 406 LEU A CA 1
ATOM 3162 C C . LEU A 1 406 ? -19.571 -5.019 1.919 1.00 90.88 406 LEU A C 1
ATOM 3164 O O . LEU A 1 406 ? -19.203 -3.850 1.947 1.00 90.88 406 LEU A O 1
ATOM 3168 N N . ARG A 1 407 ? -18.918 -5.977 2.591 1.00 90.75 407 ARG A N 1
ATOM 3169 C CA . ARG A 1 407 ? -17.634 -5.750 3.277 1.00 90.75 407 ARG A CA 1
ATOM 3170 C C . ARG A 1 407 ? -16.461 -5.717 2.304 1.00 90.75 407 ARG A C 1
ATOM 3172 O O . ARG A 1 407 ? -15.383 -5.226 2.635 1.00 90.75 407 ARG A O 1
ATOM 3179 N N . TRP A 1 408 ? -16.653 -6.215 1.091 1.00 91.56 408 TRP A N 1
ATOM 3180 C CA . TRP A 1 408 ? -15.666 -6.165 0.022 1.00 91.56 408 TRP A CA 1
ATOM 3181 C C . TRP A 1 408 ? -15.817 -4.917 -0.839 1.00 91.56 408 TRP A C 1
ATOM 3183 O O . TRP A 1 408 ? -14.827 -4.450 -1.404 1.00 91.56 408 TRP A O 1
ATOM 3193 N N . ASP A 1 409 ? -16.972 -4.259 -0.745 1.00 87.50 409 ASP A N 1
ATOM 3194 C CA . ASP A 1 409 ? -17.237 -2.986 -1.384 1.00 87.50 409 ASP A CA 1
ATOM 3195 C C . ASP A 1 409 ? -17.005 -1.761 -0.471 1.00 87.50 409 ASP A C 1
ATOM 3197 O O . ASP A 1 409 ? -17.321 -1.762 0.719 1.00 87.50 409 ASP A O 1
ATOM 3201 N N . PRO A 1 410 ? -16.467 -0.663 -1.020 1.00 89.81 410 PRO A N 1
ATOM 3202 C CA . PRO A 1 410 ? -15.942 -0.560 -2.375 1.00 89.81 410 PRO A CA 1
ATOM 3203 C C . PRO A 1 410 ? -14.475 -1.065 -2.432 1.00 89.81 410 PRO A C 1
ATOM 3205 O O . PRO A 1 410 ? -13.770 -0.984 -1.411 1.00 89.81 410 PRO A O 1
ATOM 3208 N N . PRO A 1 411 ? -13.983 -1.543 -3.597 1.00 89.75 411 PRO A N 1
ATOM 3209 C CA . PRO A 1 411 ? -12.695 -2.233 -3.712 1.00 89.75 411 PRO A CA 1
ATOM 3210 C C . PRO A 1 411 ? -11.509 -1.440 -3.161 1.00 89.75 411 PRO A C 1
ATOM 3212 O O . PRO A 1 411 ? -11.545 -0.209 -3.071 1.00 89.75 411 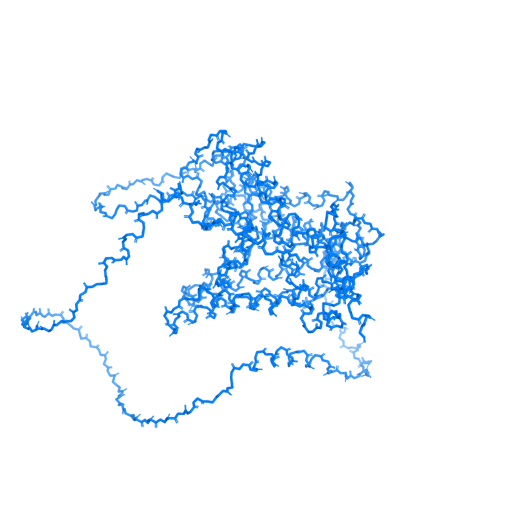PRO A O 1
ATOM 3215 N N . ALA A 1 412 ? -10.429 -2.136 -2.805 1.00 86.69 412 ALA A N 1
ATOM 3216 C CA . ALA A 1 412 ? -9.221 -1.486 -2.289 1.00 86.69 412 ALA A CA 1
ATOM 3217 C C . ALA A 1 412 ? -8.522 -0.593 -3.331 1.00 86.69 412 ALA A C 1
ATOM 3219 O O . ALA A 1 412 ? -7.893 0.400 -2.964 1.00 86.69 412 ALA A O 1
ATOM 3220 N N . PHE A 1 413 ? -8.675 -0.941 -4.611 1.00 88.94 413 PHE A N 1
ATOM 3221 C CA . PHE A 1 413 ? -8.218 -0.186 -5.772 1.00 88.94 413 PHE A CA 1
ATOM 3222 C C . PHE A 1 413 ? -9.407 0.062 -6.692 1.00 88.94 413 PHE A C 1
ATOM 3224 O O . PHE A 1 413 ? -10.033 -0.878 -7.175 1.00 88.94 413 PHE A O 1
ATOM 3231 N N . ARG A 1 414 ? -9.748 1.331 -6.920 1.00 88.88 414 ARG A N 1
ATOM 3232 C CA . ARG A 1 414 ? -10.978 1.731 -7.622 1.00 88.88 414 ARG A CA 1
ATOM 3233 C C . ARG A 1 414 ? -10.648 2.545 -8.854 1.00 88.88 414 ARG A C 1
ATOM 3235 O O . ARG A 1 414 ? -10.806 3.766 -8.836 1.00 88.88 414 ARG A O 1
ATOM 3242 N N . GLN A 1 415 ? -10.189 1.871 -9.907 1.00 91.44 415 GLN A N 1
ATOM 3243 C CA . GLN A 1 415 ? -9.878 2.494 -11.202 1.00 91.44 415 GLN A CA 1
ATOM 3244 C C . GLN A 1 415 ? -9.122 3.830 -11.015 1.00 91.44 415 GLN A C 1
ATOM 3246 O O . GLN A 1 415 ? -9.672 4.899 -11.299 1.00 91.44 415 GLN A O 1
ATOM 3251 N N . PRO A 1 416 ? -7.909 3.811 -10.429 1.00 93.94 416 PRO A N 1
ATOM 3252 C CA . PRO A 1 416 ? -7.166 5.023 -10.072 1.00 93.94 416 PRO A CA 1
ATOM 3253 C C . PRO A 1 416 ? -6.898 5.947 -11.267 1.00 93.94 416 PRO A C 1
ATOM 3255 O O . PRO A 1 416 ? -6.858 7.164 -11.092 1.00 93.94 416 PRO A O 1
ATOM 3258 N N . TRP A 1 417 ? -6.833 5.400 -12.481 1.00 94.00 417 TRP A N 1
ATOM 3259 C CA . TRP A 1 417 ? -6.717 6.153 -13.732 1.00 94.00 417 TRP A CA 1
ATOM 3260 C C . TRP A 1 417 ? -7.937 7.027 -14.061 1.00 94.00 417 TRP A C 1
ATOM 3262 O O . TRP A 1 417 ? -7.830 7.896 -14.912 1.00 94.00 417 TRP A O 1
ATOM 3272 N N . LEU A 1 418 ? -9.084 6.857 -13.393 1.00 96.25 418 LEU A N 1
ATOM 3273 C CA . LEU A 1 418 ? -10.262 7.732 -13.536 1.00 96.25 418 LEU A CA 1
ATOM 3274 C C . LEU A 1 418 ? -10.289 8.876 -12.510 1.00 96.25 418 LEU A C 1
ATOM 3276 O O . LEU A 1 418 ? -11.333 9.491 -12.280 1.00 96.25 418 LEU A O 1
ATOM 3280 N N . SER A 1 419 ? -9.175 9.133 -11.824 1.00 97.31 419 SER A N 1
ATOM 3281 C CA . SER A 1 419 ? -9.091 10.221 -10.849 1.00 97.31 419 SER A CA 1
ATOM 3282 C C . SER A 1 419 ? -9.045 11.570 -11.558 1.00 97.31 419 SER A C 1
ATOM 3284 O O . SER A 1 419 ? -8.157 11.809 -12.369 1.00 97.31 419 SER A O 1
ATOM 3286 N N . THR A 1 420 ? -9.972 12.467 -11.223 1.00 97.56 420 THR A N 1
ATOM 3287 C CA . THR A 1 420 ? -9.995 13.842 -11.748 1.00 97.56 420 THR A CA 1
ATOM 3288 C C . THR A 1 420 ? -9.372 14.857 -10.789 1.00 97.56 420 THR A C 1
ATOM 3290 O O . THR A 1 420 ? -9.495 16.058 -11.010 1.00 97.56 420 THR A O 1
ATOM 3293 N N . SER A 1 421 ? -8.806 14.393 -9.676 1.00 98.06 421 SER A N 1
ATOM 3294 C CA . SER A 1 421 ? -7.990 15.186 -8.757 1.00 98.06 421 SER A CA 1
ATOM 3295 C C . SER A 1 421 ? -7.026 14.258 -7.999 1.00 98.06 421 SER A C 1
ATOM 3297 O O . SER A 1 421 ? -7.353 13.094 -7.731 1.00 98.06 421 SER A O 1
ATOM 3299 N N . VAL A 1 422 ? -5.864 14.769 -7.601 1.00 97.94 422 VAL A N 1
ATOM 3300 C CA . VAL A 1 422 ? -4.865 14.095 -6.761 1.00 97.94 422 VAL A CA 1
ATOM 3301 C C . VAL A 1 422 ? -5.464 13.757 -5.396 1.00 97.94 422 VAL A C 1
ATOM 3303 O O . VAL A 1 422 ? -5.254 12.657 -4.877 1.00 97.94 422 VAL A O 1
ATOM 3306 N N . HIS A 1 423 ? -6.305 14.635 -4.836 1.00 96.31 423 HIS A N 1
ATOM 3307 C CA . HIS A 1 423 ? -7.070 14.296 -3.636 1.00 96.31 423 HIS A CA 1
ATOM 3308 C C . HIS A 1 423 ? -7.958 13.060 -3.851 1.00 96.31 423 HIS A C 1
ATOM 3310 O O . HIS A 1 423 ? -7.982 12.170 -2.998 1.00 96.31 423 HIS A O 1
ATOM 3316 N N . GLN A 1 424 ? -8.688 12.962 -4.969 1.00 95.69 424 GLN A N 1
ATOM 3317 C CA . GLN A 1 424 ? -9.535 11.800 -5.264 1.00 95.69 424 GLN A CA 1
ATOM 3318 C C . GLN A 1 424 ? -8.709 10.519 -5.449 1.00 95.69 424 GLN A C 1
ATOM 3320 O O . GLN A 1 424 ? -9.118 9.465 -4.950 1.00 95.69 424 GLN A O 1
ATOM 3325 N N . PHE A 1 425 ? -7.554 10.621 -6.114 1.00 96.69 425 PHE A N 1
ATOM 3326 C CA . PHE A 1 425 ? -6.621 9.514 -6.310 1.00 96.69 425 PHE A CA 1
ATOM 3327 C C . PHE A 1 425 ? -6.243 8.877 -4.966 1.00 96.69 425 PHE A C 1
ATOM 3329 O O . PHE A 1 425 ? -6.608 7.729 -4.707 1.00 96.69 425 PHE A O 1
ATOM 3336 N N . TRP A 1 426 ? -5.636 9.646 -4.058 1.00 95.75 426 TRP A N 1
ATOM 3337 C CA . TRP A 1 426 ? -5.132 9.134 -2.777 1.00 95.75 426 TRP A CA 1
ATOM 3338 C C . TRP A 1 426 ? -6.232 8.810 -1.760 1.00 95.75 426 TRP A C 1
ATOM 3340 O O . TRP A 1 426 ? -6.146 7.832 -1.017 1.00 95.75 426 TRP A O 1
ATOM 3350 N N . SER A 1 427 ? -7.291 9.622 -1.698 1.00 91.94 427 SER A N 1
ATOM 3351 C CA . SER A 1 427 ? -8.291 9.487 -0.631 1.00 91.94 427 SER A CA 1
ATOM 3352 C C . SER A 1 427 ? -9.350 8.419 -0.893 1.00 91.94 427 SER A C 1
ATOM 3354 O O . SER A 1 427 ? -9.981 7.985 0.076 1.00 91.94 427 SER A O 1
ATOM 3356 N N . LYS A 1 428 ? -9.568 8.022 -2.157 1.00 91.88 428 LYS A N 1
ATOM 3357 C CA . LYS A 1 428 ? -10.668 7.122 -2.544 1.00 91.88 428 LYS A CA 1
ATOM 3358 C C . LYS A 1 428 ? -10.267 5.964 -3.446 1.00 91.88 428 LYS A C 1
ATOM 3360 O O . LYS A 1 428 ? -10.857 4.893 -3.309 1.00 91.88 428 LYS A O 1
ATOM 3365 N N . ARG A 1 429 ? -9.369 6.182 -4.412 1.00 93.50 429 ARG A N 1
ATOM 3366 C CA . ARG A 1 429 ? -9.171 5.236 -5.524 1.00 93.50 429 ARG A CA 1
ATOM 3367 C C . ARG A 1 429 ? -7.905 4.393 -5.412 1.00 93.50 429 ARG A C 1
ATOM 3369 O O . ARG A 1 429 ? -7.916 3.255 -5.875 1.00 93.50 429 ARG A O 1
ATOM 3376 N N . TRP A 1 430 ? -6.852 4.918 -4.795 1.00 93.31 430 TRP A N 1
ATOM 3377 C CA . TRP A 1 430 ? -5.564 4.247 -4.648 1.00 93.31 430 TRP A CA 1
ATOM 3378 C C . TRP A 1 430 ? -5.451 3.482 -3.326 1.00 93.31 430 TRP A C 1
ATOM 3380 O O . TRP A 1 430 ? -5.786 4.023 -2.277 1.00 93.31 430 TRP A O 1
ATOM 3390 N N . HIS A 1 431 ? -4.962 2.242 -3.382 1.00 86.38 431 HIS A N 1
ATOM 3391 C CA . HIS A 1 431 ? -4.427 1.443 -2.272 1.00 86.38 431 HIS A CA 1
ATOM 3392 C C . HIS A 1 431 ? -5.018 1.691 -0.866 1.00 86.38 431 HIS A C 1
ATOM 3394 O O . HIS A 1 431 ? -4.329 2.113 0.063 1.00 86.38 431 HIS A O 1
ATOM 3400 N N . GLN A 1 432 ? -6.303 1.382 -0.664 1.00 91.62 432 GLN A N 1
ATOM 3401 C CA . GLN A 1 432 ? -6.974 1.640 0.623 1.00 91.62 432 GLN A CA 1
ATOM 3402 C C . GLN A 1 432 ? -6.560 0.694 1.772 1.00 91.62 432 GLN A C 1
ATOM 3404 O O . GLN A 1 432 ? -7.036 0.867 2.891 1.00 91.62 432 GLN A O 1
ATOM 3409 N N . TYR A 1 433 ? -5.680 -0.283 1.528 1.00 90.62 433 TYR A N 1
ATOM 3410 C CA . TYR A 1 433 ? -5.202 -1.239 2.536 1.00 90.62 433 TYR A CA 1
ATOM 3411 C C . TYR A 1 433 ? -4.300 -0.605 3.604 1.00 90.62 433 TYR A C 1
ATOM 3413 O O . TYR A 1 433 ? -4.396 -0.959 4.772 1.00 90.62 433 TYR A O 1
ATOM 3421 N N . LEU A 1 434 ? -3.460 0.363 3.226 1.00 92.31 434 LEU A N 1
ATOM 3422 C CA . LEU A 1 434 ? -2.498 0.995 4.142 1.00 92.31 434 LEU A CA 1
ATOM 3423 C C . LEU A 1 434 ? -3.047 2.251 4.829 1.00 92.31 434 LEU A C 1
ATOM 3425 O O . LEU A 1 434 ? -2.396 2.848 5.688 1.00 92.31 434 LEU A O 1
ATOM 3429 N N . ARG A 1 435 ? -4.270 2.655 4.466 1.00 93.19 435 ARG A N 1
ATOM 3430 C CA . ARG A 1 435 ? -4.899 3.888 4.945 1.00 93.19 435 ARG A CA 1
ATOM 3431 C C . ARG A 1 435 ? -4.923 3.955 6.468 1.00 93.19 435 ARG A C 1
ATOM 3433 O O . ARG A 1 435 ? -4.606 5.002 7.028 1.00 93.19 435 ARG A O 1
ATOM 3440 N N . PHE A 1 436 ? -5.323 2.865 7.122 1.00 93.25 436 PHE A N 1
ATOM 3441 C CA . PHE A 1 436 ? -5.388 2.807 8.577 1.00 93.25 436 PHE A CA 1
ATOM 3442 C C . PHE A 1 436 ? -4.017 3.086 9.198 1.00 93.25 436 PHE A C 1
ATOM 3444 O O . PHE A 1 436 ? -3.908 3.993 10.017 1.00 93.25 436 PHE A O 1
ATOM 3451 N N . SER A 1 437 ? -2.968 2.397 8.739 1.00 95.12 437 SER A N 1
ATOM 3452 C CA . SER A 1 437 ? -1.596 2.575 9.228 1.00 95.12 437 SER A CA 1
ATOM 3453 C C . SER A 1 437 ? -1.136 4.031 9.118 1.00 95.12 437 SER A C 1
ATOM 3455 O O . SER A 1 437 ? -0.614 4.598 10.076 1.00 95.12 437 SER A O 1
ATOM 3457 N N . PHE A 1 438 ? -1.394 4.682 7.981 1.00 95.81 438 PHE A N 1
ATOM 3458 C CA . PHE A 1 438 ? -0.980 6.072 7.766 1.00 95.81 438 PHE A CA 1
ATOM 3459 C C . PHE A 1 438 ? -1.739 7.057 8.655 1.00 95.81 438 PHE A C 1
ATOM 3461 O O . PHE A 1 438 ? -1.153 8.002 9.184 1.00 95.81 438 PHE A O 1
ATOM 3468 N N . LEU A 1 439 ? -3.041 6.839 8.859 1.00 95.19 439 LEU A N 1
ATOM 3469 C CA . LEU A 1 439 ? -3.830 7.677 9.760 1.00 95.19 439 LEU A CA 1
ATOM 3470 C C . LEU A 1 439 ? -3.444 7.453 11.226 1.00 95.19 439 LEU A C 1
ATOM 3472 O O . LEU A 1 439 ? -3.340 8.431 11.966 1.00 95.19 439 LEU A O 1
ATOM 3476 N N . ALA A 1 440 ? -3.191 6.202 11.616 1.00 94.62 440 ALA A N 1
ATOM 3477 C CA . ALA A 1 440 ? -2.806 5.815 12.967 1.00 94.62 440 ALA A CA 1
ATOM 3478 C C . ALA A 1 440 ? -1.451 6.391 13.380 1.00 94.62 440 ALA A C 1
ATOM 3480 O O . ALA A 1 440 ? -1.338 6.931 14.477 1.00 94.62 440 ALA A O 1
ATOM 3481 N N . ALA A 1 441 ? -0.455 6.328 12.497 1.00 96.25 441 ALA A N 1
ATOM 3482 C CA . ALA A 1 441 ? 0.877 6.855 12.774 1.00 96.25 441 ALA A CA 1
ATOM 3483 C C . ALA A 1 441 ? 0.981 8.373 12.559 1.00 96.25 441 ALA A C 1
ATOM 3485 O O . ALA A 1 441 ? 1.683 9.054 13.299 1.00 96.25 441 ALA A O 1
ATOM 3486 N N . GLY A 1 442 ? 0.297 8.911 11.544 1.00 95.62 442 GLY A N 1
ATOM 3487 C CA . GLY A 1 442 ? 0.563 10.263 11.054 1.00 95.62 442 GLY A CA 1
ATOM 3488 C C . GLY A 1 442 ? -0.537 11.294 11.294 1.00 95.62 442 GLY A C 1
ATOM 3489 O O . GLY A 1 442 ? -0.238 12.455 11.554 1.00 95.62 442 GLY A O 1
ATOM 3490 N N . PHE A 1 443 ? -1.815 10.915 11.210 1.00 95.56 443 PHE A N 1
ATOM 3491 C CA . PHE A 1 443 ? -2.917 11.888 11.248 1.00 95.56 443 PHE A CA 1
ATOM 3492 C C . PHE A 1 443 ? -3.524 12.046 12.644 1.00 95.56 443 PHE A C 1
ATOM 3494 O O . PHE A 1 443 ? -3.661 13.165 13.143 1.00 95.56 443 PHE A O 1
ATOM 3501 N N . TRP A 1 444 ? -3.937 10.937 13.263 1.00 94.19 444 TRP A N 1
ATOM 3502 C CA . TRP A 1 444 ? -4.625 10.941 14.556 1.00 94.19 444 TRP A CA 1
ATOM 3503 C C . TRP A 1 444 ? -3.784 11.458 15.723 1.00 94.19 444 TRP A C 1
ATOM 3505 O O . TRP A 1 444 ? -4.361 12.200 16.514 1.00 94.19 444 TRP A O 1
ATOM 3515 N N . PRO A 1 445 ? -2.477 11.149 15.851 1.00 93.44 445 PRO A N 1
ATOM 3516 C CA . PRO A 1 445 ? -1.673 11.736 16.919 1.00 93.44 445 PRO A CA 1
ATOM 3517 C C . PRO A 1 445 ? -1.375 13.217 16.658 1.00 93.44 445 PRO A C 1
ATOM 3519 O O . PRO A 1 445 ? -1.478 14.032 17.566 1.00 93.44 445 PRO A O 1
ATOM 3522 N N . VAL A 1 446 ? -1.073 13.599 15.414 1.00 93.94 446 VAL A N 1
ATOM 3523 C CA . VAL A 1 446 ? -0.607 14.957 15.085 1.00 93.94 446 VAL A CA 1
ATOM 3524 C C . VAL A 1 446 ? -1.731 15.991 15.138 1.00 93.94 446 VAL A C 1
ATOM 3526 O O . VAL A 1 446 ? -1.558 17.072 15.698 1.00 93.94 446 VAL A O 1
ATOM 3529 N N . ARG A 1 447 ? -2.902 15.688 14.562 1.00 94.06 447 ARG A N 1
ATOM 3530 C CA . ARG A 1 447 ? -3.970 16.685 14.391 1.00 94.06 447 ARG A CA 1
ATOM 3531 C C . ARG A 1 447 ? -4.457 17.292 15.721 1.00 94.06 447 ARG A C 1
ATOM 3533 O O . ARG A 1 447 ? -4.544 18.516 15.769 1.00 94.06 447 ARG A O 1
ATOM 3540 N N . PRO A 1 448 ? -4.813 16.520 16.768 1.00 92.88 448 PRO A N 1
ATOM 3541 C CA . PRO A 1 448 ? -5.293 17.082 18.031 1.00 92.88 448 PRO A CA 1
ATOM 3542 C C . PRO A 1 448 ? -4.240 17.936 18.740 1.00 92.88 448 PRO A C 1
ATOM 3544 O O . PRO A 1 448 ? -4.601 18.973 19.288 1.00 92.88 448 PRO A O 1
ATOM 3547 N N . LEU A 1 449 ? -2.960 17.542 18.667 1.00 92.94 449 LEU A N 1
ATOM 3548 C CA . LEU A 1 449 ? -1.845 18.263 19.294 1.00 92.94 449 LEU A CA 1
ATOM 3549 C C . LEU A 1 449 ? -1.719 19.693 18.763 1.00 92.94 449 LEU A C 1
ATOM 3551 O O . LEU A 1 449 ? -1.533 20.628 19.533 1.00 92.94 449 LEU A O 1
ATOM 3555 N N . VAL A 1 450 ? -1.881 19.878 17.452 1.00 93.88 450 VAL A N 1
ATOM 3556 C CA . VAL A 1 450 ? -1.734 21.196 16.815 1.00 93.88 450 VAL A CA 1
ATOM 3557 C C . VAL A 1 450 ? -3.060 21.948 16.653 1.00 93.88 450 VAL A C 1
ATOM 3559 O O . VAL A 1 450 ? -3.062 23.121 16.277 1.00 93.88 450 VAL A O 1
ATOM 3562 N N . GLN A 1 451 ? -4.205 21.305 16.923 1.00 93.50 451 GLN A N 1
ATOM 3563 C CA . GLN A 1 451 ? -5.529 21.900 16.697 1.00 93.50 451 GLN A CA 1
ATOM 3564 C C . GLN A 1 451 ? -5.777 23.136 17.563 1.00 93.50 451 GLN A C 1
ATOM 3566 O O . GLN A 1 451 ? -6.380 24.088 17.068 1.00 93.50 451 GLN A O 1
ATOM 3571 N N . GLY A 1 452 ? -5.313 23.127 18.816 1.00 91.38 452 GLY A N 1
ATOM 3572 C CA . GLY A 1 452 ? -5.445 24.272 19.721 1.00 91.38 452 GLY A CA 1
ATOM 3573 C C . GLY A 1 452 ? -4.649 25.498 19.265 1.00 91.38 452 GLY A C 1
ATOM 3574 O O . GLY A 1 452 ? -5.097 26.616 19.474 1.00 91.38 452 GLY A O 1
ATOM 3575 N N . MET A 1 453 ? -3.513 25.288 18.590 1.00 93.56 453 MET A N 1
ATOM 3576 C CA . MET A 1 453 ? -2.591 26.359 18.191 1.00 93.56 453 MET A CA 1
ATOM 3577 C C . MET A 1 453 ? -2.884 26.920 16.794 1.00 93.56 453 MET A C 1
ATOM 3579 O O . MET A 1 453 ? -2.834 28.125 16.587 1.00 93.56 453 MET A O 1
ATOM 3583 N N . LEU A 1 454 ? -3.178 26.053 15.819 1.00 91.62 454 LEU A N 1
ATOM 3584 C CA . LEU A 1 454 ? -3.272 26.433 14.399 1.00 91.62 454 LEU A CA 1
ATOM 3585 C C . LEU A 1 454 ? -4.720 26.522 13.885 1.00 91.62 454 LEU A C 1
ATOM 3587 O O . LEU A 1 454 ? -4.973 26.853 12.723 1.00 91.62 454 LEU A O 1
ATOM 3591 N N . GLY A 1 455 ? -5.695 26.170 14.723 1.00 93.31 455 GLY A N 1
ATOM 3592 C CA . GLY A 1 455 ? -7.091 26.042 14.329 1.00 93.31 455 GLY A CA 1
ATOM 3593 C C . GLY A 1 455 ? -7.371 24.812 13.454 1.00 93.31 455 GLY A C 1
ATOM 3594 O O . GLY A 1 455 ? -6.490 24.087 12.985 1.00 93.31 455 GLY A O 1
ATOM 3595 N N . ARG A 1 456 ? -8.660 24.546 13.213 1.00 91.06 456 ARG A N 1
ATOM 3596 C CA . ARG A 1 456 ? -9.130 23.270 12.638 1.00 91.06 456 ARG A CA 1
ATOM 3597 C C . ARG A 1 456 ? -8.615 22.983 11.223 1.00 91.06 456 ARG A C 1
ATOM 3599 O O . ARG A 1 456 ? -8.338 21.828 10.905 1.00 91.06 456 ARG A O 1
ATOM 3606 N N . ARG A 1 457 ? -8.526 24.003 10.360 1.00 89.94 457 ARG A N 1
ATOM 3607 C CA . ARG A 1 457 ? -8.140 23.835 8.944 1.00 89.94 457 ARG A CA 1
ATOM 3608 C C . ARG A 1 457 ? -6.649 23.542 8.794 1.00 89.94 457 ARG A C 1
ATOM 3610 O O . ARG A 1 457 ? -6.300 22.579 8.117 1.00 89.94 457 ARG A O 1
ATOM 3617 N N . ALA A 1 458 ? -5.793 24.329 9.444 1.00 91.81 458 ALA A N 1
ATOM 3618 C CA . ALA A 1 458 ? -4.352 24.106 9.406 1.00 91.81 458 ALA A CA 1
ATOM 3619 C C . ALA A 1 458 ? -3.981 22.792 10.104 1.00 91.81 458 ALA A C 1
ATOM 3621 O O . ALA A 1 458 ? -3.219 22.012 9.549 1.00 91.81 458 ALA A O 1
ATOM 3622 N N . ALA A 1 459 ? -4.620 22.455 11.229 1.00 93.94 459 ALA A N 1
ATOM 3623 C CA . ALA A 1 459 ? -4.412 21.163 11.883 1.00 93.94 459 ALA A CA 1
ATOM 3624 C C . ALA A 1 459 ? -4.782 19.961 11.000 1.00 93.94 459 ALA A C 1
ATOM 3626 O O . ALA A 1 459 ? -4.121 18.925 11.047 1.00 93.94 459 ALA A O 1
ATOM 3627 N N . TYR A 1 460 ? -5.818 20.088 10.164 1.00 93.44 460 TYR A N 1
ATOM 3628 C CA . TYR A 1 460 ? -6.150 19.059 9.177 1.00 93.44 460 TYR A CA 1
ATOM 3629 C C . TYR A 1 460 ? -5.073 18.939 8.090 1.00 93.44 460 TYR A C 1
ATOM 3631 O O . TYR A 1 460 ? -4.730 17.824 7.699 1.00 93.44 460 TYR A O 1
ATOM 3639 N N . ALA A 1 461 ? -4.525 20.062 7.615 1.00 94.06 461 ALA A N 1
ATOM 3640 C CA . ALA A 1 461 ? -3.430 20.064 6.646 1.00 94.06 461 ALA A CA 1
ATOM 3641 C C . ALA A 1 461 ? -2.160 19.428 7.237 1.00 94.06 461 ALA A C 1
ATOM 3643 O O . ALA A 1 461 ? -1.616 18.502 6.643 1.00 94.06 461 ALA A O 1
ATOM 3644 N N . VAL A 1 462 ? -1.758 19.827 8.447 1.00 95.31 462 VAL A N 1
ATOM 3645 C CA . VAL A 1 462 ? -0.603 19.254 9.157 1.00 95.31 462 VAL A CA 1
ATOM 3646 C C . VAL A 1 462 ? -0.802 17.757 9.415 1.00 95.31 462 VAL A C 1
ATOM 3648 O O . VAL A 1 462 ? 0.085 16.964 9.118 1.00 95.31 462 VAL A O 1
ATOM 3651 N N . GLY A 1 463 ? -1.987 17.334 9.868 1.00 96.00 463 GLY A N 1
ATOM 3652 C CA . GLY A 1 463 ? -2.296 15.910 10.020 1.00 96.00 463 GLY A CA 1
ATOM 3653 C C . GLY A 1 463 ? -2.255 15.144 8.692 1.00 96.00 463 GLY A C 1
ATOM 3654 O O . GLY A 1 463 ? -1.806 14.001 8.650 1.00 96.00 463 GLY A O 1
ATOM 3655 N N . THR A 1 464 ? -2.694 15.763 7.589 1.00 95.69 464 THR A N 1
ATOM 3656 C CA . THR A 1 464 ? -2.602 15.164 6.244 1.00 95.69 464 THR A CA 1
ATOM 3657 C C . THR A 1 464 ? -1.143 14.975 5.840 1.00 95.69 464 THR A C 1
ATOM 3659 O O . THR A 1 464 ? -0.783 13.900 5.369 1.00 95.69 464 THR A O 1
ATOM 3662 N N . PHE A 1 465 ? -0.294 15.974 6.085 1.00 96.38 465 PHE A N 1
ATOM 3663 C CA . PHE A 1 465 ? 1.145 15.867 5.861 1.00 96.38 465 PHE A CA 1
ATOM 3664 C C . PHE A 1 465 ? 1.763 14.749 6.714 1.00 96.38 465 PHE A C 1
ATOM 3666 O O . PHE A 1 465 ? 2.515 13.931 6.195 1.00 96.38 465 PHE A O 1
ATOM 3673 N N . GLY A 1 466 ? 1.360 14.636 7.985 1.00 96.88 466 GLY A N 1
ATOM 3674 C CA . GLY A 1 466 ? 1.765 13.543 8.871 1.00 96.88 466 GLY A CA 1
ATOM 3675 C C . GLY A 1 466 ? 1.400 12.157 8.329 1.00 96.88 466 GLY A C 1
ATOM 3676 O O . GLY A 1 466 ? 2.224 11.247 8.373 1.00 96.88 466 GLY A O 1
ATOM 3677 N N . ALA A 1 467 ? 0.206 11.982 7.752 1.00 97.00 467 ALA A N 1
ATOM 3678 C CA . ALA A 1 467 ? -0.182 10.716 7.119 1.00 97.00 467 ALA A CA 1
ATOM 3679 C C . ALA A 1 467 ? 0.703 10.363 5.911 1.00 97.00 467 ALA A C 1
ATOM 3681 O O . ALA A 1 467 ? 1.095 9.208 5.750 1.00 97.00 467 ALA A O 1
ATOM 3682 N N . PHE A 1 468 ? 1.045 11.347 5.076 1.00 97.25 468 PHE A N 1
ATOM 3683 C CA . PHE A 1 468 ? 1.961 11.134 3.953 1.00 97.25 468 PHE A CA 1
ATOM 3684 C C . PHE A 1 468 ? 3.400 10.897 4.406 1.00 97.25 468 PHE A C 1
ATOM 3686 O O . PHE A 1 468 ? 4.087 10.090 3.791 1.00 97.25 468 PHE A O 1
ATOM 3693 N N . LEU A 1 469 ? 3.834 11.505 5.511 1.00 97.00 469 LEU A N 1
ATOM 3694 C CA . LEU A 1 469 ? 5.129 11.215 6.123 1.00 97.00 469 LEU A CA 1
ATOM 3695 C C . LEU A 1 469 ? 5.186 9.781 6.671 1.00 97.00 469 LEU A C 1
ATOM 3697 O O . LEU A 1 469 ? 6.171 9.081 6.459 1.00 97.00 469 LEU A O 1
ATOM 3701 N N . ALA A 1 470 ? 4.110 9.303 7.302 1.00 97.19 470 ALA A N 1
ATOM 3702 C CA . ALA A 1 470 ? 3.998 7.902 7.703 1.00 97.19 470 ALA A CA 1
ATOM 3703 C C . ALA A 1 470 ? 4.033 6.961 6.484 1.00 97.19 470 ALA A C 1
ATOM 3705 O O . ALA A 1 470 ? 4.721 5.942 6.513 1.00 97.19 470 ALA A O 1
ATOM 3706 N N . SER A 1 471 ? 3.352 7.324 5.389 1.00 97.00 471 SER A N 1
ATOM 3707 C CA . SER A 1 471 ? 3.445 6.593 4.118 1.00 97.00 471 SER A CA 1
ATOM 3708 C C . SER A 1 471 ? 4.870 6.581 3.567 1.00 97.00 471 SER A C 1
ATOM 3710 O O . SER A 1 471 ? 5.349 5.528 3.153 1.00 97.00 471 SER A O 1
ATOM 3712 N N . ALA A 1 472 ? 5.558 7.722 3.593 1.00 96.19 472 ALA A N 1
ATOM 3713 C CA . ALA A 1 472 ? 6.942 7.854 3.158 1.00 96.19 472 ALA A CA 1
ATOM 3714 C C . ALA A 1 472 ? 7.865 6.929 3.960 1.00 96.19 472 ALA A C 1
ATOM 3716 O O . ALA A 1 472 ? 8.638 6.186 3.368 1.00 96.19 472 ALA A O 1
ATOM 3717 N N . ALA A 1 473 ? 7.725 6.907 5.288 1.00 95.12 473 ALA A N 1
ATOM 3718 C CA . ALA A 1 473 ? 8.496 6.024 6.155 1.00 95.12 473 ALA A CA 1
ATOM 3719 C C . ALA A 1 473 ? 8.250 4.544 5.824 1.00 95.12 473 ALA A C 1
ATOM 3721 O O . ALA A 1 473 ? 9.206 3.817 5.567 1.00 95.12 473 ALA A O 1
ATOM 3722 N N . VAL A 1 474 ? 6.984 4.108 5.757 1.00 95.94 474 VAL A N 1
ATOM 3723 C CA . VAL A 1 474 ? 6.628 2.706 5.463 1.00 95.94 474 VAL A CA 1
ATOM 3724 C C . VAL A 1 474 ? 7.267 2.227 4.160 1.00 95.94 474 VAL A C 1
ATOM 3726 O O . VAL A 1 474 ? 7.883 1.165 4.142 1.00 95.94 474 VAL A O 1
ATOM 3729 N N . HIS A 1 475 ? 7.167 3.014 3.088 1.00 94.50 475 HIS A N 1
ATOM 3730 C CA . HIS A 1 475 ? 7.712 2.616 1.791 1.00 94.50 475 HIS A CA 1
ATOM 3731 C C . HIS A 1 475 ? 9.233 2.765 1.714 1.00 94.50 475 HIS A C 1
ATOM 3733 O O . HIS A 1 475 ? 9.878 1.936 1.081 1.00 94.50 475 HIS A O 1
ATOM 3739 N N . ASN A 1 476 ? 9.827 3.769 2.367 1.00 93.19 476 ASN A N 1
ATOM 3740 C CA . ASN A 1 476 ? 11.280 3.936 2.372 1.00 93.19 476 ASN A CA 1
ATOM 3741 C C . ASN A 1 476 ? 11.971 2.797 3.131 1.00 93.19 476 ASN A C 1
ATOM 3743 O O . ASN A 1 476 ? 12.949 2.244 2.642 1.00 93.19 476 ASN A O 1
ATOM 3747 N N . PHE A 1 477 ? 11.434 2.396 4.287 1.00 90.88 477 PHE A N 1
ATOM 3748 C CA . PHE A 1 477 ? 11.920 1.222 5.018 1.00 90.88 477 PHE A CA 1
ATOM 3749 C C . PHE A 1 477 ? 11.588 -0.089 4.291 1.00 90.88 477 PHE A C 1
ATOM 3751 O O . PHE A 1 477 ? 12.402 -1.006 4.282 1.00 90.88 477 PHE A O 1
ATOM 3758 N N . GLY A 1 478 ? 10.439 -0.172 3.613 1.00 91.56 478 GLY A N 1
ATOM 3759 C CA . GLY A 1 478 ? 10.132 -1.299 2.729 1.00 91.56 478 GLY A CA 1
ATOM 3760 C C . GLY A 1 478 ? 11.141 -1.445 1.584 1.00 91.56 478 GLY A C 1
ATOM 3761 O O . GLY A 1 478 ? 11.592 -2.550 1.297 1.00 91.56 478 GLY A O 1
ATOM 3762 N N . SER A 1 479 ? 11.557 -0.330 0.977 1.00 90.38 479 SER A N 1
ATOM 3763 C CA . SER A 1 479 ? 12.620 -0.300 -0.035 1.00 90.38 479 SER A CA 1
ATOM 3764 C C . SER A 1 479 ? 13.987 -0.634 0.562 1.00 90.38 479 SER A C 1
ATOM 3766 O O . SER A 1 479 ? 14.749 -1.379 -0.043 1.00 90.38 479 SER A O 1
ATOM 3768 N N . ALA A 1 480 ? 14.286 -0.158 1.773 1.00 88.56 480 ALA A N 1
ATOM 3769 C CA . ALA A 1 480 ? 15.537 -0.461 2.470 1.00 88.56 480 ALA A CA 1
ATOM 3770 C C . ALA A 1 480 ? 15.767 -1.968 2.648 1.00 88.56 480 ALA A C 1
ATOM 3772 O O . ALA A 1 480 ? 16.905 -2.429 2.674 1.00 88.56 480 ALA A O 1
ATOM 3773 N N . ALA A 1 481 ? 14.689 -2.754 2.740 1.00 86.00 481 ALA A N 1
ATOM 3774 C CA . ALA A 1 481 ? 14.783 -4.203 2.821 1.00 86.00 481 ALA A CA 1
ATOM 3775 C C . ALA A 1 481 ? 15.373 -4.843 1.550 1.00 86.00 481 ALA A C 1
ATOM 3777 O O . ALA A 1 481 ? 15.862 -5.970 1.634 1.00 86.00 481 ALA A O 1
ATOM 3778 N N . VAL A 1 482 ? 15.356 -4.159 0.401 1.00 86.69 482 VAL A N 1
ATOM 3779 C CA . VAL A 1 482 ? 15.840 -4.678 -0.893 1.00 86.69 482 VAL A CA 1
ATOM 3780 C C . VAL A 1 482 ? 16.986 -3.905 -1.523 1.00 86.69 482 VAL A C 1
ATOM 3782 O O . VAL A 1 482 ? 17.582 -4.388 -2.479 1.00 86.69 482 VAL A O 1
ATOM 3785 N N . THR A 1 483 ? 17.328 -2.742 -0.983 1.00 84.31 483 THR A N 1
ATOM 3786 C CA . THR A 1 483 ? 18.367 -1.877 -1.541 1.00 84.31 483 THR A CA 1
ATOM 3787 C C . THR A 1 483 ? 19.688 -2.054 -0.776 1.00 84.31 483 THR A C 1
ATOM 3789 O O . THR A 1 483 ? 19.755 -1.695 0.405 1.00 84.31 483 THR A O 1
ATOM 3792 N N . PRO A 1 484 ? 20.763 -2.558 -1.415 1.00 78.56 484 PRO A N 1
ATOM 3793 C CA . PRO A 1 484 ? 22.092 -2.591 -0.809 1.00 78.56 484 PRO A CA 1
ATOM 3794 C C . PRO A 1 484 ? 22.558 -1.189 -0.416 1.00 78.56 484 PRO A C 1
ATOM 3796 O O . PRO A 1 484 ? 22.346 -0.226 -1.152 1.00 78.56 484 PRO A O 1
ATOM 3799 N N . GLY A 1 485 ? 23.206 -1.064 0.744 1.00 71.81 485 GLY A N 1
ATOM 3800 C CA . GLY A 1 485 ? 23.749 0.219 1.202 1.00 71.81 485 GLY A CA 1
ATOM 3801 C C . GLY A 1 485 ? 22.693 1.294 1.485 1.00 71.81 485 GLY A C 1
ATOM 3802 O O . GLY A 1 485 ? 23.048 2.474 1.588 1.00 71.81 485 GLY A O 1
ATOM 3803 N N . HIS A 1 486 ? 21.412 0.913 1.617 1.00 69.75 486 HIS A N 1
ATOM 3804 C CA . HIS A 1 486 ? 20.348 1.848 1.971 1.00 69.75 486 HIS A CA 1
ATOM 3805 C C . HIS A 1 486 ? 20.680 2.561 3.274 1.00 69.75 486 HIS A C 1
ATOM 3807 O O . HIS A 1 486 ? 20.905 1.939 4.311 1.00 69.75 486 HIS A O 1
ATOM 3813 N N . ASN A 1 487 ? 20.702 3.884 3.222 1.00 66.38 487 ASN A N 1
ATOM 3814 C CA . ASN A 1 487 ? 20.986 4.723 4.373 1.00 66.38 487 ASN A CA 1
ATOM 3815 C C . ASN A 1 487 ? 20.048 5.937 4.373 1.00 66.38 487 ASN A C 1
ATOM 3817 O O . ASN A 1 487 ? 19.264 6.135 3.445 1.00 66.38 487 ASN A O 1
ATOM 3821 N N . LEU A 1 488 ? 20.124 6.764 5.418 1.00 61.88 488 LEU A N 1
ATOM 3822 C CA . LEU A 1 488 ? 19.263 7.943 5.582 1.00 61.88 488 LEU A CA 1
ATOM 3823 C C . LEU A 1 488 ? 19.399 8.995 4.464 1.00 61.88 488 LEU A C 1
ATOM 3825 O O . LEU A 1 488 ? 18.611 9.934 4.444 1.00 61.88 488 LEU A O 1
ATOM 3829 N N . LYS A 1 489 ? 20.375 8.868 3.556 1.00 64.50 489 LYS A N 1
ATOM 3830 C CA . LYS A 1 489 ? 20.531 9.742 2.385 1.00 64.50 489 LYS A CA 1
ATOM 3831 C C . LYS A 1 489 ? 19.675 9.289 1.194 1.00 64.50 489 LYS A C 1
ATOM 3833 O O . LYS A 1 489 ? 19.334 10.126 0.366 1.00 64.50 489 LYS A O 1
ATOM 3838 N N . ASN A 1 490 ? 19.265 8.019 1.146 1.00 76.12 490 ASN A N 1
ATOM 3839 C CA . ASN A 1 490 ? 18.427 7.460 0.081 1.00 76.12 490 ASN A CA 1
ATOM 3840 C C . ASN A 1 490 ? 16.950 7.684 0.435 1.00 76.12 490 ASN A C 1
ATOM 3842 O O . ASN A 1 490 ? 16.285 6.820 1.016 1.00 76.12 490 ASN A O 1
ATOM 3846 N N . LEU A 1 491 ? 16.473 8.908 0.196 1.00 87.38 491 LEU A N 1
ATOM 3847 C CA . LEU A 1 491 ? 15.117 9.351 0.535 1.00 87.38 491 LEU A CA 1
ATOM 3848 C C . LEU A 1 491 ? 14.219 9.523 -0.692 1.00 87.38 491 LEU A C 1
ATOM 3850 O O . LEU A 1 491 ? 13.124 10.057 -0.558 1.00 87.38 491 LEU A O 1
ATOM 3854 N N . GLU A 1 492 ? 14.630 9.094 -1.882 1.00 89.31 492 GLU A N 1
ATOM 3855 C CA . GLU A 1 492 ? 13.885 9.307 -3.128 1.00 89.31 492 GLU A CA 1
ATOM 3856 C C . GLU A 1 492 ? 12.471 8.712 -3.043 1.00 89.31 492 GLU A C 1
ATOM 3858 O O . GLU A 1 492 ? 11.478 9.405 -3.292 1.00 89.31 492 GLU A O 1
ATOM 3863 N N . VAL A 1 493 ? 12.369 7.473 -2.542 1.00 91.94 493 VAL A N 1
ATOM 3864 C CA . VAL A 1 493 ? 11.087 6.801 -2.281 1.00 91.94 493 VAL A CA 1
ATOM 3865 C C . VAL A 1 493 ? 10.247 7.605 -1.289 1.00 91.94 493 VAL A C 1
ATOM 3867 O O . VAL A 1 493 ? 9.048 7.789 -1.500 1.00 91.94 493 VAL A O 1
ATOM 3870 N N . ALA A 1 494 ? 10.857 8.133 -0.225 1.00 94.44 494 ALA A N 1
ATOM 3871 C CA . ALA A 1 494 ? 10.161 8.982 0.738 1.00 94.44 494 ALA A CA 1
ATOM 3872 C C . ALA A 1 494 ? 9.657 10.290 0.096 1.00 94.44 494 ALA A C 1
ATOM 3874 O O . ALA A 1 494 ? 8.515 10.696 0.338 1.00 94.44 494 ALA A O 1
ATOM 3875 N N . MET A 1 495 ? 10.465 10.924 -0.759 1.00 94.88 495 MET A N 1
ATOM 3876 C CA . MET A 1 495 ? 10.131 12.181 -1.435 1.00 94.88 495 MET A CA 1
ATOM 3877 C C . MET A 1 495 ? 8.911 12.042 -2.342 1.00 94.88 495 MET A C 1
ATOM 3879 O O . MET A 1 495 ? 8.065 12.941 -2.349 1.00 94.88 495 MET A O 1
ATOM 3883 N N . PHE A 1 496 ? 8.756 10.899 -3.026 1.00 96.06 496 PHE A N 1
ATOM 3884 C CA . PHE A 1 496 ? 7.550 10.620 -3.807 1.00 96.06 496 PHE A CA 1
ATOM 3885 C C . PHE A 1 496 ? 6.275 10.780 -2.975 1.00 96.06 496 PHE A C 1
ATOM 3887 O O . PHE A 1 496 ? 5.309 11.349 -3.469 1.00 96.06 496 PHE A O 1
ATOM 3894 N N . PHE A 1 497 ? 6.250 10.316 -1.723 1.00 96.81 497 PHE A N 1
ATOM 3895 C CA . PHE A 1 497 ? 5.063 10.427 -0.868 1.00 96.81 497 PHE A CA 1
ATOM 3896 C C . PHE A 1 497 ? 4.935 11.804 -0.208 1.00 96.81 497 PHE A C 1
ATOM 3898 O O . PHE A 1 497 ? 3.821 12.314 -0.088 1.00 96.81 497 PHE A O 1
ATOM 3905 N N . ILE A 1 498 ? 6.050 12.428 0.182 1.00 96.12 498 ILE A N 1
ATOM 3906 C CA . ILE A 1 498 ? 6.066 13.743 0.846 1.00 96.12 498 ILE A CA 1
ATOM 3907 C C . ILE A 1 498 ? 5.558 14.858 -0.080 1.00 96.12 498 ILE A C 1
ATOM 3909 O O . ILE A 1 498 ? 4.912 15.794 0.393 1.00 96.12 498 ILE A O 1
ATOM 3913 N N . ILE A 1 499 ? 5.795 14.763 -1.393 1.00 97.06 499 ILE A N 1
ATOM 3914 C CA . ILE A 1 499 ? 5.369 15.803 -2.342 1.00 97.06 499 ILE A CA 1
ATOM 3915 C C . ILE A 1 499 ? 3.859 15.760 -2.650 1.00 97.06 499 ILE A C 1
ATOM 3917 O O . ILE A 1 499 ? 3.257 16.789 -2.948 1.00 97.06 499 ILE A O 1
ATOM 3921 N N . GLN A 1 500 ? 3.202 14.603 -2.524 1.00 97.56 500 GLN A N 1
ATOM 3922 C CA . GLN A 1 500 ? 1.774 14.420 -2.842 1.00 97.56 500 GLN A CA 1
ATOM 3923 C C . GLN A 1 500 ? 0.804 15.383 -2.132 1.00 97.56 500 GLN A C 1
ATOM 3925 O O . GLN A 1 500 ? -0.083 15.926 -2.802 1.00 97.56 500 GLN A O 1
ATOM 3930 N N . PRO A 1 501 ? 0.918 15.645 -0.812 1.00 97.12 501 PRO A N 1
ATOM 3931 C CA . PRO A 1 501 ? 0.034 16.591 -0.142 1.00 97.12 501 PRO A CA 1
ATOM 3932 C C . PRO A 1 501 ? 0.155 18.017 -0.693 1.00 97.12 501 PRO A C 1
ATOM 3934 O O . PRO A 1 501 ? -0.820 18.759 -0.596 1.00 97.12 501 PRO A O 1
ATOM 3937 N N . LEU A 1 502 ? 1.276 18.400 -1.321 1.00 97.06 502 LEU A N 1
ATOM 3938 C CA . LEU A 1 502 ? 1.416 19.724 -1.938 1.00 97.06 502 LEU A CA 1
ATOM 3939 C C . LEU A 1 502 ? 0.436 19.910 -3.097 1.00 97.06 502 LEU A C 1
ATOM 3941 O O . LEU A 1 502 ? -0.233 20.939 -3.158 1.00 97.06 502 LEU A O 1
ATOM 3945 N N . ALA A 1 503 ? 0.267 18.903 -3.959 1.00 97.62 503 ALA A N 1
ATOM 3946 C CA . ALA A 1 503 ? -0.750 18.956 -5.007 1.00 97.62 503 ALA A CA 1
ATOM 3947 C C . ALA A 1 503 ? -2.164 18.981 -4.427 1.00 97.62 503 ALA A C 1
ATOM 3949 O O . ALA A 1 503 ? -2.999 19.748 -4.895 1.00 97.62 503 ALA A O 1
ATOM 3950 N N . ILE A 1 504 ? -2.430 18.221 -3.359 1.00 97.50 504 ILE A N 1
ATOM 3951 C CA . ILE A 1 504 ? -3.729 18.271 -2.674 1.00 97.50 504 ILE A CA 1
ATOM 3952 C C . ILE A 1 504 ? -3.998 19.684 -2.146 1.00 97.50 504 ILE A C 1
ATOM 3954 O O . ILE A 1 504 ? -5.090 20.214 -2.339 1.00 97.50 504 ILE A O 1
ATOM 3958 N N . PHE A 1 505 ? -3.033 20.325 -1.491 1.00 96.12 505 PHE A N 1
ATOM 3959 C CA . PHE A 1 505 ? -3.202 21.693 -0.996 1.00 96.12 505 PHE A CA 1
ATOM 3960 C C . PHE A 1 505 ? -3.309 22.707 -2.135 1.00 96.12 505 PHE A C 1
ATOM 3962 O O . PHE A 1 505 ? -4.122 23.624 -2.033 1.00 96.12 505 PHE A O 1
ATOM 3969 N N . GLY A 1 506 ? -2.588 22.493 -3.237 1.00 96.62 506 GLY A N 1
ATOM 3970 C CA . GLY A 1 506 ? -2.739 23.246 -4.479 1.00 96.62 506 GLY A CA 1
ATOM 3971 C C . GLY A 1 506 ? -4.164 23.172 -5.034 1.00 96.62 506 GLY A C 1
ATOM 3972 O O . GLY A 1 506 ? -4.744 24.206 -5.345 1.00 96.62 506 GLY A O 1
ATOM 3973 N N . GLU A 1 507 ? -4.789 21.991 -5.050 1.00 97.50 507 GLU A N 1
ATOM 3974 C CA . GLU A 1 507 ? -6.197 21.824 -5.454 1.00 97.50 507 GLU A CA 1
ATOM 3975 C C . GLU A 1 507 ? -7.162 22.584 -4.531 1.00 97.50 507 GLU A C 1
ATOM 3977 O O . GLU A 1 507 ? -8.134 23.187 -4.993 1.00 97.50 507 GLU A O 1
ATOM 3982 N N . HIS A 1 508 ? -6.894 22.592 -3.221 1.00 94.81 508 HIS A N 1
ATOM 3983 C CA . HIS A 1 508 ? -7.700 23.352 -2.262 1.00 94.81 508 HIS A CA 1
ATOM 3984 C C . HIS A 1 508 ? -7.507 24.863 -2.424 1.00 94.81 508 HIS A C 1
ATOM 3986 O O . HIS A 1 508 ? -8.472 25.615 -2.284 1.00 94.81 508 HIS A O 1
ATOM 3992 N N . LEU A 1 509 ? -6.284 25.317 -2.708 1.00 95.38 509 LEU A N 1
ATOM 3993 C CA . LEU A 1 509 ? -5.985 26.720 -2.983 1.00 95.38 509 LEU A CA 1
ATOM 3994 C C . LEU A 1 509 ? -6.656 27.165 -4.284 1.00 95.38 509 LEU A C 1
ATOM 3996 O O . LEU A 1 509 ? -7.336 28.185 -4.286 1.00 95.38 509 LEU A O 1
ATOM 4000 N N . TRP A 1 510 ? -6.570 26.355 -5.340 1.00 95.94 510 TRP A N 1
ATOM 4001 C CA . TRP A 1 510 ? -7.275 26.576 -6.600 1.00 95.94 510 TRP A CA 1
ATOM 4002 C C . TRP A 1 510 ? -8.776 26.762 -6.376 1.00 95.94 510 TRP A C 1
ATOM 4004 O O . TRP A 1 510 ? -9.356 27.739 -6.851 1.00 95.94 510 TRP A O 1
ATOM 4014 N N . GLN A 1 511 ? -9.401 25.883 -5.586 1.00 96.12 511 GLN A N 1
ATOM 4015 C CA . GLN A 1 511 ? -10.818 26.013 -5.252 1.00 96.12 511 GLN A CA 1
ATOM 4016 C C . GLN A 1 511 ? -11.124 27.299 -4.477 1.00 96.12 511 GLN A C 1
ATOM 4018 O O . GLN A 1 511 ? -12.179 27.891 -4.684 1.00 96.12 511 GLN A O 1
ATOM 4023 N N . ARG A 1 512 ? -10.228 27.747 -3.590 1.00 94.12 512 ARG A N 1
ATOM 4024 C CA . ARG A 1 512 ? -10.414 29.003 -2.848 1.00 94.12 512 ARG A CA 1
ATOM 4025 C C . ARG A 1 512 ? -10.277 30.233 -3.738 1.00 94.12 512 ARG A C 1
ATOM 4027 O O . ARG A 1 512 ? -11.071 31.150 -3.588 1.00 94.12 512 ARG A O 1
ATOM 4034 N N . CYS A 1 513 ? -9.291 30.253 -4.630 1.00 96.88 513 CYS A N 1
ATOM 4035 C CA . CYS A 1 513 ? -9.013 31.405 -5.485 1.00 96.88 513 CYS A CA 1
ATOM 4036 C C . CYS A 1 513 ? -10.013 31.531 -6.638 1.00 96.88 513 CYS A C 1
ATOM 4038 O O . CYS A 1 513 ? -10.409 32.636 -6.982 1.00 96.88 513 CYS A O 1
ATOM 4040 N N . THR A 1 514 ? -10.424 30.409 -7.235 1.00 96.06 514 THR A N 1
ATOM 4041 C CA . THR A 1 514 ? -11.284 30.411 -8.432 1.00 96.06 514 THR A CA 1
ATOM 4042 C C . THR A 1 514 ? -12.756 30.137 -8.128 1.00 96.06 514 THR A C 1
ATOM 4044 O O . THR A 1 514 ? -13.606 30.357 -8.982 1.00 96.06 514 THR A O 1
ATOM 4047 N N . GLY A 1 515 ? -13.072 29.589 -6.949 1.00 95.56 515 GLY A N 1
ATOM 4048 C CA . GLY A 1 515 ? -14.397 29.049 -6.623 1.00 95.56 515 GLY A CA 1
ATOM 4049 C C . GLY A 1 515 ? -14.679 27.665 -7.230 1.00 95.56 515 GLY A C 1
ATOM 4050 O O . GLY A 1 515 ? -15.619 26.986 -6.810 1.00 95.56 515 GLY A O 1
ATOM 4051 N N . TYR A 1 516 ? -13.852 27.185 -8.167 1.00 94.62 516 TYR A N 1
ATOM 4052 C CA . TYR A 1 516 ? -14.067 25.927 -8.881 1.00 94.62 516 TYR A CA 1
ATOM 4053 C C . TYR A 1 516 ? -13.217 24.787 -8.317 1.00 94.62 516 TYR A C 1
ATOM 4055 O O . TYR A 1 516 ? -12.014 24.906 -8.114 1.00 94.62 516 TYR A O 1
ATOM 4063 N N . ARG A 1 517 ? -13.831 23.618 -8.101 1.00 94.94 517 ARG A N 1
ATOM 4064 C CA . ARG A 1 517 ? -13.094 22.392 -7.746 1.00 94.94 517 ARG A CA 1
ATOM 4065 C C . ARG A 1 517 ? -12.319 21.856 -8.947 1.00 94.94 517 ARG A C 1
ATOM 4067 O O . ARG A 1 517 ? -12.847 21.866 -10.056 1.00 94.94 517 ARG A O 1
ATOM 4074 N N . VAL A 1 518 ? -11.135 21.295 -8.701 1.00 95.69 518 VAL A N 1
ATOM 4075 C CA . VAL A 1 518 ? -10.386 20.515 -9.699 1.00 95.69 518 VAL A CA 1
ATOM 4076 C C . VAL A 1 518 ? -11.150 19.219 -9.989 1.00 95.69 518 VAL A C 1
ATOM 4078 O O . VAL A 1 518 ? -11.342 18.387 -9.101 1.00 95.69 518 VAL A O 1
ATOM 4081 N N . ARG A 1 519 ? -11.681 19.097 -11.211 1.00 96.06 519 ARG A N 1
ATOM 4082 C CA . ARG A 1 519 ? -12.491 17.959 -11.677 1.00 96.06 519 ARG A CA 1
ATOM 4083 C C . ARG A 1 519 ? -12.561 17.913 -13.205 1.00 96.06 519 ARG A C 1
ATOM 4085 O O . ARG A 1 519 ? -12.069 18.812 -13.884 1.00 96.06 519 ARG A O 1
ATOM 4092 N N . GLY A 1 520 ? -13.220 16.884 -13.734 1.00 95.94 520 GLY A N 1
ATOM 4093 C CA . GLY A 1 520 ? -13.431 16.712 -15.172 1.00 95.94 520 GLY A CA 1
ATOM 4094 C C . GLY A 1 520 ? -12.138 16.396 -15.923 1.00 95.94 520 GLY A C 1
ATOM 4095 O O . GLY A 1 520 ? -11.173 15.917 -15.330 1.00 95.94 520 GLY A O 1
ATOM 4096 N N . PHE A 1 521 ? -12.128 16.672 -17.227 1.00 97.19 521 PHE A N 1
ATOM 4097 C CA . PHE A 1 521 ? -11.006 16.344 -18.109 1.00 97.19 521 PHE A CA 1
ATOM 4098 C C . PHE A 1 521 ? -9.702 17.060 -17.719 1.00 97.19 521 PHE A C 1
ATOM 4100 O O . PHE A 1 521 ? -8.667 16.416 -17.589 1.00 97.19 521 PHE A O 1
ATOM 4107 N N . PHE A 1 522 ? -9.745 18.367 -17.441 1.00 96.88 522 PHE A N 1
ATOM 4108 C CA . PHE A 1 522 ? -8.546 19.109 -17.030 1.00 96.88 522 PHE A CA 1
ATOM 4109 C C . PHE A 1 522 ? -8.015 18.663 -15.665 1.00 96.88 522 PHE A C 1
ATOM 4111 O O . PHE A 1 522 ? -6.807 18.549 -15.483 1.00 96.88 522 PHE A O 1
ATOM 4118 N N . GLY A 1 523 ? -8.906 18.350 -14.719 1.00 97.81 523 GLY A N 1
ATOM 4119 C CA . GLY A 1 523 ? -8.501 17.775 -13.439 1.00 97.81 523 GLY A CA 1
ATOM 4120 C C . GLY A 1 523 ? -7.887 16.380 -13.590 1.00 97.81 523 GLY A C 1
ATOM 4121 O O . GLY A 1 523 ? -6.926 16.045 -12.898 1.00 97.81 523 GLY A O 1
ATOM 4122 N N . TRP A 1 524 ? -8.394 15.578 -14.529 1.00 98.12 524 TRP A N 1
ATOM 4123 C CA . TRP A 1 524 ? -7.796 14.294 -14.891 1.00 98.12 524 TRP A CA 1
ATOM 4124 C C . TRP A 1 524 ? -6.394 14.470 -15.476 1.00 98.12 524 TRP A C 1
ATOM 4126 O O . TRP A 1 524 ? -5.457 13.850 -14.976 1.00 98.12 524 TRP A O 1
ATOM 4136 N N . LEU A 1 525 ? -6.225 15.371 -16.450 1.00 97.94 525 LEU A N 1
ATOM 4137 C CA . LEU A 1 525 ? -4.926 15.662 -17.059 1.00 97.94 525 LEU A CA 1
ATOM 4138 C C . LEU A 1 525 ? -3.915 16.151 -16.014 1.00 97.94 525 LEU A C 1
ATOM 4140 O O . LEU A 1 525 ? -2.795 15.646 -15.966 1.00 97.94 525 LEU A O 1
ATOM 4144 N N . TRP A 1 526 ? -4.329 17.067 -15.134 1.00 97.62 526 TRP A N 1
ATOM 4145 C CA . TRP A 1 526 ? -3.540 17.515 -13.983 1.00 97.62 526 TRP A CA 1
ATOM 4146 C C . TRP A 1 526 ? -3.100 16.341 -13.103 1.00 97.62 526 TRP A C 1
ATOM 4148 O O . TRP A 1 526 ? -1.917 16.196 -12.806 1.00 97.62 526 TRP A O 1
ATOM 4158 N N . THR A 1 527 ? -4.041 15.471 -12.731 1.00 98.19 527 THR A N 1
ATOM 4159 C CA . THR A 1 527 ? -3.774 14.340 -11.834 1.00 98.19 527 THR A CA 1
ATOM 4160 C C . THR A 1 527 ? -2.803 13.348 -12.460 1.00 98.19 527 THR A C 1
ATOM 4162 O O . THR A 1 527 ? -1.823 12.975 -11.822 1.00 98.19 527 THR A O 1
ATOM 4165 N N . MET A 1 528 ? -3.044 12.930 -13.706 1.00 97.06 528 MET A N 1
ATOM 4166 C CA . MET A 1 528 ? -2.181 11.962 -14.385 1.00 97.06 528 MET A CA 1
ATOM 4167 C C . MET A 1 528 ? -0.790 12.543 -14.644 1.00 97.06 528 MET A C 1
ATOM 4169 O O . MET A 1 528 ? 0.200 11.856 -14.409 1.00 97.06 528 MET A O 1
ATOM 4173 N N . THR A 1 529 ? -0.702 13.819 -15.032 1.00 97.25 529 THR A N 1
ATOM 4174 C CA . THR A 1 529 ? 0.584 14.504 -15.231 1.00 97.25 529 THR A CA 1
ATOM 4175 C C . THR A 1 529 ? 1.363 14.602 -13.925 1.00 97.25 529 THR A C 1
ATOM 4177 O O . THR A 1 529 ? 2.540 14.263 -13.897 1.00 97.25 529 THR A O 1
ATOM 4180 N N . TRP A 1 530 ? 0.716 15.000 -12.824 1.00 98.06 530 TRP A N 1
ATOM 4181 C CA . TRP A 1 530 ? 1.356 15.082 -11.509 1.00 98.06 530 TRP A CA 1
ATOM 4182 C C . TRP A 1 530 ? 1.892 13.723 -11.042 1.00 98.06 530 TRP A C 1
ATOM 4184 O O . TRP A 1 530 ? 3.038 13.610 -10.599 1.00 98.06 530 TRP A O 1
ATOM 4194 N N . MET A 1 531 ? 1.073 12.675 -11.168 1.00 97.38 531 MET A N 1
ATOM 4195 C CA . MET A 1 531 ? 1.469 11.322 -10.781 1.00 97.38 531 MET A CA 1
ATOM 4196 C C . MET A 1 531 ? 2.627 10.815 -11.641 1.00 97.38 531 MET A C 1
ATOM 4198 O O . MET A 1 531 ? 3.596 10.301 -11.095 1.00 97.38 531 MET A O 1
ATOM 4202 N N . LEU A 1 532 ? 2.569 11.004 -12.962 1.00 96.25 532 LEU A N 1
ATOM 4203 C CA . LEU A 1 532 ? 3.614 10.548 -13.876 1.00 96.25 532 LEU A CA 1
ATOM 4204 C C . LEU A 1 532 ? 4.918 11.341 -13.718 1.00 96.25 532 LEU A C 1
ATOM 4206 O O . LEU A 1 532 ? 5.993 10.754 -13.765 1.00 96.25 532 LEU A O 1
ATOM 4210 N N . ALA A 1 533 ? 4.834 12.651 -13.474 1.00 96.44 533 ALA A N 1
ATOM 4211 C CA . ALA A 1 533 ? 5.999 13.508 -13.262 1.00 96.44 533 ALA A CA 1
ATOM 4212 C C . ALA A 1 533 ? 6.743 13.177 -11.959 1.00 96.44 533 ALA A C 1
ATOM 4214 O O . ALA A 1 533 ? 7.964 13.293 -11.902 1.00 96.44 533 ALA A O 1
ATOM 4215 N N . THR A 1 534 ? 6.021 12.757 -10.915 1.00 97.12 534 THR A N 1
ATOM 4216 C CA . THR A 1 534 ? 6.619 12.405 -9.616 1.00 97.12 534 THR A CA 1
ATOM 4217 C C . THR A 1 534 ? 7.010 10.929 -9.510 1.00 97.12 534 THR A C 1
ATOM 4219 O O . THR A 1 534 ? 7.886 10.599 -8.714 1.00 97.12 534 THR A O 1
ATOM 4222 N N . ALA A 1 535 ? 6.427 10.043 -10.325 1.00 95.94 535 ALA A N 1
ATOM 4223 C CA . ALA A 1 535 ? 6.668 8.598 -10.302 1.00 95.94 535 ALA A CA 1
ATOM 4224 C C . ALA A 1 535 ? 8.149 8.157 -10.396 1.00 95.94 535 ALA A C 1
ATOM 4226 O O . ALA A 1 535 ? 8.494 7.194 -9.706 1.00 95.94 535 ALA A O 1
ATOM 4227 N N . PRO A 1 536 ? 9.044 8.832 -11.151 1.00 95.50 536 PRO A N 1
ATOM 4228 C CA . PRO A 1 536 ? 10.466 8.488 -11.178 1.00 95.50 536 PRO A CA 1
ATOM 4229 C C . PRO A 1 536 ? 11.137 8.440 -9.801 1.00 95.50 536 PRO A C 1
ATOM 4231 O O . PRO A 1 536 ? 11.980 7.578 -9.579 1.00 95.50 536 PRO A O 1
ATOM 4234 N N . LEU A 1 537 ? 10.719 9.298 -8.858 1.00 94.25 537 LEU A N 1
ATOM 4235 C CA . LEU A 1 537 ? 11.240 9.309 -7.481 1.00 94.25 537 LEU A CA 1
ATOM 4236 C C . LEU A 1 537 ? 11.006 7.976 -6.754 1.00 94.25 537 LEU A C 1
ATOM 4238 O O . LEU A 1 537 ? 11.781 7.596 -5.885 1.00 94.25 537 LEU A O 1
ATOM 4242 N N . LEU A 1 538 ? 9.930 7.268 -7.104 1.00 93.12 538 LEU A N 1
ATOM 4243 C CA . LEU A 1 538 ? 9.606 5.962 -6.544 1.00 93.12 538 LEU A CA 1
ATOM 4244 C C . LEU A 1 538 ? 10.261 4.839 -7.351 1.00 93.12 538 LEU A C 1
ATOM 4246 O O . LEU A 1 538 ? 10.919 3.967 -6.788 1.00 93.12 538 LEU A O 1
ATOM 4250 N N . PHE A 1 539 ? 10.048 4.830 -8.666 1.00 91.56 539 PHE A N 1
ATOM 4251 C CA . PHE A 1 539 ? 10.387 3.666 -9.481 1.00 91.56 539 PHE A CA 1
ATOM 4252 C C . PHE A 1 539 ? 11.866 3.567 -9.833 1.00 91.56 539 PHE A C 1
ATOM 4254 O O . PHE A 1 539 ? 12.329 2.447 -10.026 1.00 91.56 539 PHE A O 1
ATOM 4261 N N . ASP A 1 540 ? 12.627 4.663 -9.874 1.00 91.88 540 ASP A N 1
ATOM 4262 C CA . ASP A 1 540 ? 14.063 4.581 -10.164 1.00 91.88 540 ASP A CA 1
ATOM 4263 C C . ASP A 1 540 ? 14.804 3.792 -9.076 1.00 91.88 540 ASP A C 1
ATOM 4265 O O . ASP A 1 540 ? 15.475 2.805 -9.372 1.00 91.88 540 ASP A O 1
ATOM 4269 N N . THR A 1 541 ? 14.593 4.140 -7.804 1.00 89.31 541 THR A N 1
ATOM 4270 C CA . THR A 1 541 ? 15.205 3.436 -6.666 1.00 89.31 541 THR A CA 1
ATOM 4271 C C . THR A 1 541 ? 14.785 1.971 -6.602 1.00 89.31 541 THR A C 1
ATOM 4273 O O . THR A 1 541 ? 15.624 1.094 -6.406 1.00 89.31 541 THR A O 1
ATOM 4276 N N . LEU A 1 542 ? 13.498 1.682 -6.810 1.00 88.56 542 LEU A N 1
ATOM 4277 C CA . LEU A 1 542 ? 13.001 0.305 -6.805 1.00 88.56 542 LEU A CA 1
ATOM 4278 C C . LEU A 1 542 ? 13.572 -0.511 -7.972 1.00 88.56 542 LEU A C 1
ATOM 4280 O O . LEU A 1 542 ? 13.909 -1.682 -7.804 1.00 88.56 542 LEU A O 1
ATOM 4284 N N . THR A 1 543 ? 13.730 0.103 -9.143 1.00 89.12 543 THR A N 1
ATOM 4285 C CA . THR A 1 543 ? 14.308 -0.563 -10.314 1.00 89.12 543 THR A CA 1
ATOM 4286 C C . THR A 1 543 ? 15.792 -0.855 -10.119 1.00 89.12 543 THR A C 1
ATOM 4288 O O . THR A 1 543 ? 16.223 -1.970 -10.409 1.00 89.12 543 THR A O 1
ATOM 4291 N N . ARG A 1 544 ? 16.550 0.089 -9.545 1.00 87.44 544 ARG A N 1
ATOM 4292 C CA . ARG A 1 544 ? 17.959 -0.107 -9.155 1.00 87.44 544 ARG A CA 1
ATOM 4293 C C . ARG A 1 544 ? 18.137 -1.194 -8.096 1.00 87.44 544 ARG A C 1
ATOM 4295 O O . ARG A 1 544 ? 19.206 -1.779 -7.997 1.00 87.44 544 ARG A O 1
ATOM 4302 N N . ALA A 1 545 ? 17.096 -1.467 -7.312 1.00 83.25 545 ALA A N 1
ATOM 4303 C CA . ALA A 1 545 ? 17.056 -2.569 -6.356 1.00 83.25 545 ALA A CA 1
ATOM 4304 C C . ALA A 1 545 ? 16.626 -3.913 -6.986 1.00 83.25 545 ALA A C 1
ATOM 4306 O O . ALA A 1 545 ? 16.329 -4.863 -6.264 1.00 83.25 545 ALA A O 1
ATOM 4307 N N . GLY A 1 546 ? 16.545 -4.003 -8.318 1.00 84.31 546 GLY A N 1
ATOM 4308 C CA . GLY A 1 546 ? 16.210 -5.233 -9.037 1.00 84.31 546 GLY A CA 1
ATOM 4309 C C . GLY A 1 546 ? 14.712 -5.506 -9.177 1.00 84.31 546 GLY A C 1
ATOM 4310 O O . GLY A 1 546 ? 14.322 -6.640 -9.450 1.00 84.31 546 GLY A O 1
ATOM 4311 N N . MET A 1 547 ? 13.838 -4.506 -9.000 1.00 85.38 547 MET A N 1
ATOM 4312 C CA . MET A 1 547 ? 12.392 -4.724 -9.135 1.00 85.38 547 MET A CA 1
ATOM 4313 C C . MET A 1 547 ? 11.969 -5.085 -10.570 1.00 85.38 547 MET A C 1
ATOM 4315 O O . MET A 1 547 ? 11.046 -5.880 -10.725 1.00 85.38 547 MET A O 1
ATOM 4319 N N . LEU A 1 548 ? 12.622 -4.554 -11.617 1.00 80.31 548 LEU A N 1
ATOM 4320 C CA . LEU A 1 548 ? 12.328 -4.942 -13.018 1.00 80.31 548 LEU A CA 1
ATOM 4321 C C . LEU A 1 548 ? 12.893 -6.325 -13.358 1.00 80.31 548 LEU A C 1
ATOM 4323 O O . LEU A 1 548 ? 12.382 -7.010 -14.237 1.00 80.31 548 LEU A O 1
ATOM 4327 N N . SER A 1 549 ? 13.918 -6.739 -12.621 1.00 74.69 549 SER A N 1
ATOM 4328 C CA . SER A 1 549 ? 14.597 -8.029 -12.736 1.00 74.69 549 SER A CA 1
ATOM 4329 C C . SER A 1 549 ? 13.902 -9.154 -11.969 1.00 74.69 549 SER A C 1
ATOM 4331 O O . SER A 1 549 ? 14.293 -10.320 -12.071 1.00 74.69 549 SER A O 1
ATOM 4333 N N . ALA A 1 550 ? 12.879 -8.825 -11.176 1.00 75.50 550 ALA A N 1
ATOM 4334 C CA . ALA A 1 550 ? 12.131 -9.799 -10.405 1.00 75.50 550 ALA A CA 1
ATOM 4335 C C . ALA A 1 550 ? 11.356 -10.755 -11.325 1.00 75.50 550 ALA A C 1
ATOM 4337 O O . ALA A 1 550 ? 10.751 -10.365 -12.324 1.00 75.50 550 ALA A O 1
ATOM 4338 N N . GLN A 1 551 ? 11.340 -12.034 -10.961 1.00 74.00 551 GLN A N 1
ATOM 4339 C CA . GLN A 1 551 ? 10.616 -13.047 -11.706 1.00 74.00 551 GLN A CA 1
ATOM 4340 C C . GLN A 1 551 ? 9.139 -12.940 -11.356 1.00 74.00 551 GLN A C 1
ATOM 4342 O O . GLN A 1 551 ? 8.722 -13.201 -10.228 1.00 74.00 551 GLN A O 1
ATOM 4347 N N . SER A 1 552 ? 8.333 -12.581 -12.346 1.00 66.44 552 SER A N 1
ATOM 4348 C CA . SER A 1 552 ? 6.885 -12.720 -12.270 1.00 66.44 552 SER A CA 1
ATOM 4349 C C . SER A 1 552 ? 6.467 -14.099 -12.779 1.00 66.44 552 SER A C 1
ATOM 4351 O O . SER A 1 552 ? 6.866 -14.538 -13.859 1.00 66.44 552 SER A O 1
ATOM 4353 N N . ILE A 1 553 ? 5.659 -14.801 -11.986 1.00 65.38 553 ILE A N 1
ATOM 4354 C CA . ILE A 1 553 ? 4.993 -16.023 -12.434 1.00 65.38 553 ILE A CA 1
ATOM 4355 C C . ILE A 1 553 ? 3.797 -15.576 -13.276 1.00 65.38 553 ILE A C 1
ATOM 4357 O O . ILE A 1 553 ? 2.824 -15.041 -12.744 1.00 65.38 553 ILE A O 1
ATOM 4361 N N . SER A 1 554 ? 3.882 -15.760 -14.590 1.00 74.44 554 SER A N 1
ATOM 4362 C CA . SER A 1 554 ? 2.754 -15.599 -15.504 1.00 74.44 554 SER A CA 1
ATOM 4363 C C . SER A 1 554 ? 2.676 -16.799 -16.449 1.00 74.44 554 SER A C 1
ATOM 4365 O O . SER A 1 554 ? 3.654 -17.521 -16.633 1.00 74.44 554 SER A O 1
ATOM 4367 N N . PHE A 1 555 ? 1.491 -17.039 -17.007 1.00 80.81 555 PHE A N 1
ATOM 4368 C CA . PHE A 1 555 ? 1.225 -18.104 -17.971 1.00 80.81 555 PHE A CA 1
ATOM 4369 C C . PHE A 1 555 ? 1.734 -17.737 -19.373 1.00 80.81 555 PHE A C 1
ATOM 4371 O O . PHE A 1 555 ? 1.692 -18.584 -20.259 1.00 80.81 555 PHE A O 1
ATOM 4378 N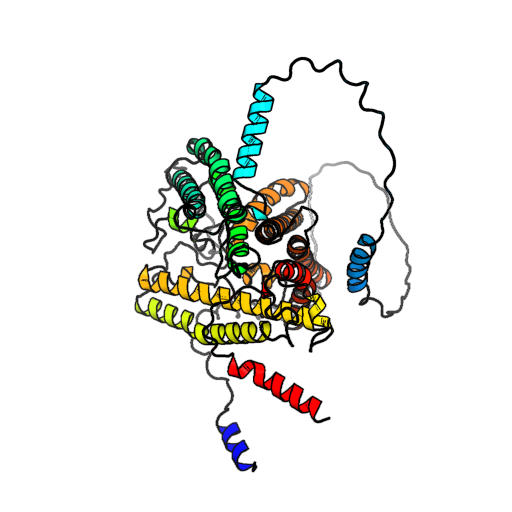 N . GLY A 1 556 ? 2.199 -16.497 -19.584 1.00 84.94 556 GLY A N 1
ATOM 4379 C CA . GLY A 1 556 ? 2.777 -16.051 -20.851 1.00 84.94 556 GLY A CA 1
ATOM 4380 C C . GLY A 1 556 ? 1.785 -16.073 -22.014 1.00 84.94 556 GLY A C 1
ATOM 4381 O O . GLY A 1 556 ? 2.183 -16.294 -23.154 1.00 84.94 556 GLY A O 1
ATOM 4382 N N . LEU A 1 557 ? 0.495 -15.840 -21.757 1.00 90.00 557 LEU A N 1
ATOM 4383 C CA . LEU A 1 557 ? -0.543 -15.817 -22.793 1.00 90.00 557 LEU A CA 1
ATOM 4384 C C . LEU A 1 557 ? -0.261 -14.753 -23.862 1.00 90.00 557 LEU A C 1
ATOM 4386 O O . LEU A 1 557 ? -0.636 -14.921 -25.021 1.00 90.00 557 LEU A O 1
ATOM 4390 N N . THR A 1 558 ? 0.410 -13.665 -23.485 1.00 91.12 558 THR A N 1
ATOM 4391 C CA . THR A 1 558 ? 0.724 -12.543 -24.375 1.00 91.12 558 THR A CA 1
ATOM 4392 C C . THR A 1 558 ? 2.143 -12.583 -24.945 1.00 91.12 558 THR A C 1
ATOM 4394 O O . THR A 1 558 ? 2.471 -11.743 -25.785 1.00 91.12 558 THR A O 1
ATOM 4397 N N . GLN A 1 559 ? 2.970 -13.560 -24.547 1.00 89.00 559 GLN A N 1
ATOM 4398 C CA . GLN A 1 559 ? 4.407 -13.599 -24.858 1.00 89.00 559 GLN A CA 1
ATOM 4399 C C . GLN A 1 559 ? 4.711 -13.621 -26.362 1.00 89.00 559 GLN A C 1
ATOM 4401 O O . GLN A 1 559 ? 5.694 -13.044 -26.803 1.00 89.00 559 GLN A O 1
ATOM 4406 N N . HIS A 1 560 ? 3.843 -14.251 -27.158 1.00 87.88 560 HIS A N 1
ATOM 4407 C CA . HIS A 1 560 ? 4.007 -14.354 -28.610 1.00 87.88 560 HIS A CA 1
ATOM 4408 C C . HIS A 1 560 ? 3.349 -13.211 -29.388 1.00 87.88 560 HIS A C 1
ATOM 4410 O O . HIS A 1 560 ? 3.584 -13.088 -30.588 1.00 87.88 560 HIS A O 1
ATOM 4416 N N . TYR A 1 561 ? 2.484 -12.419 -28.749 1.00 90.06 561 TYR A N 1
ATOM 4417 C CA . TYR A 1 561 ? 1.677 -11.398 -29.424 1.00 90.06 561 TYR A CA 1
ATOM 4418 C C . TYR A 1 561 ? 2.213 -9.988 -29.200 1.00 90.06 561 TYR A C 1
ATOM 4420 O O . TYR A 1 561 ? 2.152 -9.172 -30.112 1.00 90.06 561 TYR A O 1
ATOM 4428 N N . VAL A 1 562 ? 2.733 -9.704 -28.003 1.00 88.81 562 VAL A N 1
ATOM 4429 C CA . VAL A 1 562 ? 3.223 -8.370 -27.626 1.00 88.81 562 VAL A CA 1
ATOM 4430 C C . VAL A 1 562 ? 4.507 -7.964 -28.357 1.00 88.81 562 VAL A C 1
ATOM 4432 O O . VAL A 1 562 ? 4.579 -6.797 -28.728 1.00 88.81 562 VAL A O 1
ATOM 4435 N N . PRO A 1 563 ? 5.478 -8.861 -28.628 1.00 88.25 563 PRO A N 1
ATOM 4436 C CA . PRO A 1 563 ? 6.677 -8.482 -29.382 1.00 88.25 563 PRO A CA 1
ATOM 4437 C C . PRO A 1 563 ? 6.421 -8.227 -30.874 1.00 88.25 563 PRO A C 1
ATOM 4439 O O . PRO A 1 563 ? 7.073 -7.373 -31.458 1.00 88.25 563 PRO A O 1
ATOM 4442 N N . ARG A 1 564 ? 5.418 -8.872 -31.495 1.00 90.06 564 ARG A N 1
ATOM 4443 C CA . ARG A 1 564 ? 5.200 -8.809 -32.960 1.00 90.06 564 ARG A CA 1
ATOM 4444 C C . ARG A 1 564 ? 5.115 -7.394 -33.552 1.00 90.06 564 ARG A C 1
ATOM 4446 O O . ARG A 1 564 ? 5.671 -7.192 -34.626 1.00 90.06 564 ARG A O 1
ATOM 4453 N N . PRO A 1 565 ? 4.413 -6.417 -32.941 1.00 86.94 565 PRO A N 1
ATOM 4454 C CA . PRO A 1 565 ? 4.398 -5.050 -33.454 1.00 86.94 565 PRO A CA 1
ATOM 4455 C C . PRO A 1 565 ? 5.761 -4.358 -33.371 1.00 86.94 565 PRO A C 1
ATOM 4457 O O . PRO A 1 565 ? 6.047 -3.512 -34.212 1.00 86.94 565 PRO A O 1
ATOM 4460 N N . LEU A 1 566 ? 6.577 -4.699 -32.366 1.00 85.56 566 LEU A N 1
ATOM 4461 C CA . LEU A 1 566 ? 7.945 -4.197 -32.247 1.00 85.56 566 LEU A CA 1
ATOM 4462 C C . LEU A 1 566 ? 8.834 -4.848 -33.316 1.00 85.56 566 LEU A C 1
ATOM 4464 O O . LEU A 1 566 ? 9.539 -4.136 -34.018 1.00 85.56 566 LEU A O 1
ATOM 4468 N N . ASP A 1 567 ? 8.710 -6.163 -33.521 1.00 89.69 567 ASP A N 1
ATOM 4469 C CA . ASP A 1 567 ? 9.459 -6.896 -34.553 1.00 89.69 567 ASP A CA 1
ATOM 4470 C C . ASP A 1 567 ? 9.139 -6.354 -35.956 1.00 89.69 567 ASP A C 1
ATOM 4472 O O . ASP A 1 567 ? 10.034 -6.026 -36.727 1.00 89.69 567 ASP A O 1
ATOM 4476 N N . TRP A 1 568 ? 7.851 -6.145 -36.252 1.00 89.00 568 TRP A N 1
ATOM 4477 C CA . TRP A 1 568 ? 7.408 -5.534 -37.508 1.00 89.00 568 TRP A CA 1
ATOM 4478 C C . TRP A 1 568 ? 7.985 -4.128 -37.718 1.00 89.00 568 TRP A C 1
ATOM 4480 O O . TRP A 1 568 ? 8.284 -3.734 -38.846 1.00 89.00 568 TRP A O 1
ATOM 4490 N N . TRP A 1 569 ? 8.112 -3.347 -36.646 1.00 84.69 569 TRP A N 1
ATOM 4491 C CA . TRP A 1 569 ? 8.676 -2.006 -36.725 1.00 84.69 569 TRP A CA 1
ATOM 4492 C C . TRP A 1 569 ? 10.183 -2.032 -37.001 1.00 84.69 569 TRP A C 1
ATOM 4494 O O . TRP A 1 569 ? 10.676 -1.214 -37.783 1.00 84.69 569 TRP A O 1
ATOM 4504 N N . ASP A 1 570 ? 10.905 -2.970 -36.391 1.00 87.06 570 ASP A N 1
ATOM 4505 C CA . ASP A 1 570 ? 12.331 -3.174 -36.645 1.00 87.06 570 ASP A CA 1
ATOM 4506 C C . ASP A 1 570 ? 12.560 -3.607 -38.101 1.00 87.06 570 ASP A C 1
ATOM 4508 O O . ASP A 1 570 ? 13.371 -2.993 -38.797 1.00 87.06 570 ASP A O 1
ATOM 4512 N N . ASP A 1 571 ? 11.757 -4.550 -38.606 1.00 90.38 571 ASP A N 1
ATOM 4513 C CA . ASP A 1 571 ? 11.772 -4.973 -40.013 1.00 90.38 571 ASP A CA 1
ATOM 4514 C C . ASP A 1 571 ? 11.485 -3.799 -40.967 1.00 90.38 571 ASP A C 1
ATOM 4516 O O . ASP A 1 571 ? 12.162 -3.614 -41.983 1.00 90.38 571 ASP A O 1
ATOM 4520 N N . PHE A 1 572 ? 10.499 -2.959 -40.631 1.00 87.44 572 PHE A N 1
ATOM 4521 C CA . PHE A 1 572 ? 10.153 -1.780 -41.425 1.00 87.44 572 PHE A CA 1
ATOM 4522 C C . PHE A 1 572 ? 11.308 -0.775 -41.507 1.00 87.44 572 PHE A C 1
ATOM 4524 O O . PHE A 1 572 ? 11.547 -0.216 -42.578 1.00 87.44 572 PHE A O 1
ATOM 4531 N N . ASN A 1 573 ? 12.043 -0.550 -40.416 1.00 84.25 573 ASN A N 1
ATOM 4532 C CA . ASN A 1 573 ? 13.198 0.350 -40.439 1.00 84.25 573 ASN A CA 1
ATOM 4533 C C . ASN A 1 573 ? 14.428 -0.272 -41.093 1.00 84.25 573 ASN A C 1
ATOM 4535 O O . ASN A 1 573 ? 15.162 0.458 -41.743 1.00 84.25 573 ASN A O 1
ATOM 4539 N N . ALA A 1 574 ? 14.640 -1.584 -40.967 1.00 88.00 574 ALA A N 1
ATOM 4540 C CA . ALA A 1 574 ? 15.730 -2.280 -41.649 1.00 88.00 574 ALA A CA 1
ATOM 4541 C C . ALA A 1 574 ? 15.562 -2.282 -43.181 1.00 88.00 574 ALA A C 1
ATOM 4543 O O . ALA A 1 574 ? 16.539 -2.411 -43.914 1.00 88.00 574 ALA A O 1
ATOM 4544 N N . SER A 1 575 ? 14.324 -2.140 -43.666 1.00 84.88 575 SER A N 1
ATOM 4545 C CA . SER A 1 575 ? 14.006 -2.046 -45.097 1.00 84.88 575 SER A CA 1
ATOM 4546 C C . SER A 1 575 ? 14.191 -0.649 -45.715 1.00 84.88 575 SER A C 1
ATOM 4548 O O . SER A 1 575 ? 14.022 -0.503 -46.928 1.00 84.88 575 SER A O 1
ATOM 4550 N N . LYS A 1 576 ? 14.505 0.370 -44.904 1.00 71.50 576 LYS A N 1
ATOM 4551 C CA . LYS A 1 576 ? 14.780 1.750 -45.333 1.00 71.50 576 LYS A CA 1
ATOM 4552 C C . LYS A 1 576 ? 16.268 2.045 -45.280 1.00 71.50 576 LYS A C 1
ATOM 4554 O O . LYS A 1 576 ? 16.711 2.814 -46.161 1.00 71.50 576 LYS A O 1
#

pLDDT: mean 76.01, std 27.16, range [21.44, 98.19]

Sequence (576 aa):
MPASQLELFLRLTGPWSSFDRSSATLHDHDRRREVAECRRPLHCGAGDAVQASYGGKETLGLIFANPHDHCLLSLRIQHTTFRSSVSIANALQANFSQTSVPDLALSEKRAAVVSYAGRRKPFSMALSKAAYDLARWAVPDFHDKTPYNSSNVWTMVAPILIIGIQIHLLLRYDPSTTLPLRASLVPIATLFALRSTYAHFYAVAGADQLNGRGQHINVTVGCAAMCLIIWTFHWGLVCRRPRLKVAQKPAEHNAKSAGMSGRKTSAVEDFPLYFPGTRWPLELDLLFGIRGIGWEHGIKDGVPAFPVPSSTLRQRWRWVLRTLAPVPLYYLVYDAIFTLIRDDRFNVHAGSATGGSIWDCRQGFFGAAGPYLICAAYGVTFTCSMYLQHAVVASIAVGLFGDLPLRWDPPAFRQPWLSTSVHQFWSKRWHQYLRFSFLAAGFWPVRPLVQGMLGRRAAYAVGTFGAFLASAAVHNFGSAAVTPGHNLKNLEVAMFFIIQPLAIFGEHLWQRCTGYRVRGFFGWLWTMTWMLATAPLLFDTLTRAGMLSAQSISFGLTQHYVPRPLDWWDDFNASK

InterPro domains:
  IPR032805 Wax synthase domain [PF13813] (410-498)
  IPR044851 Wax synthase [PTHR31595] (167-550)

Organism: Pseudozyma antarctica (NCBI:txid84753)